Protein AF-A0A1H2YHZ6-F1 (afdb_monomer_lite)

Foldseek 3Di:
DDAAAQCRLLVQDPPLQLAPAEAEEEFADDALAQQQADDPQEWEWEFALPDPDTDTDTRHHDPDDDDFPRLLQLQSQQQAGCCVLPVSRRGHLRVRHYYYYYHLHDDPDPVSQLVSLCSSLVCCLPPCVVVNHQEYEYLDHAFLFQQLADLLLGVSLLSVLVCLVVQYAYEYEQAQAAQTAGGHNQSRPRHQYEFAWAQDRVSDPQPIAGGRGHWDAHLVRDTPHLAYGHFWQHKGFGSDPDPVLQVLFPFNVPDPDRHRIGIFGDSSSRRSSLSSLLSSLCVLVVPDTSQQLSQLQSVQFADYPNCVVRVGGYGRSVSSNPDDRDDDDPDRLSVLLVVLLVDDPVVLLVQCPDPDLVSVLSSLSSLRPHDDDPVLLVSLLVQCPPPDPSSVLSSLSSCLVVLVSDDLVSLLVQCVDPDPSSVSSSLSSVLSVLVCCVVCVVSLLVQCVDPRVSSVLSSLLSLLVNLDPVCLVSLLVCLQVCLVVVVPSNNVSSQSSNCSNPVDHDAFPVHDTHSDDCPDPSVSNRSNVRSVVSVVVVVVD

pLDDT: mean 93.51, std 6.67, range [53.44, 98.94]

Secondary structure (DSSP, 8-state):
--PPPHHHHHT--TT-S-TT-EEEEEES-----TTTS--SS--EEEEETTSSS---EE----S-PPPTT-HHHHHHHHHH---GGGTTTT--S-TTSEEEEEE-----SHHHHHHHHHHHHHHHHHHTTTTTEEEEEESS---SSSS-S-GGG-HHHHHHHHHHHHT-EEEEE--S-TTSS-SSGGGSSSSEEEEEEEPPTT--GGGPEEP----EE-TT--EE-SEEEEEEEEEEE---SSHHHHHHSTTTTTS-PPTTEEEEE-HHHHHHHHHHHHHHHHHH-TT--HHHHHHHHHHTPBP-GGGGGGT--B--HHHHHH--PPPPP---HHHHHHHHHHS-HHHHHHHTTSS-HHHHHHHHHTTTTS---HHHHHHHHHHTT-SSHHHHHHHHHHHHTSGGG--HHHHHHHTT-SSHHHHHHHHHHHHT-GGGTGGGHHHHHHHTT-SSHHHHHHHHHHHHHHT-GGGHHHHHHHHHHHHHTT-HHHHHHHHHHHHHHHS-----SSPP-TT--TTSHHHHHHHHHHHHHHHHHHHH-

Structure (mmCIF, N/CA/C/O backbone):
data_AF-A0A1H2YHZ6-F1
#
_entry.id   AF-A0A1H2YHZ6-F1
#
loop_
_atom_site.group_PDB
_atom_site.id
_atom_site.type_symbol
_atom_site.label_atom_id
_atom_site.label_alt_id
_atom_site.label_comp_id
_atom_site.label_asym_id
_atom_site.label_entity_id
_atom_site.label_seq_id
_atom_site.pdbx_PDB_ins_code
_atom_site.Cartn_x
_atom_site.Cartn_y
_atom_site.Cartn_z
_atom_site.occupancy
_atom_site.B_iso_or_equiv
_atom_site.auth_seq_id
_atom_site.auth_comp_id
_atom_site.auth_asym_id
_atom_site.auth_atom_id
_atom_site.pdbx_PDB_model_num
ATOM 1 N N . MET A 1 1 ? 28.865 -11.753 -10.849 1.00 53.44 1 MET A N 1
ATOM 2 C CA . MET A 1 1 ? 27.579 -12.461 -11.015 1.00 53.44 1 MET A CA 1
ATOM 3 C C . MET A 1 1 ? 26.645 -11.555 -11.796 1.00 53.44 1 MET A C 1
ATOM 5 O O . MET A 1 1 ? 26.762 -10.345 -11.634 1.00 53.44 1 MET A O 1
ATOM 9 N N . SER A 1 2 ? 25.793 -12.100 -12.664 1.00 74.81 2 SER A N 1
ATOM 10 C CA . SER A 1 2 ? 24.738 -11.325 -13.323 1.00 74.81 2 SER A CA 1
ATOM 11 C C . SER A 1 2 ? 23.407 -11.660 -12.668 1.00 74.81 2 SER A C 1
ATOM 13 O O . SER A 1 2 ? 22.942 -12.789 -12.798 1.00 74.81 2 SER A O 1
ATOM 15 N N . TRP A 1 3 ? 22.833 -10.702 -11.951 1.00 89.94 3 TRP A N 1
ATOM 16 C CA . TRP A 1 3 ? 21.490 -10.829 -11.396 1.00 89.94 3 TRP A CA 1
ATOM 17 C C . TRP A 1 3 ? 20.459 -10.957 -12.526 1.00 89.94 3 TRP A C 1
ATOM 19 O O . TRP A 1 3 ? 20.643 -10.373 -13.596 1.00 89.94 3 TRP A O 1
ATOM 29 N N . SER A 1 4 ? 19.405 -11.740 -12.296 1.00 92.75 4 SER A N 1
ATOM 30 C CA . SER A 1 4 ? 18.316 -11.928 -13.262 1.00 92.75 4 SER A CA 1
ATOM 31 C C . SER A 1 4 ? 17.530 -10.638 -13.472 1.00 92.75 4 SER A C 1
ATOM 33 O O . SER A 1 4 ? 17.340 -9.859 -12.535 1.00 92.75 4 SER A O 1
ATOM 35 N N . SER A 1 5 ? 17.017 -10.437 -14.686 1.00 95.12 5 SER A N 1
ATOM 36 C CA . SER A 1 5 ? 15.986 -9.424 -14.924 1.00 95.12 5 SER A CA 1
ATOM 37 C C . SER A 1 5 ? 14.637 -9.851 -14.326 1.00 95.12 5 SER A C 1
ATOM 39 O O . SER A 1 5 ? 14.435 -11.019 -13.975 1.00 95.12 5 SER A O 1
ATOM 41 N N . ILE A 1 6 ? 13.695 -8.904 -14.230 1.00 97.81 6 ILE A N 1
ATOM 42 C CA . ILE A 1 6 ? 12.313 -9.170 -13.791 1.00 97.81 6 ILE A CA 1
ATOM 43 C C . ILE A 1 6 ? 11.652 -10.201 -14.715 1.00 97.81 6 ILE A C 1
ATOM 45 O O . ILE A 1 6 ? 11.049 -11.163 -14.239 1.00 97.81 6 ILE A O 1
ATOM 49 N N . ARG A 1 7 ? 11.792 -10.012 -16.035 1.00 97.69 7 ARG A N 1
ATOM 50 C CA . ARG A 1 7 ? 11.174 -10.875 -17.051 1.00 97.69 7 ARG A CA 1
ATOM 51 C C . ARG A 1 7 ? 11.760 -12.285 -17.039 1.00 97.69 7 ARG A C 1
ATOM 53 O O . ARG A 1 7 ? 10.998 -13.242 -17.127 1.00 97.69 7 ARG A O 1
ATOM 60 N N . GLU A 1 8 ? 13.079 -12.409 -16.876 1.00 96.88 8 GLU A N 1
ATOM 61 C CA . GLU A 1 8 ? 13.772 -13.700 -16.766 1.00 96.88 8 GLU A CA 1
ATOM 62 C C . GLU A 1 8 ? 13.319 -14.478 -15.521 1.00 96.88 8 GLU A C 1
ATOM 64 O O . GLU A 1 8 ? 12.947 -15.647 -15.628 1.00 96.88 8 GLU A O 1
ATOM 69 N N . PHE A 1 9 ? 13.279 -13.825 -14.352 1.00 98.00 9 PHE A N 1
ATOM 70 C CA . PHE A 1 9 ? 12.901 -14.478 -13.095 1.00 98.00 9 PHE A CA 1
ATOM 71 C C . PHE A 1 9 ? 11.442 -14.947 -13.114 1.00 98.00 9 PHE A C 1
ATOM 73 O O . PHE A 1 9 ? 11.147 -16.070 -12.712 1.00 98.00 9 PHE A O 1
ATOM 80 N N . LEU A 1 10 ? 10.534 -14.102 -13.613 1.00 98.25 10 LEU A N 1
ATOM 81 C CA . LEU A 1 10 ? 9.106 -14.412 -13.723 1.00 98.25 10 LEU A CA 1
ATOM 82 C C . LEU A 1 10 ? 8.749 -15.255 -14.952 1.00 98.25 10 LEU A C 1
ATOM 84 O O . LEU A 1 10 ? 7.592 -15.642 -15.096 1.00 98.25 10 LEU A O 1
ATOM 88 N N . ARG A 1 11 ? 9.718 -15.540 -15.831 1.00 97.94 11 ARG A N 1
ATOM 89 C CA . ARG A 1 11 ? 9.518 -16.281 -17.087 1.00 97.94 11 ARG A CA 1
ATOM 90 C C . ARG A 1 11 ? 8.387 -15.691 -17.939 1.00 97.94 11 ARG A C 1
ATOM 92 O O . ARG A 1 11 ? 7.584 -16.427 -18.507 1.00 97.94 11 ARG A O 1
ATOM 99 N N . ILE A 1 12 ? 8.307 -14.359 -18.007 1.00 98.50 12 ILE A N 1
ATOM 100 C CA . ILE A 1 12 ? 7.287 -13.668 -18.809 1.00 98.50 12 ILE A CA 1
ATOM 101 C C . ILE A 1 12 ? 7.545 -13.986 -20.292 1.00 98.50 12 ILE A C 1
ATOM 103 O O . ILE A 1 12 ? 8.664 -13.733 -20.748 1.00 98.50 12 ILE A O 1
ATOM 107 N N . PRO A 1 13 ? 6.554 -14.500 -21.051 1.00 98.38 13 PRO A N 1
ATOM 108 C CA . PRO A 1 13 ? 6.729 -14.805 -22.472 1.00 98.38 13 PRO A CA 1
ATOM 109 C C . PRO A 1 13 ? 7.251 -13.599 -23.265 1.00 98.38 13 PRO A C 1
ATOM 111 O O . PRO A 1 13 ? 6.795 -12.470 -23.060 1.00 98.38 13 PRO A O 1
ATOM 114 N N . GLU A 1 14 ? 8.228 -13.821 -24.149 1.00 97.25 14 GLU A N 1
ATOM 115 C CA . GLU A 1 14 ? 8.958 -12.753 -24.851 1.00 97.25 14 GLU A CA 1
ATOM 116 C C . GLU A 1 14 ? 8.036 -11.853 -25.684 1.00 97.25 14 GLU A C 1
ATOM 118 O O . GLU A 1 14 ? 8.235 -10.642 -25.737 1.00 97.25 14 GLU A O 1
ATOM 123 N N . GLU A 1 15 ? 6.991 -12.426 -26.275 1.00 97.75 15 GLU A N 1
ATOM 124 C CA . GLU A 1 15 ? 5.997 -11.736 -27.092 1.00 97.75 15 GLU A CA 1
ATOM 125 C C . GLU A 1 15 ? 4.998 -10.889 -26.287 1.00 97.75 15 GLU A C 1
ATOM 127 O O . GLU A 1 15 ? 4.330 -10.019 -26.854 1.00 97.75 15 GLU A O 1
ATOM 132 N N . LEU A 1 16 ? 4.885 -11.123 -24.975 1.00 98.62 16 LEU A N 1
ATOM 133 C CA . LEU A 1 16 ? 4.015 -10.362 -24.083 1.00 98.62 16 LEU A CA 1
ATOM 134 C C . LEU A 1 16 ? 4.806 -9.211 -23.458 1.00 98.62 16 LEU A C 1
ATOM 136 O O . LEU A 1 16 ? 5.530 -9.376 -22.472 1.00 98.62 16 LEU A O 1
ATOM 140 N N . THR A 1 17 ? 4.674 -8.032 -24.059 1.00 98.69 17 THR A N 1
ATOM 141 C CA . THR A 1 17 ? 5.387 -6.804 -23.683 1.00 98.69 17 THR A CA 1
ATOM 142 C C . THR A 1 17 ? 4.464 -5.714 -23.135 1.00 98.69 17 THR A C 1
ATOM 144 O O . THR A 1 17 ? 4.938 -4.644 -22.763 1.00 98.69 17 THR A O 1
ATOM 147 N N . GLY A 1 18 ? 3.154 -5.974 -23.062 1.00 98.69 18 GLY A N 1
ATOM 148 C CA . GLY A 1 18 ? 2.115 -5.012 -22.684 1.00 98.69 18 GLY A CA 1
ATOM 149 C C . GLY A 1 18 ? 1.728 -4.046 -23.804 1.00 98.69 18 GLY A C 1
ATOM 150 O O . GLY A 1 18 ? 1.048 -3.054 -23.554 1.00 98.69 18 GLY A O 1
ATOM 151 N N . LYS A 1 19 ? 2.151 -4.325 -25.041 1.00 98.56 19 LYS A N 1
ATOM 152 C CA . LYS A 1 19 ? 1.950 -3.441 -26.189 1.00 98.56 19 LYS A CA 1
ATOM 153 C C . LYS A 1 19 ? 0.477 -3.070 -26.384 1.00 98.56 19 LYS A C 1
ATOM 155 O O . LYS A 1 19 ? -0.380 -3.942 -26.515 1.00 98.56 19 LYS A O 1
ATOM 160 N N . GLY A 1 20 ? 0.211 -1.766 -26.484 1.00 97.44 20 GLY A N 1
ATOM 161 C CA . GLY A 1 20 ? -1.131 -1.217 -26.708 1.00 97.44 20 GLY A CA 1
ATOM 162 C C . GLY A 1 20 ? -2.029 -1.197 -25.466 1.00 97.44 20 GLY A C 1
ATOM 163 O O . GLY A 1 20 ? -3.235 -0.982 -25.596 1.00 97.44 20 GLY A O 1
ATOM 164 N N . VAL A 1 21 ? -1.466 -1.427 -24.276 1.00 98.81 21 VAL A N 1
ATOM 165 C CA . VAL A 1 21 ? -2.179 -1.354 -22.998 1.00 98.81 21 VAL A CA 1
ATOM 166 C C . VAL A 1 21 ? -1.691 -0.147 -22.201 1.00 98.81 21 VAL A C 1
ATOM 168 O O . VAL A 1 21 ? -0.502 -0.040 -21.917 1.00 98.81 21 VAL A O 1
ATOM 171 N N . GLY A 1 22 ? -2.612 0.740 -21.814 1.00 98.75 22 GLY A N 1
ATOM 172 C CA . GLY A 1 22 ? -2.322 1.878 -20.941 1.00 98.75 22 GLY A CA 1
ATOM 173 C C . GLY A 1 22 ? -2.392 1.505 -19.462 1.00 98.75 22 GLY A C 1
ATOM 174 O O . GLY A 1 22 ? -3.386 0.928 -19.011 1.00 98.75 22 GLY A O 1
ATOM 175 N N . ILE A 1 23 ? -1.367 1.865 -18.690 1.00 98.88 23 ILE A N 1
ATOM 176 C CA . ILE A 1 23 ? -1.305 1.660 -17.236 1.00 98.88 23 ILE A CA 1
ATOM 177 C C . ILE A 1 23 ? -0.860 2.935 -16.514 1.00 98.88 23 ILE A C 1
ATOM 179 O O . ILE A 1 23 ? -0.050 3.704 -17.030 1.00 98.88 23 ILE A O 1
ATOM 183 N N . ALA A 1 24 ? -1.391 3.168 -15.312 1.00 98.69 24 ALA A N 1
ATOM 184 C CA . ALA A 1 24 ? -1.107 4.358 -14.516 1.00 98.69 24 ALA A CA 1
ATOM 185 C C . ALA A 1 24 ? -0.278 4.057 -13.263 1.00 98.69 24 ALA A C 1
ATOM 187 O O . ALA A 1 24 ? -0.476 3.049 -12.586 1.00 98.69 24 ALA A O 1
ATOM 188 N N . ILE A 1 25 ? 0.625 4.969 -12.919 1.00 98.25 25 ILE A N 1
ATOM 189 C CA . ILE A 1 25 ? 1.475 4.881 -11.729 1.00 98.25 25 ILE A CA 1
ATOM 190 C C . ILE A 1 25 ? 1.348 6.196 -10.977 1.00 98.25 25 ILE A C 1
ATOM 192 O O . ILE A 1 25 ? 1.637 7.248 -11.543 1.00 98.25 25 ILE A O 1
ATOM 196 N N . VAL A 1 26 ? 0.923 6.135 -9.715 1.00 96.00 26 VAL A N 1
ATOM 197 C CA . VAL A 1 26 ? 0.826 7.310 -8.841 1.00 96.00 26 VAL A CA 1
ATOM 198 C C . VAL A 1 26 ? 2.031 7.334 -7.909 1.00 96.00 26 VAL A C 1
ATOM 200 O O . VAL A 1 26 ? 2.170 6.443 -7.073 1.00 96.00 26 VAL A O 1
ATOM 203 N N . ASP A 1 27 ? 2.885 8.349 -8.043 1.00 93.88 27 ASP A N 1
ATOM 204 C CA . ASP A 1 27 ? 4.117 8.498 -7.256 1.00 93.88 27 ASP A CA 1
ATOM 205 C C . ASP A 1 27 ? 4.480 9.985 -7.061 1.00 93.88 27 ASP A C 1
ATOM 207 O O . ASP A 1 27 ? 3.872 10.884 -7.646 1.00 93.88 27 ASP A O 1
ATOM 211 N N . GLY A 1 28 ? 5.497 10.253 -6.240 1.00 90.50 28 GLY A N 1
ATOM 212 C CA . GLY A 1 28 ? 5.902 11.604 -5.855 1.00 90.50 28 GLY A CA 1
ATOM 213 C C . GLY A 1 28 ? 6.491 12.430 -6.998 1.00 90.50 28 GLY A C 1
ATOM 214 O O . GLY A 1 28 ? 6.165 13.606 -7.130 1.00 90.50 28 GLY A O 1
ATOM 215 N N . SER A 1 29 ? 7.375 11.847 -7.811 1.00 91.81 29 SER A N 1
ATOM 216 C CA . SER A 1 29 ? 7.961 12.540 -8.968 1.00 91.81 29 SER A CA 1
ATOM 217 C C . SER A 1 29 ? 8.591 11.596 -9.981 1.00 91.81 29 SER A C 1
ATOM 219 O O . SER A 1 29 ? 9.202 10.600 -9.579 1.00 91.81 29 SER A O 1
ATOM 221 N N . PHE A 1 30 ? 8.558 11.969 -11.261 1.00 94.12 30 PHE A N 1
ATOM 222 C CA . PHE A 1 30 ? 9.120 11.169 -12.352 1.00 94.12 30 PHE A CA 1
ATOM 223 C C . PHE A 1 30 ? 10.162 11.956 -13.164 1.00 94.12 30 PHE A C 1
ATOM 225 O O . PHE A 1 30 ? 9.829 12.964 -13.788 1.00 94.12 30 PHE A O 1
ATOM 232 N N . PRO A 1 31 ? 11.434 11.516 -13.214 1.00 94.38 31 PRO A N 1
ATOM 233 C CA . PRO A 1 31 ? 12.442 12.190 -14.026 1.00 94.38 31 PRO A CA 1
ATOM 234 C C . PRO A 1 31 ? 12.260 11.897 -15.520 1.00 94.38 31 PRO A C 1
ATOM 236 O O . PRO A 1 31 ? 11.753 10.844 -15.906 1.00 94.38 31 PRO A O 1
ATOM 239 N N . ASN A 1 32 ? 12.773 12.780 -16.379 1.00 94.81 32 ASN A N 1
ATOM 240 C CA . ASN A 1 32 ? 12.864 12.601 -17.837 1.00 94.81 32 ASN A CA 1
ATOM 241 C C . ASN A 1 32 ? 13.921 11.554 -18.256 1.00 94.81 32 ASN A C 1
ATOM 243 O O . ASN A 1 32 ? 14.776 11.828 -19.096 1.00 94.81 32 ASN A O 1
ATOM 247 N N . HIS A 1 33 ? 13.895 10.373 -17.639 1.00 96.00 33 HIS A N 1
ATOM 248 C CA . HIS A 1 33 ? 14.847 9.284 -17.853 1.00 96.00 33 HIS A CA 1
ATOM 249 C C . HIS A 1 33 ? 14.429 8.399 -19.045 1.00 96.00 33 HIS A C 1
ATOM 251 O O . HIS A 1 33 ? 13.241 8.074 -19.154 1.00 96.00 33 HIS A O 1
ATOM 257 N N . PRO A 1 34 ? 15.363 7.950 -19.910 1.00 95.50 34 PRO A N 1
ATOM 258 C CA . PRO A 1 34 ? 15.049 7.193 -21.127 1.00 95.50 34 PRO A CA 1
ATOM 259 C C . PRO A 1 34 ? 14.264 5.905 -20.863 1.00 95.50 34 PRO A C 1
ATOM 261 O O . PRO A 1 34 ? 13.342 5.602 -21.612 1.00 95.50 34 PRO A O 1
ATOM 264 N N . ASP A 1 35 ? 14.550 5.196 -19.765 1.00 95.94 35 ASP A N 1
ATOM 265 C CA . ASP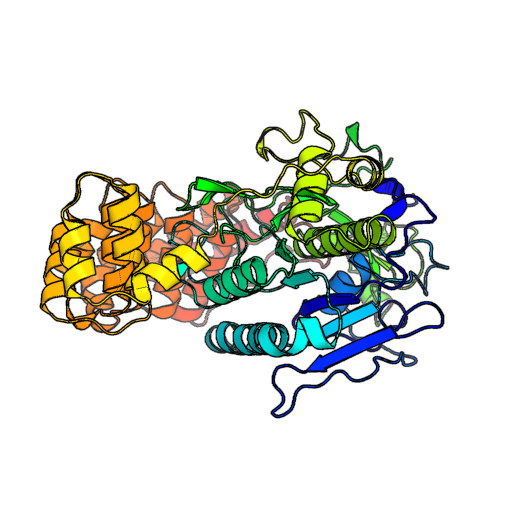 A 1 35 ? 13.814 3.976 -19.405 1.00 95.94 35 ASP A CA 1
ATOM 266 C C . ASP A 1 35 ? 12.307 4.166 -19.239 1.00 95.94 35 ASP A C 1
ATOM 268 O O . ASP A 1 35 ? 11.574 3.208 -19.468 1.00 95.94 35 ASP A O 1
ATOM 272 N N . ILE A 1 36 ? 11.837 5.357 -18.856 1.00 97.12 36 ILE A N 1
ATOM 273 C CA . ILE A 1 36 ? 10.415 5.621 -18.569 1.00 97.12 36 ILE A CA 1
ATOM 274 C C . ILE A 1 36 ? 9.801 6.669 -19.500 1.00 97.12 36 ILE A C 1
ATOM 276 O O . ILE A 1 36 ? 8.590 6.875 -19.477 1.00 97.12 36 ILE A O 1
ATOM 280 N N . ALA A 1 37 ? 10.606 7.305 -20.348 1.00 97.44 37 ALA A N 1
ATOM 281 C CA . ALA A 1 37 ? 10.147 8.240 -21.363 1.00 97.44 37 ALA A CA 1
ATOM 282 C C . ALA A 1 37 ? 9.488 7.532 -22.557 1.00 97.44 37 ALA A C 1
ATOM 284 O O . ALA A 1 37 ? 9.593 6.315 -22.736 1.00 97.44 37 ALA A O 1
ATOM 285 N N . THR A 1 38 ? 8.814 8.334 -23.376 1.00 98.38 38 THR A N 1
ATOM 286 C CA . THR A 1 38 ? 8.299 7.948 -24.689 1.00 98.38 38 THR A CA 1
ATOM 287 C C . THR A 1 38 ? 9.443 7.489 -25.579 1.00 98.38 38 THR A C 1
ATOM 289 O O . THR A 1 38 ? 10.513 8.101 -25.601 1.00 98.38 38 THR A O 1
ATOM 292 N N . ASN A 1 39 ? 9.201 6.433 -26.348 1.00 96.81 39 ASN A N 1
ATOM 293 C CA . ASN A 1 39 ? 10.152 5.903 -27.314 1.00 96.81 39 ASN A CA 1
ATOM 294 C C . ASN A 1 39 ? 9.407 5.345 -28.538 1.00 96.81 39 ASN A C 1
ATOM 296 O O . ASN A 1 39 ? 8.214 5.567 -28.719 1.00 96.81 39 ASN A O 1
ATOM 300 N N . VAL A 1 40 ? 10.114 4.631 -29.412 1.00 96.44 40 VAL A N 1
ATOM 301 C CA . VAL A 1 40 ? 9.533 4.094 -30.655 1.00 96.44 40 VAL A CA 1
ATOM 302 C C . VAL A 1 40 ? 8.516 2.963 -30.439 1.00 96.44 40 VAL A C 1
ATOM 304 O O . VAL A 1 40 ? 7.789 2.631 -31.373 1.00 96.44 40 VAL A O 1
ATOM 307 N N . ARG A 1 41 ? 8.471 2.347 -29.249 1.00 96.75 41 ARG A N 1
ATOM 308 C CA . ARG A 1 41 ? 7.611 1.193 -28.934 1.00 96.75 41 ARG A CA 1
ATOM 309 C C . ARG A 1 41 ? 6.359 1.553 -28.134 1.00 96.75 41 ARG A C 1
ATOM 311 O O . ARG A 1 41 ? 5.366 0.842 -28.266 1.00 96.75 41 ARG A O 1
ATOM 318 N N . ARG A 1 42 ? 6.395 2.636 -27.348 1.00 97.25 42 ARG A N 1
ATOM 319 C CA . ARG A 1 42 ? 5.295 3.089 -26.479 1.00 97.25 42 ARG A CA 1
ATOM 320 C C . ARG A 1 42 ? 5.280 4.605 -26.278 1.00 97.25 42 ARG A C 1
ATOM 322 O O . ARG A 1 42 ? 6.321 5.262 -26.385 1.00 97.25 42 ARG A O 1
ATOM 329 N N . ASN A 1 43 ? 4.130 5.135 -25.879 1.00 98.50 43 ASN A N 1
ATOM 330 C CA . ASN A 1 43 ? 4.004 6.487 -25.351 1.00 98.50 43 ASN A CA 1
ATOM 331 C C . ASN A 1 43 ? 4.062 6.481 -23.820 1.00 98.50 43 ASN A C 1
ATOM 333 O O . ASN A 1 43 ? 3.464 5.641 -23.154 1.00 98.50 43 ASN A O 1
ATOM 337 N N . SER A 1 44 ? 4.743 7.473 -23.258 1.00 98.62 44 SER A N 1
ATOM 338 C CA . SER A 1 44 ? 4.671 7.779 -21.832 1.00 98.62 44 SER A CA 1
ATOM 339 C C . SER A 1 44 ? 4.135 9.190 -21.661 1.00 98.62 44 SER A C 1
ATOM 341 O O . SER A 1 44 ? 4.588 10.113 -22.338 1.00 98.62 44 SER A O 1
ATOM 343 N N . TYR A 1 45 ? 3.220 9.378 -20.723 1.00 98.62 45 TYR A N 1
ATOM 344 C CA . TYR A 1 45 ? 2.612 10.659 -20.411 1.00 98.62 45 TYR A CA 1
ATOM 345 C C . TYR A 1 45 ? 2.849 11.026 -18.951 1.00 98.62 45 TYR A C 1
ATOM 347 O O . TYR A 1 45 ? 2.691 10.187 -18.070 1.00 98.62 45 TYR A O 1
ATOM 355 N N . LEU A 1 46 ? 3.183 12.286 -18.692 1.00 98.31 46 LEU A N 1
ATOM 356 C CA . LEU A 1 46 ? 3.230 12.869 -17.357 1.00 98.31 46 LEU A CA 1
ATOM 357 C C . LEU A 1 46 ? 1.934 13.643 -17.099 1.00 98.31 46 LEU A C 1
ATOM 359 O O . LEU A 1 46 ? 1.525 14.470 -17.919 1.00 98.31 46 LEU A O 1
ATOM 363 N N . VAL A 1 47 ? 1.314 13.388 -15.949 1.00 98.00 47 VAL A N 1
ATOM 364 C CA . VAL A 1 47 ? 0.133 14.093 -15.444 1.00 98.00 47 VAL A CA 1
ATOM 365 C C . VAL A 1 47 ? 0.486 14.665 -14.078 1.00 98.00 47 VAL A C 1
ATOM 367 O O . VAL A 1 47 ? 0.694 13.916 -13.129 1.00 98.00 47 VAL A O 1
ATOM 370 N N . LYS A 1 48 ? 0.538 15.988 -13.952 1.00 96.12 48 LYS A N 1
ATOM 371 C CA . LYS A 1 48 ? 0.800 16.648 -12.667 1.00 96.12 48 LYS A CA 1
ATOM 372 C C . LYS A 1 48 ? -0.509 16.901 -11.941 1.00 96.12 48 LYS A C 1
ATOM 374 O O . LYS A 1 48 ? -1.190 17.885 -12.205 1.00 96.12 48 LYS A O 1
ATOM 379 N N . THR A 1 49 ? -0.883 16.000 -11.041 1.00 93.88 49 THR A N 1
ATOM 380 C CA . THR A 1 49 ? -2.248 15.946 -10.492 1.00 93.88 49 THR A CA 1
ATOM 381 C C . THR A 1 49 ? -2.566 17.093 -9.536 1.00 93.88 49 THR A C 1
ATOM 383 O O . THR A 1 49 ? -3.733 17.360 -9.276 1.00 93.88 49 THR A O 1
ATOM 386 N N . SER A 1 50 ? -1.543 17.786 -9.030 1.00 87.69 50 SER A N 1
ATOM 387 C CA . SER A 1 50 ? -1.690 18.965 -8.173 1.00 87.69 50 SER A CA 1
ATOM 388 C C . SER A 1 50 ? -1.865 20.284 -8.938 1.00 87.69 50 SER A C 1
ATOM 390 O O . SER A 1 50 ? -2.041 21.324 -8.307 1.00 87.69 50 SER A O 1
ATOM 392 N N . GLU A 1 51 ? -1.743 20.289 -10.269 1.00 90.44 51 GLU A N 1
ATOM 393 C CA . GLU A 1 51 ? -1.961 21.498 -11.073 1.00 90.44 51 GLU A CA 1
ATOM 394 C C . GLU A 1 51 ? -3.468 21.772 -11.274 1.00 90.44 51 GLU A C 1
ATOM 396 O O . GLU A 1 51 ? -4.266 20.841 -11.194 1.00 90.44 51 GLU A O 1
ATOM 401 N N . PRO A 1 52 ? -3.896 23.029 -11.529 1.00 87.88 52 PRO A N 1
ATOM 402 C CA . PRO A 1 52 ? -5.320 23.372 -11.653 1.00 87.88 52 PRO A CA 1
ATOM 403 C C . PRO A 1 52 ? -6.061 22.708 -12.823 1.00 87.88 52 PRO A C 1
ATOM 405 O O . PRO A 1 52 ? -7.271 22.515 -12.735 1.00 87.88 52 PRO A O 1
ATOM 408 N N . ASP A 1 53 ? -5.355 22.391 -13.912 1.00 90.44 53 ASP A N 1
ATOM 409 C CA . ASP A 1 53 ? -5.906 21.739 -15.110 1.00 90.44 53 ASP A CA 1
ATOM 410 C C . ASP A 1 53 ? -5.010 20.560 -15.538 1.00 90.44 53 ASP A C 1
ATOM 412 O O . ASP A 1 53 ? -4.244 20.653 -16.506 1.00 90.44 53 ASP A O 1
ATOM 416 N N . PRO A 1 54 ? -5.015 19.466 -14.758 1.00 94.69 54 PRO A N 1
ATOM 417 C CA . PRO A 1 54 ? -4.111 18.346 -14.960 1.00 94.69 54 PRO A CA 1
ATOM 418 C C . PRO A 1 54 ? -4.497 17.558 -16.216 1.00 94.69 54 PRO A C 1
ATOM 420 O O . PRO A 1 54 ? -5.558 16.933 -16.289 1.00 94.69 54 PRO A O 1
ATOM 423 N N . HIS A 1 55 ? -3.595 17.521 -17.194 1.00 95.88 55 HIS A N 1
ATOM 424 C CA . HIS A 1 55 ? -3.769 16.767 -18.432 1.00 95.88 55 HIS A CA 1
ATOM 425 C C . HIS A 1 55 ? -2.488 16.010 -18.814 1.00 95.88 55 HIS A C 1
ATOM 427 O O . HIS A 1 55 ? -1.392 16.415 -18.420 1.00 95.88 55 HIS A O 1
ATOM 433 N N . PRO A 1 56 ? -2.595 14.902 -19.571 1.00 97.81 56 PRO A N 1
ATOM 434 C CA . PRO A 1 56 ? -1.428 14.150 -20.010 1.00 97.81 56 PRO A CA 1
ATOM 435 C C . PRO A 1 56 ? -0.572 14.965 -20.978 1.00 97.81 56 PRO A C 1
ATOM 437 O O . PRO A 1 56 ? -1.048 15.439 -22.009 1.00 97.81 56 PRO A O 1
ATOM 440 N N . THR A 1 57 ? 0.715 15.070 -20.669 1.00 97.94 57 THR A N 1
ATOM 441 C CA . THR A 1 57 ? 1.737 15.661 -21.540 1.00 97.94 57 THR A CA 1
ATOM 442 C C . THR A 1 57 ? 2.761 14.599 -21.904 1.00 97.94 57 THR A C 1
ATOM 444 O O . THR A 1 57 ? 3.067 13.738 -21.085 1.00 97.94 57 THR A O 1
ATOM 447 N N . LEU A 1 58 ? 3.273 14.606 -23.137 1.00 97.94 58 LEU A N 1
ATOM 448 C CA . LEU A 1 58 ? 4.228 13.584 -23.567 1.00 97.94 58 LEU A CA 1
ATOM 449 C C . LEU A 1 58 ? 5.509 13.667 -22.722 1.00 97.94 58 LEU A C 1
ATOM 451 O O . LEU A 1 58 ? 6.167 14.706 -22.676 1.00 97.94 58 LEU A O 1
ATOM 455 N N . HIS A 1 59 ? 5.871 12.564 -22.073 1.00 97.62 59 HIS A N 1
ATOM 456 C CA . HIS A 1 59 ? 7.078 12.459 -21.262 1.00 97.62 59 HIS A CA 1
ATOM 457 C C . HIS A 1 59 ? 8.258 12.110 -22.164 1.00 97.62 59 HIS A C 1
ATOM 459 O O . HIS A 1 59 ? 8.336 10.997 -22.685 1.00 97.62 59 HIS A O 1
ATOM 465 N N . VAL A 1 60 ? 9.157 13.066 -22.385 1.00 97.31 60 VAL A N 1
ATOM 466 C CA . VAL A 1 60 ? 10.303 12.934 -23.301 1.00 97.31 60 VAL A CA 1
ATOM 467 C C . VAL A 1 60 ? 11.598 12.866 -22.498 1.00 97.31 60 VAL A C 1
ATOM 469 O O . VAL A 1 60 ? 11.722 13.535 -21.473 1.00 97.31 60 VAL A O 1
ATOM 472 N N . ALA A 1 61 ? 12.553 12.048 -22.943 1.00 95.75 61 ALA A N 1
ATOM 473 C CA . ALA A 1 61 ? 13.857 11.937 -22.298 1.00 95.75 61 ALA A CA 1
ATOM 474 C C . ALA A 1 61 ? 14.692 13.217 -22.480 1.00 95.75 61 ALA A C 1
ATOM 476 O O . ALA A 1 61 ? 14.540 13.932 -23.470 1.00 95.75 61 ALA A O 1
ATOM 477 N N . ASN A 1 62 ? 15.600 13.484 -21.545 1.00 92.88 62 ASN A N 1
ATOM 478 C CA . ASN A 1 62 ? 16.674 14.468 -21.707 1.00 92.88 62 ASN A CA 1
ATOM 479 C C . ASN A 1 62 ? 18.043 13.790 -21.530 1.00 92.88 62 ASN A C 1
ATOM 481 O O . ASN A 1 62 ? 18.093 12.600 -21.252 1.00 92.88 62 ASN A O 1
ATOM 485 N N . ASP A 1 63 ? 19.146 14.524 -21.679 1.00 86.12 63 ASP A N 1
ATOM 486 C CA . ASP A 1 63 ? 20.504 13.952 -21.591 1.00 86.12 63 ASP A CA 1
ATOM 487 C C . ASP A 1 63 ? 21.015 13.772 -20.143 1.00 86.12 63 ASP A C 1
ATOM 489 O O . ASP A 1 63 ? 22.168 13.401 -19.921 1.00 86.12 63 ASP A O 1
ATOM 493 N N . GLY A 1 64 ? 20.173 14.043 -19.140 1.00 84.38 64 GLY A N 1
ATOM 494 C CA . GLY A 1 64 ? 20.558 14.047 -17.732 1.00 84.38 64 GLY A CA 1
ATOM 495 C C . GLY A 1 64 ? 21.407 15.267 -17.311 1.00 84.38 64 GLY A C 1
ATOM 496 O O . GLY A 1 64 ? 21.510 16.252 -18.046 1.00 84.38 64 GLY A O 1
ATOM 497 N N . PRO A 1 65 ? 21.993 15.236 -16.098 1.00 81.44 65 PRO A N 1
ATOM 498 C CA . PRO A 1 65 ? 21.875 14.159 -15.117 1.00 81.44 65 PRO A CA 1
ATOM 499 C C . PRO A 1 65 ? 20.467 14.082 -14.506 1.00 81.44 65 PRO A C 1
ATOM 501 O O . PRO A 1 65 ? 19.806 15.096 -14.284 1.00 81.44 65 PRO A O 1
ATOM 504 N N . TRP A 1 66 ? 20.002 12.868 -14.214 1.00 85.25 66 TRP A N 1
ATOM 505 C CA . TRP A 1 66 ? 18.754 12.641 -13.476 1.00 85.25 66 TRP A CA 1
ATOM 506 C C . TRP A 1 66 ? 19.050 12.458 -12.000 1.00 85.25 66 TRP A C 1
ATOM 508 O O . TRP A 1 66 ? 20.025 11.795 -11.665 1.00 85.25 66 TRP A O 1
ATOM 518 N N . ASN A 1 67 ? 18.198 12.972 -11.116 1.00 74.75 67 ASN A N 1
ATOM 519 C CA . ASN A 1 67 ? 18.381 12.772 -9.680 1.00 74.75 67 ASN A CA 1
ATOM 520 C C . ASN A 1 67 ? 18.369 11.275 -9.322 1.00 74.75 67 ASN A C 1
ATOM 522 O O . ASN A 1 67 ? 17.465 10.539 -9.730 1.00 74.75 67 ASN A O 1
ATOM 526 N N . ARG A 1 68 ? 19.345 10.845 -8.513 1.00 68.25 68 ARG A N 1
ATOM 527 C CA . ARG A 1 68 ? 19.343 9.519 -7.884 1.00 68.25 68 ARG A CA 1
ATOM 528 C C . ARG A 1 68 ? 18.180 9.414 -6.893 1.00 68.25 68 ARG A C 1
ATOM 530 O O . ARG A 1 68 ? 17.778 10.410 -6.294 1.00 68.25 68 ARG A O 1
ATOM 537 N N . GLY A 1 69 ? 17.665 8.203 -6.687 1.00 62.94 69 GLY A N 1
ATOM 538 C CA . GLY A 1 69 ? 16.758 7.927 -5.570 1.00 62.94 69 GLY A CA 1
ATOM 539 C C . GLY A 1 69 ? 15.316 8.379 -5.783 1.00 62.94 69 GLY A C 1
ATOM 540 O O . GLY A 1 69 ? 14.555 8.460 -4.822 1.00 62.94 69 GLY A O 1
ATOM 541 N N . LEU A 1 70 ? 14.921 8.695 -7.019 1.00 82.06 70 LEU A N 1
ATOM 542 C CA . LEU A 1 70 ? 13.526 9.003 -7.308 1.00 82.06 70 LEU A CA 1
ATOM 543 C C . LEU A 1 70 ? 12.721 7.707 -7.344 1.00 82.06 70 LEU A C 1
ATOM 545 O O . LEU A 1 70 ? 12.791 6.950 -8.307 1.00 82.06 70 LEU A O 1
ATOM 549 N N . HIS A 1 71 ? 11.937 7.485 -6.293 1.00 90.94 71 HIS A N 1
ATOM 550 C CA . HIS A 1 71 ? 11.050 6.334 -6.148 1.00 90.94 71 HIS A CA 1
ATOM 551 C C . HIS A 1 71 ? 10.176 6.111 -7.398 1.00 90.94 71 HIS A C 1
ATOM 553 O O . HIS A 1 71 ? 10.142 4.999 -7.921 1.00 90.94 71 HIS A O 1
ATOM 559 N N . GLY A 1 72 ? 9.614 7.186 -7.967 1.00 93.62 72 GLY A N 1
ATOM 560 C CA . GLY A 1 72 ? 8.851 7.158 -9.221 1.00 93.62 72 GLY A CA 1
ATOM 561 C C . GLY A 1 72 ? 9.606 6.606 -10.438 1.00 93.62 72 GLY A C 1
ATOM 562 O O . GLY A 1 72 ? 9.002 5.961 -11.293 1.00 93.62 72 GLY A O 1
ATOM 563 N N . LEU A 1 73 ? 10.931 6.797 -10.526 1.00 95.38 73 LEU A N 1
ATOM 564 C CA . LEU A 1 73 ? 11.736 6.194 -11.597 1.00 95.38 73 LEU A CA 1
ATOM 565 C C . LEU A 1 73 ? 11.752 4.672 -11.471 1.00 95.38 73 LEU A C 1
ATOM 567 O O . LEU A 1 73 ? 11.523 3.972 -12.453 1.00 95.38 73 LEU A O 1
ATOM 571 N N . TRP A 1 74 ? 12.018 4.163 -10.271 1.00 94.88 74 TRP A N 1
ATOM 572 C CA . TRP A 1 74 ? 12.096 2.727 -10.021 1.00 94.88 74 TRP A CA 1
ATOM 573 C C . TRP A 1 74 ? 10.746 2.047 -10.181 1.00 94.88 74 TRP A C 1
ATOM 575 O O . TRP A 1 74 ? 10.681 0.974 -10.772 1.00 94.88 74 TRP A O 1
ATOM 585 N N . THR A 1 75 ? 9.666 2.674 -9.718 1.00 96.25 75 THR A N 1
ATOM 586 C CA . THR A 1 75 ? 8.319 2.113 -9.847 1.00 96.25 75 THR A CA 1
ATOM 587 C C . THR A 1 75 ? 7.875 2.048 -11.307 1.00 96.25 75 THR A C 1
ATOM 589 O O . THR A 1 75 ? 7.443 0.989 -11.766 1.00 96.25 75 THR A O 1
ATOM 592 N N . ALA A 1 76 ? 8.079 3.119 -12.081 1.00 97.81 76 ALA A N 1
ATOM 593 C CA . ALA A 1 76 ? 7.814 3.115 -13.520 1.00 97.81 76 ALA A CA 1
ATOM 594 C C . ALA A 1 76 ? 8.718 2.157 -14.300 1.00 97.81 76 ALA A C 1
ATOM 596 O O . ALA A 1 76 ? 8.233 1.445 -15.183 1.00 97.81 76 ALA A O 1
ATOM 597 N N . ALA A 1 77 ? 10.000 2.066 -13.942 1.00 97.81 77 ALA A N 1
ATOM 598 C CA . ALA A 1 77 ? 10.916 1.119 -14.562 1.00 97.81 77 ALA A CA 1
ATOM 599 C C . ALA A 1 77 ? 10.546 -0.342 -14.252 1.00 97.81 77 ALA A C 1
ATOM 601 O O . ALA A 1 77 ? 10.597 -1.180 -15.147 1.00 97.81 77 ALA A O 1
ATOM 602 N N . ALA A 1 78 ? 10.116 -0.652 -13.028 1.00 98.31 78 ALA A N 1
ATOM 603 C CA . ALA A 1 78 ? 9.710 -2.002 -12.645 1.00 98.31 78 ALA A CA 1
ATOM 604 C C . ALA A 1 78 ? 8.453 -2.466 -13.408 1.00 98.31 78 ALA A C 1
ATOM 606 O O . ALA A 1 78 ? 8.389 -3.614 -13.855 1.00 98.31 78 ALA A O 1
ATOM 607 N N . ALA A 1 79 ? 7.484 -1.565 -13.620 1.00 98.62 79 ALA A N 1
ATOM 608 C CA . ALA A 1 79 ? 6.297 -1.850 -14.426 1.00 98.62 79 ALA A CA 1
ATOM 609 C C . ALA A 1 79 ? 6.611 -1.981 -15.923 1.00 98.62 79 ALA A C 1
ATOM 611 O O . ALA A 1 79 ? 6.282 -3.003 -16.522 1.00 98.62 79 ALA A O 1
ATOM 612 N N . ALA A 1 80 ? 7.230 -0.960 -16.528 1.00 98.44 80 ALA A N 1
ATOM 613 C CA . ALA A 1 80 ? 7.346 -0.831 -17.986 1.00 98.44 80 ALA A CA 1
ATOM 614 C C . ALA A 1 80 ? 8.643 -0.143 -18.454 1.00 98.44 80 ALA A C 1
ATOM 616 O O . ALA A 1 80 ? 8.693 0.478 -19.517 1.00 98.44 80 ALA A O 1
ATOM 617 N N . GLY A 1 81 ? 9.719 -0.238 -17.670 1.00 97.88 81 GLY A N 1
ATOM 618 C CA . GLY A 1 81 ? 11.031 0.272 -18.060 1.00 97.88 81 GLY A CA 1
ATOM 619 C C . GLY A 1 81 ? 11.507 -0.355 -19.367 1.00 97.88 81 GLY A C 1
ATOM 620 O O . GLY A 1 81 ? 11.414 -1.569 -19.531 1.00 97.88 81 GLY A O 1
ATOM 621 N N . SER A 1 82 ? 12.033 0.440 -20.303 1.00 97.44 82 SER A N 1
ATOM 622 C CA . SER A 1 82 ? 12.584 -0.111 -21.552 1.00 97.44 82 SER A CA 1
ATOM 623 C C . SER A 1 82 ? 13.929 -0.816 -21.365 1.00 97.44 82 SER A C 1
ATOM 625 O O . SER A 1 82 ? 14.355 -1.517 -22.277 1.00 97.44 82 SER A O 1
ATOM 627 N N . GLY A 1 83 ? 14.616 -0.608 -20.235 1.00 95.69 83 GLY A N 1
ATOM 628 C CA . GLY A 1 83 ? 15.969 -1.117 -20.015 1.00 95.69 83 GLY A CA 1
ATOM 629 C C . GLY A 1 83 ? 17.024 -0.422 -20.885 1.00 95.69 83 GLY A C 1
ATOM 630 O O . GLY A 1 83 ? 18.034 -1.044 -21.210 1.00 95.69 83 GLY A O 1
ATOM 631 N N . TYR A 1 84 ? 16.787 0.826 -21.313 1.00 93.94 84 TYR A N 1
ATOM 632 C CA . TYR A 1 84 ? 17.538 1.501 -22.383 1.00 93.94 84 TYR A CA 1
ATOM 633 C C . TYR A 1 84 ? 19.046 1.544 -22.116 1.00 93.94 84 TYR A C 1
ATOM 635 O O . TYR A 1 84 ? 19.838 1.236 -22.999 1.00 93.94 84 TYR A O 1
ATOM 643 N N . LEU A 1 85 ? 19.449 1.860 -20.882 1.00 90.44 85 LEU A N 1
ATOM 644 C CA . LEU A 1 85 ? 20.865 1.945 -20.500 1.00 90.44 85 LEU A CA 1
ATOM 645 C C . LEU A 1 85 ? 21.549 0.568 -20.350 1.00 90.44 85 LEU A C 1
ATOM 647 O O . LEU A 1 85 ? 22.738 0.495 -20.051 1.00 90.44 85 LEU A O 1
ATOM 651 N N . SER A 1 86 ? 20.805 -0.527 -20.528 1.00 92.81 86 SER A N 1
ATOM 652 C CA . SER A 1 86 ? 21.282 -1.910 -20.399 1.00 92.81 86 SER A CA 1
ATOM 653 C C . SER A 1 86 ? 21.085 -2.749 -21.663 1.00 92.81 86 SER A C 1
ATOM 655 O O . SER A 1 86 ? 21.059 -3.975 -21.565 1.00 92.81 86 SER A O 1
ATOM 657 N N . ASP A 1 87 ? 20.900 -2.107 -22.821 1.00 92.69 87 ASP A N 1
ATOM 658 C CA . ASP A 1 87 ? 20.527 -2.773 -24.077 1.00 92.69 87 ASP A CA 1
ATOM 659 C C . ASP A 1 87 ? 19.298 -3.685 -23.889 1.00 92.69 87 ASP A C 1
ATOM 661 O O . ASP A 1 87 ? 19.277 -4.843 -24.297 1.00 92.69 87 ASP A O 1
ATOM 665 N N . GLU A 1 88 ? 18.282 -3.157 -23.196 1.00 94.00 88 GLU A N 1
ATOM 666 C CA . GLU A 1 88 ? 16.996 -3.806 -22.887 1.00 94.00 88 GLU A CA 1
ATOM 667 C C . GLU A 1 88 ? 17.058 -4.976 -21.892 1.00 94.00 88 GLU A C 1
ATOM 669 O O . GLU A 1 88 ? 16.019 -5.503 -21.492 1.00 94.00 88 GLU A O 1
ATOM 674 N N . ARG A 1 89 ? 18.252 -5.348 -21.411 1.00 93.69 89 ARG A N 1
ATOM 675 C CA . ARG A 1 89 ? 18.438 -6.480 -20.491 1.00 93.69 89 ARG A CA 1
ATOM 676 C C . ARG A 1 89 ? 17.620 -6.358 -19.206 1.00 93.69 89 ARG A C 1
ATOM 678 O O . ARG A 1 89 ? 17.022 -7.337 -18.766 1.00 93.69 89 ARG A O 1
ATOM 685 N N . TYR A 1 90 ? 17.612 -5.180 -18.586 1.00 96.06 90 TYR A N 1
ATOM 686 C CA . TYR A 1 90 ? 16.879 -4.912 -17.343 1.00 96.06 90 TYR A CA 1
ATOM 687 C C . TYR A 1 90 ? 15.594 -4.122 -17.609 1.00 96.06 90 TYR A C 1
ATOM 689 O O . TYR A 1 90 ? 15.304 -3.125 -16.949 1.00 96.06 90 TYR A O 1
ATOM 697 N N . ALA A 1 91 ? 14.828 -4.572 -18.605 1.00 97.50 91 ALA A N 1
ATOM 698 C CA . ALA A 1 91 ? 13.474 -4.101 -18.850 1.00 97.50 91 ALA A CA 1
ATOM 699 C C . ALA A 1 91 ? 12.514 -4.458 -17.697 1.00 97.50 91 ALA A C 1
ATOM 701 O O . ALA A 1 91 ? 12.687 -5.458 -16.990 1.00 97.50 91 ALA A O 1
ATOM 702 N N . GLY A 1 92 ? 11.471 -3.641 -17.545 1.00 98.25 92 GLY A N 1
ATOM 703 C CA . GLY A 1 92 ? 10.355 -3.898 -16.637 1.00 98.25 92 GLY A CA 1
ATOM 704 C C . GLY A 1 92 ? 9.488 -5.073 -17.085 1.00 98.25 92 GLY A C 1
ATOM 705 O O . GLY A 1 92 ? 9.730 -5.699 -18.119 1.00 98.25 92 GLY A O 1
ATOM 706 N N . ALA A 1 93 ? 8.436 -5.362 -16.320 1.00 98.75 93 ALA A N 1
ATOM 707 C CA . ALA A 1 93 ? 7.529 -6.465 -16.631 1.00 98.75 93 ALA A CA 1
ATOM 708 C C . ALA A 1 93 ? 6.850 -6.316 -18.011 1.00 98.75 93 ALA A C 1
ATOM 710 O O . ALA A 1 93 ? 6.754 -7.304 -18.732 1.00 98.75 93 ALA A O 1
ATOM 711 N N . ALA A 1 94 ? 6.458 -5.102 -18.410 1.00 98.81 94 ALA A N 1
ATOM 712 C CA . ALA A 1 94 ? 5.785 -4.792 -19.675 1.00 98.81 94 ALA A CA 1
ATOM 713 C C . ALA A 1 94 ? 6.437 -3.601 -20.413 1.00 98.81 94 ALA A C 1
ATOM 715 O O . ALA A 1 94 ? 5.912 -2.489 -20.368 1.00 98.81 94 ALA A O 1
ATOM 716 N N . PRO A 1 95 ? 7.581 -3.793 -21.093 1.00 98.69 95 PRO A N 1
ATOM 717 C CA . PRO A 1 95 ? 8.378 -2.693 -21.649 1.00 98.69 95 PRO A CA 1
ATOM 718 C C . PRO A 1 95 ? 7.691 -1.853 -22.740 1.00 98.69 95 PRO A C 1
ATOM 720 O O . PRO A 1 95 ? 8.163 -0.749 -23.022 1.00 98.69 95 PRO A O 1
ATOM 723 N N . ASP A 1 96 ? 6.596 -2.330 -23.335 1.00 98.75 96 ASP A N 1
ATOM 724 C CA . ASP A 1 96 ? 5.868 -1.645 -24.413 1.00 98.75 96 ASP A CA 1
ATOM 725 C C . ASP A 1 96 ? 4.461 -1.175 -23.992 1.00 98.75 96 ASP A C 1
ATOM 727 O O . ASP A 1 96 ? 3.684 -0.736 -24.840 1.00 98.75 96 ASP A O 1
ATOM 731 N N . ALA A 1 97 ? 4.113 -1.265 -22.703 1.00 98.88 97 ALA A N 1
ATOM 732 C CA . ALA A 1 97 ? 2.872 -0.692 -22.180 1.00 98.88 97 ALA A CA 1
ATOM 733 C C . ALA A 1 97 ? 2.934 0.839 -22.165 1.00 98.88 97 ALA A C 1
ATOM 735 O O . ALA A 1 97 ? 3.941 1.406 -21.744 1.00 98.88 97 ALA A O 1
ATOM 736 N N . ASP A 1 98 ? 1.854 1.509 -22.566 1.00 98.81 98 ASP A N 1
ATOM 737 C CA . ASP A 1 98 ? 1.772 2.966 -22.478 1.00 98.81 98 ASP A CA 1
ATOM 738 C C . ASP A 1 98 ? 1.699 3.391 -21.002 1.00 98.81 98 ASP A C 1
ATOM 740 O O . ASP A 1 98 ? 0.905 2.860 -20.219 1.00 98.81 98 ASP A O 1
ATOM 744 N N . LEU A 1 99 ? 2.531 4.357 -20.609 1.00 98.81 99 LEU A N 1
ATOM 745 C CA . LEU A 1 99 ? 2.650 4.802 -19.219 1.00 98.81 99 LEU A CA 1
ATOM 746 C C . LEU A 1 99 ? 1.890 6.107 -18.979 1.00 98.81 99 LEU A C 1
ATOM 748 O O . LEU A 1 99 ? 2.109 7.091 -19.678 1.00 98.81 99 LEU A O 1
ATOM 752 N N . TYR A 1 100 ? 1.082 6.150 -17.923 1.00 98.75 100 TYR A N 1
ATOM 753 C CA . TYR A 1 100 ? 0.516 7.373 -17.354 1.00 98.75 100 TYR A CA 1
ATOM 754 C C . TYR A 1 100 ? 1.138 7.616 -15.976 1.00 98.75 100 TYR A C 1
ATOM 756 O O . TYR A 1 100 ? 0.794 6.966 -14.990 1.00 98.75 100 TYR A O 1
ATOM 764 N N . LEU A 1 101 ? 2.092 8.538 -15.917 1.00 98.25 101 LEU A N 1
ATOM 765 C CA . LEU A 1 101 ? 2.860 8.891 -14.729 1.00 98.25 101 LEU A CA 1
ATOM 766 C C . LEU A 1 101 ? 2.137 10.024 -13.992 1.00 98.25 101 LEU A C 1
ATOM 768 O O . LEU A 1 101 ? 2.204 11.183 -14.403 1.00 98.25 101 LEU A O 1
ATOM 772 N N . LEU A 1 102 ? 1.392 9.686 -12.943 1.00 97.62 102 LEU A N 1
ATOM 773 C CA . LEU A 1 102 ? 0.599 10.626 -12.152 1.00 97.62 102 LEU A CA 1
ATOM 774 C C . LEU A 1 102 ? 1.455 11.154 -11.001 1.00 97.62 102 LEU A C 1
ATOM 776 O O . LEU A 1 102 ? 1.641 10.488 -9.984 1.00 97.62 102 LEU A O 1
ATOM 780 N N . GLU A 1 103 ? 2.001 12.348 -11.196 1.00 95.06 103 GLU A N 1
ATOM 781 C CA . GLU A 1 103 ? 2.909 13.014 -10.271 1.00 95.06 103 GLU A CA 1
ATOM 782 C C . GLU A 1 103 ? 2.136 13.798 -9.208 1.00 95.06 103 GLU A C 1
ATOM 784 O O . GLU A 1 103 ? 1.437 14.766 -9.518 1.00 95.06 103 GLU A O 1
ATOM 789 N N . THR A 1 104 ? 2.312 13.406 -7.944 1.00 91.25 104 THR A N 1
ATOM 790 C CA . THR A 1 104 ? 1.706 14.078 -6.784 1.00 91.25 104 THR A CA 1
ATOM 791 C C . THR A 1 104 ? 2.574 15.202 -6.210 1.00 91.25 104 THR A C 1
ATOM 793 O O . THR A 1 104 ? 2.115 15.986 -5.377 1.00 91.25 104 THR A O 1
ATOM 796 N N . GLY A 1 105 ? 3.845 15.272 -6.610 1.00 86.38 105 GLY A N 1
ATOM 797 C CA . GLY A 1 105 ? 4.850 16.159 -6.031 1.00 86.38 105 GLY A CA 1
ATOM 798 C C . GLY A 1 105 ? 5.417 15.645 -4.701 1.00 86.38 105 GLY A C 1
ATOM 799 O O . GLY A 1 105 ? 5.061 14.577 -4.198 1.00 86.38 105 GLY A O 1
ATOM 800 N N . ARG A 1 106 ? 6.320 16.435 -4.104 1.00 81.00 106 ARG A N 1
ATOM 801 C CA . ARG A 1 106 ? 6.917 16.144 -2.787 1.00 81.00 106 ARG A CA 1
ATOM 802 C C . ARG A 1 106 ? 5.885 16.285 -1.673 1.00 81.00 106 ARG A C 1
ATOM 804 O O . ARG A 1 106 ? 5.091 17.220 -1.704 1.00 81.00 106 ARG A O 1
ATOM 811 N N . PHE A 1 107 ? 5.946 15.419 -0.669 1.00 75.06 107 PHE A N 1
ATOM 812 C CA . PHE A 1 107 ? 5.129 15.514 0.541 1.00 75.06 107 PHE A CA 1
ATOM 813 C C . PHE A 1 107 ? 5.922 16.229 1.633 1.00 75.06 107 PHE A C 1
ATOM 815 O O . PHE A 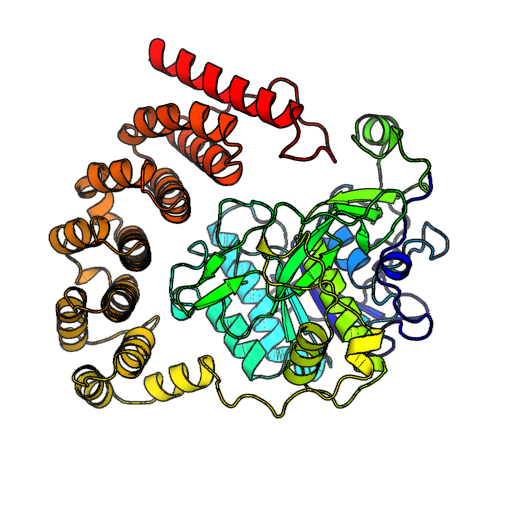1 107 ? 6.913 15.685 2.116 1.00 75.06 107 PHE A O 1
ATOM 822 N N . ASN A 1 108 ? 5.522 17.451 1.990 1.00 68.31 108 ASN A N 1
ATOM 823 C CA . ASN A 1 108 ? 6.214 18.211 3.036 1.00 68.31 108 ASN A CA 1
ATOM 824 C C . ASN A 1 108 ? 5.577 18.002 4.416 1.00 68.31 108 ASN A C 1
ATOM 826 O O . ASN A 1 108 ? 6.264 18.116 5.427 1.00 68.31 108 ASN A O 1
ATOM 830 N N . THR A 1 109 ? 4.280 17.685 4.458 1.00 68.12 109 THR A N 1
ATOM 831 C CA . THR A 1 109 ? 3.540 17.373 5.689 1.00 68.12 109 THR A CA 1
ATOM 832 C C . THR A 1 109 ? 2.646 16.150 5.488 1.00 68.12 109 THR A C 1
ATOM 834 O O . THR A 1 109 ? 2.409 15.726 4.356 1.00 68.12 109 THR A O 1
ATOM 837 N N . ILE A 1 110 ? 2.146 15.570 6.584 1.00 66.25 110 ILE A N 1
ATOM 838 C CA . ILE A 1 110 ? 1.245 14.408 6.540 1.00 66.25 110 ILE A CA 1
ATOM 839 C C . ILE A 1 110 ? -0.113 14.797 5.936 1.00 66.25 110 ILE A C 1
ATOM 841 O O . ILE A 1 110 ? -0.694 14.018 5.180 1.00 66.25 110 ILE A O 1
ATOM 845 N N . GLU A 1 111 ? -0.594 16.009 6.219 1.00 68.25 111 GLU A N 1
ATOM 846 C CA . GLU A 1 111 ? -1.878 16.533 5.738 1.00 68.25 111 GLU A CA 1
ATOM 847 C C . GLU A 1 111 ? -1.886 16.705 4.213 1.00 68.25 111 GLU A C 1
ATOM 849 O O . GLU A 1 111 ? -2.898 16.446 3.561 1.00 68.25 111 GLU A O 1
ATOM 854 N N . GLU A 1 112 ? -0.746 17.075 3.618 1.00 79.38 112 GLU A N 1
ATOM 855 C CA . GLU A 1 112 ? -0.616 17.170 2.161 1.00 79.38 112 GLU A CA 1
ATOM 856 C C . GLU A 1 112 ? -0.753 15.811 1.463 1.00 79.38 112 GLU A C 1
ATOM 858 O O . GLU A 1 112 ? -1.143 15.774 0.294 1.00 79.38 112 GLU A O 1
ATOM 863 N N . ILE A 1 113 ? -0.425 14.704 2.143 1.00 77.81 113 ILE A N 1
ATOM 864 C CA . ILE A 1 113 ? -0.439 13.372 1.530 1.00 77.81 113 ILE A CA 1
ATOM 865 C C . ILE A 1 113 ? -1.866 13.006 1.123 1.00 77.81 113 ILE A C 1
ATOM 867 O O . ILE A 1 113 ? -2.097 12.705 -0.046 1.00 77.81 113 ILE A O 1
ATOM 871 N N . GLU A 1 114 ? -2.832 13.085 2.045 1.00 83.12 114 GLU A N 1
ATOM 872 C CA . GLU A 1 114 ? -4.234 12.734 1.755 1.00 83.12 114 GLU A CA 1
ATOM 873 C C . GLU A 1 114 ? -4.775 13.574 0.585 1.00 83.12 114 GLU A C 1
ATOM 875 O O . GLU A 1 114 ? -5.297 13.021 -0.382 1.00 83.12 114 GLU A O 1
ATOM 880 N N . HIS A 1 115 ? -4.552 14.894 0.600 1.00 86.56 115 HIS A N 1
ATOM 881 C CA . HIS A 1 115 ? -5.043 15.793 -0.448 1.00 86.56 115 HIS A CA 1
ATOM 882 C C . HIS A 1 115 ? -4.442 15.505 -1.834 1.00 86.56 115 HIS A C 1
ATOM 884 O O . HIS A 1 115 ? -5.157 15.477 -2.837 1.00 86.56 115 HIS A O 1
ATOM 890 N N . LYS A 1 116 ? -3.129 15.272 -1.912 1.00 89.12 116 LYS A N 1
ATOM 891 C CA . LYS A 1 116 ? -2.438 15.010 -3.184 1.00 89.12 116 LYS A CA 1
ATOM 892 C C . LYS A 1 116 ? -2.827 13.659 -3.792 1.00 89.12 116 LYS A C 1
ATOM 894 O O . LYS A 1 116 ? -2.977 13.561 -5.011 1.00 89.12 116 LYS A O 1
ATOM 899 N N . PHE A 1 117 ? -3.038 12.637 -2.960 1.00 88.00 117 PHE A N 1
ATOM 900 C CA . PHE A 1 117 ? -3.561 11.349 -3.424 1.00 88.00 117 PHE A CA 1
ATOM 901 C C . PHE A 1 117 ? -5.012 11.448 -3.873 1.00 88.00 117 PHE A C 1
ATOM 903 O O . PHE A 1 117 ? -5.358 10.916 -4.927 1.00 88.00 117 PHE A O 1
ATOM 910 N N . GLU A 1 118 ? -5.841 12.179 -3.132 1.00 89.94 118 GLU A N 1
ATOM 911 C CA . GLU A 1 118 ? -7.223 12.441 -3.523 1.00 89.94 118 GLU A CA 1
ATOM 912 C C . GLU A 1 118 ? -7.295 13.130 -4.894 1.00 89.94 118 GLU A C 1
ATOM 914 O O . GLU A 1 118 ? -8.120 12.750 -5.727 1.00 89.94 118 GLU A O 1
ATOM 919 N N . ALA A 1 119 ? -6.395 14.076 -5.182 1.00 92.56 119 ALA A N 1
ATOM 920 C CA . ALA A 1 119 ? -6.306 14.720 -6.492 1.00 92.56 119 ALA A CA 1
ATOM 921 C C . ALA A 1 119 ? -5.964 13.722 -7.617 1.00 92.56 119 ALA A C 1
ATOM 923 O O . ALA A 1 119 ? -6.610 13.724 -8.667 1.00 92.56 119 ALA A O 1
ATOM 924 N N . ALA A 1 120 ? -5.000 12.821 -7.392 1.00 95.06 120 ALA A N 1
ATOM 925 C CA . ALA A 1 120 ? -4.626 11.797 -8.371 1.00 95.06 120 ALA A CA 1
ATOM 926 C C . ALA A 1 120 ? -5.755 10.787 -8.638 1.00 95.06 120 ALA A C 1
ATOM 928 O O . ALA A 1 120 ? -6.061 10.479 -9.792 1.00 95.06 120 ALA A O 1
ATOM 929 N N . LEU A 1 121 ? -6.416 10.301 -7.584 1.00 95.38 121 LEU A N 1
ATOM 930 C CA . LEU A 1 121 ? -7.532 9.362 -7.711 1.00 95.38 121 LEU A CA 1
ATOM 931 C C . LEU A 1 121 ? -8.764 10.023 -8.340 1.00 95.38 121 LEU A C 1
ATOM 933 O O . LEU A 1 121 ? -9.426 9.412 -9.177 1.00 95.38 121 LEU A O 1
ATOM 937 N N . SER A 1 122 ? -9.036 11.288 -8.011 1.00 95.31 122 SER A N 1
ATOM 938 C CA . SER A 1 122 ? -10.108 12.070 -8.639 1.00 95.31 122 SER A CA 1
ATOM 939 C C . SER A 1 122 ? -9.862 12.269 -10.132 1.00 95.31 122 SER A C 1
ATOM 941 O O . SER A 1 122 ? -10.784 12.113 -10.934 1.00 95.31 122 SER A O 1
ATOM 943 N N . TRP A 1 123 ? -8.616 12.545 -10.528 1.00 97.56 123 TRP A N 1
ATOM 944 C CA . TRP A 1 123 ? -8.255 12.613 -11.940 1.00 97.56 123 TRP A CA 1
ATOM 945 C C . TRP A 1 123 ? -8.536 11.288 -12.652 1.00 97.56 123 TRP A C 1
ATOM 947 O O . TRP A 1 123 ? -9.153 11.291 -13.717 1.00 97.56 123 TRP A O 1
ATOM 957 N N . LEU A 1 124 ? -8.157 10.154 -12.050 1.00 98.06 124 LEU A N 1
ATOM 958 C CA . LEU A 1 124 ? -8.433 8.832 -12.616 1.00 98.06 124 LEU A CA 1
ATOM 959 C C . LEU A 1 124 ? -9.930 8.585 -12.772 1.00 98.06 124 LEU A C 1
ATOM 961 O O . LEU A 1 124 ? -10.342 8.202 -13.862 1.00 98.06 124 LEU A O 1
ATOM 965 N N . ILE A 1 125 ? -10.742 8.858 -11.745 1.00 97.62 125 ILE A N 1
ATOM 966 C CA . ILE A 1 125 ? -12.207 8.684 -11.784 1.00 97.62 125 ILE A CA 1
ATOM 967 C C . ILE A 1 125 ? -12.816 9.368 -13.015 1.00 97.62 125 ILE A C 1
ATOM 969 O O . ILE A 1 125 ? -13.685 8.798 -13.674 1.00 97.62 125 ILE A O 1
ATOM 973 N N . LEU A 1 126 ? -12.334 10.565 -13.348 1.00 97.25 126 LEU A N 1
ATOM 974 C CA . LEU A 1 126 ? -12.841 11.346 -14.473 1.00 97.25 126 LEU A CA 1
ATOM 975 C C . LEU A 1 126 ? -12.274 10.906 -15.831 1.00 97.25 126 LEU A C 1
ATOM 977 O O . LEU A 1 126 ? -12.964 11.025 -16.840 1.00 97.25 126 LEU A O 1
ATOM 981 N N . ASN A 1 127 ? -11.039 10.400 -15.875 1.00 97.94 127 ASN A N 1
ATOM 982 C CA . ASN A 1 127 ? -10.270 10.331 -17.120 1.00 97.94 127 ASN A CA 1
ATOM 983 C C . ASN A 1 127 ? -9.836 8.922 -17.552 1.00 97.94 127 ASN A C 1
ATOM 985 O O . ASN A 1 127 ? -9.458 8.741 -18.711 1.00 97.94 127 ASN A O 1
ATOM 989 N N . TRP A 1 128 ? -9.882 7.910 -16.679 1.00 98.00 128 TRP A N 1
ATOM 990 C CA . TRP A 1 128 ? -9.271 6.606 -16.978 1.00 98.00 128 TRP A CA 1
ATOM 991 C C . TRP A 1 128 ? -9.865 5.945 -18.229 1.00 98.00 128 TRP A C 1
ATOM 993 O O . TRP A 1 128 ? -9.131 5.372 -19.032 1.00 98.00 128 TRP A O 1
ATOM 1003 N N . ARG A 1 129 ? -11.180 6.093 -18.448 1.00 97.75 129 ARG A N 1
ATOM 1004 C CA . ARG A 1 129 ? -11.874 5.573 -19.639 1.00 97.75 129 ARG A CA 1
ATOM 1005 C C . ARG A 1 129 ? -11.510 6.348 -20.903 1.00 97.75 129 ARG A C 1
ATOM 1007 O O . ARG A 1 129 ? -11.296 5.735 -21.942 1.00 97.75 129 ARG A O 1
ATOM 1014 N N . GLN A 1 130 ? -11.410 7.677 -20.810 1.00 97.44 130 GLN A N 1
ATOM 1015 C CA . GLN A 1 130 ? -11.026 8.540 -21.933 1.00 97.44 130 GLN A CA 1
ATOM 1016 C C . GLN A 1 130 ? -9.629 8.190 -22.455 1.00 97.44 130 GLN A C 1
ATOM 1018 O O . GLN A 1 130 ? -9.411 8.181 -23.664 1.00 97.44 130 GLN A O 1
ATOM 1023 N N . TYR A 1 131 ? -8.701 7.882 -21.549 1.00 97.81 131 TYR A N 1
ATOM 1024 C CA . TYR A 1 131 ? -7.318 7.544 -21.882 1.00 97.81 131 TYR A CA 1
ATOM 1025 C C . TYR A 1 131 ? -7.048 6.033 -21.957 1.00 97.81 131 TYR A C 1
ATOM 1027 O O . TYR A 1 131 ? -5.896 5.629 -22.065 1.00 97.81 131 TYR A O 1
ATOM 1035 N N . ASN A 1 132 ? -8.091 5.193 -21.919 1.00 97.19 132 ASN A N 1
ATOM 1036 C CA . ASN A 1 132 ? -7.983 3.730 -22.001 1.00 97.19 132 ASN A CA 1
ATOM 1037 C C . ASN A 1 132 ? -6.969 3.118 -21.002 1.00 97.19 132 ASN A C 1
ATOM 1039 O O . ASN A 1 132 ? -6.243 2.174 -21.320 1.00 97.19 132 ASN A O 1
ATOM 1043 N N . ILE A 1 133 ? -6.915 3.661 -19.783 1.00 98.75 133 ILE A N 1
ATOM 1044 C CA . ILE A 1 133 ? -6.068 3.157 -18.697 1.00 98.75 133 ILE A CA 1
ATOM 1045 C C . ILE A 1 133 ? -6.738 1.912 -18.109 1.00 98.75 133 ILE A C 1
ATOM 1047 O O . ILE A 1 133 ? -7.876 1.974 -17.658 1.00 98.75 133 ILE A O 1
ATOM 1051 N N . ARG A 1 134 ? -6.055 0.767 -18.100 1.00 98.62 134 ARG A N 1
ATOM 1052 C CA . ARG A 1 134 ? -6.630 -0.520 -17.661 1.00 98.62 134 ARG A CA 1
ATOM 1053 C C . ARG A 1 134 ? -6.391 -0.825 -16.185 1.00 98.62 134 ARG A C 1
ATOM 1055 O O . ARG A 1 134 ? -7.174 -1.545 -15.566 1.00 98.62 134 ARG A O 1
ATOM 1062 N N . GLY A 1 135 ? -5.345 -0.247 -15.605 1.00 98.75 135 GLY A N 1
ATOM 1063 C CA . GLY A 1 135 ? -5.037 -0.390 -14.190 1.00 98.75 135 GLY A CA 1
ATOM 1064 C C . GLY A 1 135 ? -4.154 0.730 -13.664 1.00 98.75 135 GLY A C 1
ATOM 1065 O O . GLY A 1 135 ? -3.501 1.437 -14.432 1.00 98.75 135 GLY A O 1
ATOM 1066 N N . VAL A 1 136 ? -4.142 0.870 -12.344 1.00 98.69 136 VAL A N 1
ATOM 1067 C CA . VAL A 1 136 ? -3.327 1.821 -11.597 1.00 98.69 136 VAL A CA 1
ATOM 1068 C C . VAL A 1 136 ? -2.615 1.122 -10.445 1.00 98.69 136 VAL A C 1
ATOM 1070 O O . VAL A 1 136 ? -3.188 0.249 -9.792 1.00 98.69 136 VAL A O 1
ATOM 1073 N N . VAL A 1 137 ? -1.382 1.539 -10.162 1.00 97.94 137 VAL A N 1
ATOM 1074 C CA . VAL A 1 137 ? -0.676 1.196 -8.925 1.00 97.94 137 VAL A CA 1
ATOM 1075 C C . VAL A 1 137 ? -0.433 2.438 -8.070 1.00 97.94 137 VAL A C 1
ATOM 1077 O O . VAL A 1 137 ? 0.010 3.472 -8.575 1.00 97.94 137 VAL A O 1
ATOM 1080 N N . LEU A 1 138 ? -0.717 2.322 -6.771 1.00 94.06 138 LEU A N 1
ATOM 1081 C CA . LEU A 1 138 ? -0.370 3.321 -5.759 1.00 94.06 138 LEU A CA 1
ATOM 1082 C C . LEU A 1 138 ? 0.881 2.840 -5.020 1.00 94.06 138 LEU A C 1
ATOM 1084 O O . LEU A 1 138 ? 0.843 1.831 -4.313 1.00 94.06 138 LEU A O 1
ATOM 1088 N N . THR A 1 139 ? 2.003 3.523 -5.228 1.00 83.44 139 THR A N 1
ATOM 1089 C CA . THR A 1 139 ? 3.330 3.089 -4.745 1.00 83.44 139 THR A CA 1
ATOM 1090 C C . THR A 1 139 ? 3.788 3.857 -3.511 1.00 83.44 139 THR A C 1
ATOM 1092 O O . THR A 1 139 ? 4.651 3.401 -2.764 1.00 83.44 139 THR A O 1
ATOM 1095 N N . ILE A 1 140 ? 3.173 5.008 -3.279 1.00 73.88 140 ILE A N 1
ATOM 1096 C CA . ILE A 1 140 ? 3.187 5.746 -2.027 1.00 73.88 140 ILE A CA 1
ATOM 1097 C C . ILE A 1 140 ? 1.715 5.877 -1.633 1.00 73.88 140 ILE A C 1
ATOM 1099 O O . ILE A 1 140 ? 0.856 5.992 -2.501 1.00 73.88 140 ILE A O 1
ATOM 1103 N N . ALA A 1 141 ? 1.398 5.819 -0.347 1.00 67.12 141 ALA A N 1
ATOM 1104 C CA . ALA A 1 141 ? 0.088 6.218 0.146 1.00 67.12 141 ALA A CA 1
ATOM 1105 C C . ALA A 1 141 ? 0.168 6.498 1.646 1.00 67.12 141 ALA A C 1
ATOM 1107 O O . ALA A 1 141 ? 0.930 5.857 2.370 1.00 67.12 141 ALA A O 1
ATOM 1108 N N . SER A 1 142 ? -0.647 7.437 2.116 1.00 68.38 142 SER A N 1
ATOM 1109 C CA . SER A 1 142 ? -0.985 7.526 3.535 1.00 68.38 142 SER A CA 1
ATOM 1110 C C . SER A 1 142 ? -2.215 6.671 3.804 1.00 68.38 142 SER A C 1
ATOM 1112 O O . SER A 1 142 ? -3.021 6.408 2.913 1.00 68.38 142 SER A O 1
ATOM 1114 N N . THR A 1 143 ? -2.360 6.242 5.046 1.00 73.19 143 THR A N 1
ATOM 1115 C CA . THR A 1 143 ? -3.595 5.648 5.531 1.00 73.19 143 THR A CA 1
ATOM 1116 C C . THR A 1 143 ? -3.778 5.993 7.001 1.00 73.19 143 THR A C 1
ATOM 1118 O O . THR A 1 143 ? -2.810 6.280 7.719 1.00 73.19 143 THR A O 1
ATOM 1121 N N . ARG A 1 144 ? -5.035 6.003 7.440 1.00 83.69 144 ARG A N 1
ATOM 1122 C CA . ARG A 1 144 ? -5.411 6.389 8.805 1.00 83.69 144 ARG A CA 1
ATOM 1123 C C . ARG A 1 144 ? -5.091 5.311 9.843 1.00 83.69 144 ARG A C 1
ATOM 1125 O O . ARG A 1 144 ? -4.974 5.625 11.024 1.00 83.69 144 ARG A O 1
ATOM 1132 N N . ASP A 1 145 ? -4.897 4.069 9.410 1.00 89.88 145 ASP A N 1
ATOM 1133 C CA . ASP A 1 145 ? -4.582 2.925 10.265 1.00 89.88 145 ASP A CA 1
ATOM 1134 C C . ASP A 1 145 ? -3.834 1.826 9.489 1.00 89.88 145 ASP A C 1
ATOM 1136 O O . ASP A 1 145 ? -3.450 2.015 8.344 1.00 89.88 145 ASP A O 1
ATOM 1140 N N . THR A 1 146 ? -3.635 0.656 10.086 1.00 92.44 146 THR A N 1
ATOM 1141 C CA . THR A 1 146 ? -2.885 -0.452 9.475 1.00 92.44 146 THR A CA 1
ATOM 1142 C C . THR A 1 146 ? -3.772 -1.588 8.948 1.00 92.44 146 THR A C 1
ATOM 1144 O O . THR A 1 146 ? -3.290 -2.701 8.771 1.00 92.44 146 THR A O 1
ATOM 1147 N N . GLY A 1 147 ? -5.059 -1.331 8.687 1.00 94.00 147 GLY A N 1
ATOM 1148 C CA . GLY A 1 147 ? -6.022 -2.287 8.117 1.00 94.00 147 GLY A CA 1
ATOM 1149 C C . GLY A 1 147 ? -7.033 -2.865 9.115 1.00 94.00 147 GLY A C 1
ATOM 1150 O O . GLY A 1 147 ? -7.824 -3.731 8.751 1.00 94.00 147 GLY A O 1
ATOM 1151 N N . LEU A 1 148 ? -7.025 -2.396 10.362 1.00 96.38 148 LEU A N 1
ATOM 1152 C CA . LEU A 1 148 ? -7.962 -2.764 11.427 1.00 96.38 148 LEU A CA 1
ATOM 1153 C C . LEU A 1 148 ? -9.227 -1.883 11.439 1.00 96.38 148 LEU A C 1
ATOM 1155 O O . LEU A 1 148 ? -10.199 -2.212 12.114 1.00 96.38 148 LEU A O 1
ATOM 1159 N N . LEU A 1 149 ? -9.246 -0.764 10.721 1.00 96.50 149 LEU A N 1
ATOM 1160 C CA . LEU A 1 149 ? -10.456 0.017 10.498 1.00 96.50 149 LEU A CA 1
ATOM 1161 C C . LEU A 1 149 ? -11.202 -0.468 9.251 1.00 96.50 149 LEU A C 1
ATOM 1163 O O . LEU A 1 149 ? -10.557 -0.840 8.267 1.00 96.50 149 LEU A O 1
ATOM 1167 N N . PRO A 1 150 ? -12.543 -0.364 9.255 1.00 96.88 150 PRO A N 1
ATOM 1168 C CA . PRO A 1 150 ? -13.345 -0.514 8.051 1.00 96.88 150 PRO A CA 1
ATOM 1169 C C . PRO A 1 150 ? -12.866 0.418 6.932 1.00 96.88 150 PRO A C 1
ATOM 1171 O O . PRO A 1 150 ? -12.479 1.561 7.199 1.00 96.88 150 PRO A O 1
ATOM 1174 N N . TRP A 1 151 ? -12.926 -0.022 5.675 1.00 95.44 151 TRP A N 1
ATOM 1175 C CA . TRP A 1 151 ? -12.459 0.778 4.533 1.00 95.44 151 TRP A CA 1
ATOM 1176 C C . TRP A 1 151 ? -13.157 2.144 4.406 1.00 95.44 151 TRP A C 1
ATOM 1178 O O . TRP A 1 151 ? -12.547 3.098 3.932 1.00 95.44 151 TRP A O 1
ATOM 1188 N N . GLN A 1 152 ? -14.391 2.278 4.900 1.00 95.56 152 GLN A N 1
ATOM 1189 C CA . GLN A 1 152 ? -15.153 3.532 4.919 1.00 95.56 152 GLN A CA 1
ATOM 1190 C C . GLN A 1 152 ? -14.556 4.601 5.853 1.00 95.56 152 GLN A C 1
ATOM 1192 O O . GLN A 1 152 ? -14.948 5.765 5.788 1.00 95.56 152 GLN A O 1
ATOM 1197 N N . ALA A 1 153 ? -13.619 4.237 6.734 1.00 93.75 153 ALA A N 1
ATOM 1198 C CA . ALA A 1 153 ? -12.946 5.185 7.620 1.00 93.75 153 ALA A CA 1
ATOM 1199 C C . ALA A 1 153 ? -11.913 6.069 6.892 1.00 93.75 153 ALA A C 1
ATOM 1201 O O . ALA A 1 153 ? -11.515 7.112 7.423 1.00 93.75 153 ALA A O 1
ATOM 1202 N N . ASP A 1 154 ? -11.468 5.660 5.700 1.00 91.81 154 ASP A N 1
ATOM 1203 C CA . ASP A 1 154 ? -10.363 6.272 4.961 1.00 91.81 154 ASP A CA 1
ATOM 1204 C C . ASP A 1 154 ? -10.831 6.741 3.563 1.00 91.81 154 ASP A C 1
ATOM 1206 O O . ASP A 1 154 ? -11.228 5.912 2.736 1.00 91.81 154 ASP A O 1
ATOM 1210 N N . PRO A 1 155 ? -10.788 8.054 3.258 1.00 90.69 155 PRO A N 1
ATOM 1211 C CA . PRO A 1 155 ? -11.250 8.588 1.976 1.00 90.69 155 PRO A CA 1
ATOM 1212 C C . PRO A 1 155 ? -10.474 8.028 0.780 1.00 90.69 155 PRO A C 1
ATOM 1214 O O . PRO A 1 155 ? -11.066 7.800 -0.276 1.00 90.69 155 PRO A O 1
ATOM 1217 N N . ILE A 1 156 ? -9.187 7.713 0.945 1.00 92.31 156 ILE A N 1
ATOM 1218 C CA . ILE A 1 156 ? -8.373 7.126 -0.124 1.00 92.31 156 ILE A CA 1
ATOM 1219 C C . ILE A 1 156 ? -8.867 5.715 -0.452 1.00 92.31 156 ILE A C 1
ATOM 1221 O O . ILE A 1 156 ? -8.992 5.357 -1.626 1.00 92.31 156 ILE A O 1
ATOM 1225 N N . ARG A 1 157 ? -9.224 4.920 0.567 1.00 94.25 157 ARG A N 1
ATOM 1226 C CA . ARG A 1 157 ? -9.820 3.586 0.372 1.00 94.25 157 ARG A CA 1
ATOM 1227 C C . ARG A 1 157 ? -11.184 3.680 -0.308 1.00 94.25 157 ARG A C 1
ATOM 1229 O O . ARG A 1 157 ? -11.450 2.910 -1.226 1.00 94.25 157 ARG A O 1
ATOM 1236 N N . ILE A 1 158 ? -12.006 4.672 0.052 1.00 94.81 158 ILE A N 1
ATOM 1237 C CA . ILE A 1 158 ? -13.292 4.931 -0.618 1.00 94.81 158 ILE A CA 1
ATOM 1238 C C . ILE A 1 158 ? -13.096 5.169 -2.122 1.00 94.81 158 ILE A C 1
ATOM 1240 O O . ILE A 1 158 ? -13.823 4.591 -2.933 1.00 94.81 158 ILE A O 1
ATOM 1244 N N . ARG A 1 159 ? -12.102 5.976 -2.519 1.00 95.31 159 ARG A N 1
ATOM 1245 C CA . ARG A 1 159 ? -11.781 6.192 -3.940 1.00 95.31 159 ARG A CA 1
ATOM 1246 C C . ARG A 1 159 ? -11.257 4.939 -4.630 1.00 95.31 159 ARG A C 1
ATOM 1248 O O . ARG A 1 159 ? -11.617 4.692 -5.780 1.00 95.31 159 ARG A O 1
ATOM 1255 N N . CYS A 1 160 ? -10.450 4.133 -3.943 1.00 95.94 160 CYS A N 1
ATOM 1256 C CA . CYS A 1 160 ? -9.967 2.862 -4.480 1.00 95.94 160 CYS A CA 1
ATOM 1257 C C . CYS A 1 160 ? -11.119 1.881 -4.755 1.00 95.94 160 CYS A C 1
ATOM 1259 O O . CYS A 1 160 ? -11.161 1.264 -5.820 1.00 95.94 160 CYS A O 1
ATOM 1261 N N . GLU A 1 161 ? -12.078 1.769 -3.834 1.00 96.75 161 GLU A N 1
ATOM 1262 C CA . GLU A 1 161 ? -13.273 0.937 -4.004 1.00 96.75 161 GLU A CA 1
ATOM 1263 C C . GLU A 1 161 ? -14.183 1.463 -5.127 1.00 96.75 161 GLU A C 1
ATOM 1265 O O . GLU A 1 161 ? -14.691 0.674 -5.926 1.00 96.75 161 GLU A O 1
ATOM 1270 N N . GLN A 1 162 ? -14.321 2.790 -5.258 1.00 97.31 162 GLN A N 1
ATOM 1271 C CA . GLN A 1 162 ? -15.037 3.419 -6.373 1.00 97.31 162 GLN A CA 1
ATOM 1272 C C . GLN A 1 162 ? -14.400 3.068 -7.729 1.00 97.31 162 GLN A C 1
ATOM 1274 O O . GLN A 1 162 ? -15.083 2.587 -8.630 1.00 97.31 162 GLN A O 1
ATOM 1279 N N . LEU A 1 163 ? -13.085 3.261 -7.870 1.00 97.56 163 LEU A N 1
ATOM 1280 C CA . LEU A 1 163 ? -12.351 2.936 -9.098 1.00 97.56 163 LEU A CA 1
ATOM 1281 C C . LEU A 1 163 ? -12.431 1.442 -9.442 1.00 97.56 163 LEU A C 1
ATOM 1283 O O . LEU A 1 163 ? -12.600 1.083 -10.609 1.00 97.56 163 LEU A O 1
ATOM 1287 N N . SER A 1 164 ? -12.358 0.581 -8.424 1.00 96.56 164 SER A N 1
ATOM 1288 C CA . SER A 1 164 ? -12.459 -0.870 -8.597 1.00 96.56 164 SER A CA 1
ATOM 1289 C C . SER A 1 164 ? -13.826 -1.271 -9.148 1.00 96.56 164 SER A C 1
ATOM 1291 O O . SER A 1 164 ? -13.904 -2.030 -10.114 1.00 96.56 164 SER A O 1
ATOM 1293 N N . VAL A 1 165 ? -14.917 -0.728 -8.592 1.00 95.62 165 VAL A N 1
ATOM 1294 C CA . VAL A 1 165 ? -16.268 -1.043 -9.079 1.00 95.62 165 VAL A CA 1
ATOM 1295 C C . VAL A 1 165 ? -16.574 -0.414 -10.439 1.00 95.62 165 VAL A C 1
ATOM 1297 O O . VAL A 1 165 ? -17.355 -0.971 -11.210 1.00 95.62 165 VAL A O 1
ATOM 1300 N N . ASP A 1 166 ? -15.919 0.703 -10.761 1.00 95.69 166 ASP A N 1
ATOM 1301 C CA . ASP A 1 166 ? -15.949 1.319 -12.086 1.00 95.69 166 ASP A CA 1
ATOM 1302 C C . ASP A 1 166 ? -15.294 0.439 -13.167 1.00 95.69 166 ASP A C 1
ATOM 1304 O O . ASP A 1 166 ? -15.618 0.577 -14.353 1.00 95.69 166 ASP A O 1
ATOM 1308 N N . GLY A 1 167 ? -14.418 -0.487 -12.768 1.00 95.88 167 GLY A N 1
ATOM 1309 C CA . GLY A 1 167 ? -13.762 -1.457 -13.643 1.00 95.88 167 GLY A CA 1
ATOM 1310 C C . GLY A 1 167 ? -12.265 -1.223 -13.854 1.00 95.88 167 GLY A C 1
ATOM 1311 O O . GLY A 1 167 ? -11.679 -1.900 -14.700 1.00 95.88 167 GLY A O 1
ATOM 1312 N N . LEU A 1 168 ? -11.644 -0.300 -13.110 1.00 98.25 168 LEU A N 1
ATOM 1313 C CA . LEU A 1 168 ? -10.196 -0.088 -13.125 1.00 98.25 168 LEU A CA 1
ATOM 1314 C C . LEU A 1 168 ? -9.511 -1.064 -12.156 1.00 98.25 168 LEU A C 1
ATOM 1316 O O . LEU A 1 168 ? -9.918 -1.181 -11.001 1.00 98.25 168 LEU A O 1
ATOM 1320 N N . LEU A 1 169 ? -8.442 -1.743 -12.585 1.00 98.56 169 LEU A N 1
ATOM 1321 C CA . LEU A 1 169 ? -7.638 -2.555 -11.665 1.00 98.56 169 LEU A CA 1
ATOM 1322 C C . LEU A 1 169 ? -6.837 -1.637 -10.736 1.00 98.56 169 LEU A C 1
ATOM 1324 O O . LEU A 1 169 ? -5.968 -0.910 -11.209 1.00 98.56 169 LEU A O 1
ATOM 1328 N N . VAL A 1 170 ? -7.086 -1.690 -9.429 1.00 98.19 170 VAL A N 1
ATOM 1329 C CA . VAL A 1 170 ? -6.325 -0.920 -8.433 1.00 98.19 170 VAL A CA 1
ATOM 1330 C C . VAL A 1 170 ? -5.370 -1.851 -7.690 1.00 98.19 170 VAL A C 1
ATOM 1332 O O . VAL A 1 170 ? -5.804 -2.820 -7.065 1.00 98.19 170 VAL A O 1
ATOM 1335 N N . ILE A 1 171 ? -4.071 -1.558 -7.758 1.00 98.19 171 ILE A N 1
ATOM 1336 C CA . ILE A 1 171 ? -2.994 -2.338 -7.136 1.00 98.19 171 ILE A CA 1
ATOM 1337 C C . ILE A 1 171 ? -2.302 -1.498 -6.067 1.00 98.19 171 ILE A C 1
ATOM 1339 O O . ILE A 1 171 ? -1.997 -0.325 -6.283 1.00 98.19 171 ILE A O 1
ATOM 1343 N N . VAL A 1 172 ? -2.019 -2.106 -4.916 1.00 96.12 172 VAL A N 1
ATOM 1344 C CA . VAL A 1 172 ? -1.311 -1.444 -3.815 1.00 96.12 172 VAL A CA 1
ATOM 1345 C C . VAL A 1 172 ? -0.317 -2.420 -3.185 1.00 96.12 172 VAL A C 1
ATOM 1347 O O . VAL A 1 172 ? -0.631 -3.588 -2.949 1.00 96.12 172 VAL A O 1
ATOM 1350 N N . ALA A 1 173 ? 0.897 -1.945 -2.917 1.00 94.31 173 ALA A N 1
ATOM 1351 C CA . ALA A 1 173 ? 1.906 -2.706 -2.185 1.00 94.31 173 ALA A CA 1
ATOM 1352 C C . ALA A 1 173 ? 1.455 -2.976 -0.738 1.00 94.31 173 ALA A C 1
ATOM 1354 O O . ALA A 1 173 ? 0.803 -2.131 -0.129 1.00 94.31 173 ALA A O 1
ATOM 1355 N N . SER A 1 174 ? 1.801 -4.131 -0.162 1.00 93.38 174 SER A N 1
ATOM 1356 C CA . SER A 1 174 ? 1.411 -4.441 1.220 1.00 93.38 174 SER A CA 1
ATOM 1357 C C . SER A 1 174 ? 2.150 -3.582 2.249 1.00 93.38 174 SER A C 1
ATOM 1359 O O . SER A 1 174 ? 1.573 -3.263 3.288 1.00 93.38 174 SER A O 1
ATOM 1361 N N . GLY A 1 175 ? 3.392 -3.181 1.955 1.00 92.06 175 GLY A N 1
ATOM 1362 C CA . GLY A 1 175 ? 4.295 -2.458 2.851 1.00 92.06 175 GLY A CA 1
ATOM 1363 C C . GLY A 1 175 ? 5.541 -3.279 3.196 1.00 92.06 175 GLY A C 1
ATOM 1364 O O . GLY A 1 175 ? 5.588 -4.487 2.973 1.00 92.06 175 GLY A O 1
ATOM 1365 N N . ASN A 1 176 ? 6.575 -2.622 3.730 1.00 91.31 176 ASN A N 1
ATOM 1366 C CA . ASN A 1 176 ? 7.928 -3.191 3.864 1.00 91.31 176 ASN A CA 1
ATOM 1367 C C . ASN A 1 176 ? 8.297 -3.604 5.297 1.00 91.31 176 ASN A C 1
ATOM 1369 O O . ASN A 1 176 ? 9.480 -3.653 5.629 1.00 91.31 176 ASN A O 1
ATOM 1373 N N . THR A 1 177 ? 7.313 -3.837 6.168 1.00 89.75 177 THR A N 1
ATOM 1374 C CA . THR A 1 177 ? 7.575 -4.247 7.552 1.00 89.75 177 THR A CA 1
ATOM 1375 C C . THR A 1 177 ? 6.681 -5.393 7.981 1.00 89.75 177 THR A C 1
ATOM 1377 O O . THR A 1 177 ? 5.470 -5.363 7.790 1.00 89.75 177 THR A O 1
ATOM 1380 N N . MET A 1 178 ? 7.281 -6.423 8.568 1.00 87.06 178 MET A N 1
ATOM 1381 C CA . MET A 1 178 ? 6.587 -7.677 8.865 1.00 87.06 178 MET A CA 1
ATOM 1382 C C . MET A 1 178 ? 5.614 -7.599 10.046 1.00 87.06 178 MET A C 1
ATOM 1384 O O . MET A 1 178 ? 4.778 -8.484 10.198 1.00 87.06 178 MET A O 1
ATOM 1388 N N . GLU A 1 179 ? 5.741 -6.584 10.903 1.00 89.81 179 GLU A N 1
ATOM 1389 C CA . GLU A 1 179 ? 4.974 -6.477 12.145 1.00 89.81 179 GLU A CA 1
ATOM 1390 C C . GLU A 1 179 ? 3.589 -5.830 11.997 1.00 89.81 179 GLU A C 1
ATOM 1392 O O . GLU A 1 179 ? 2.801 -5.875 12.942 1.00 89.81 179 GLU A O 1
ATOM 1397 N N . LEU A 1 180 ? 3.299 -5.210 10.849 1.00 94.00 180 LEU A N 1
ATOM 1398 C CA . LEU A 1 180 ? 2.027 -4.538 10.583 1.00 94.00 180 LEU A CA 1
ATOM 1399 C C . LEU A 1 180 ? 1.183 -5.335 9.589 1.00 94.00 180 LEU A C 1
ATOM 1401 O O . LEU A 1 180 ? 1.712 -6.013 8.707 1.00 94.00 180 LEU A O 1
ATOM 1405 N N . THR A 1 181 ? -0.138 -5.188 9.695 1.00 94.44 181 THR A N 1
ATOM 1406 C CA . THR A 1 181 ? -1.086 -5.839 8.782 1.00 94.44 181 THR A CA 1
ATOM 1407 C C . THR A 1 181 ? -0.970 -5.288 7.358 1.00 94.44 181 THR A C 1
ATOM 1409 O O . THR A 1 181 ? -0.806 -6.053 6.409 1.00 94.44 181 THR A O 1
ATOM 1412 N N . CYS A 1 182 ? -1.002 -3.965 7.189 1.00 91.44 182 CYS A N 1
ATOM 1413 C CA . CYS A 1 182 ? -0.716 -3.309 5.916 1.00 91.44 182 CYS A CA 1
ATOM 1414 C C . CYS A 1 182 ? -0.190 -1.881 6.102 1.00 91.44 182 CYS A C 1
ATOM 1416 O O . CYS A 1 182 ? -0.385 -1.249 7.143 1.00 91.44 182 CYS A O 1
ATOM 1418 N N . SER A 1 183 ? 0.409 -1.347 5.041 1.00 82.00 183 SER A N 1
ATOM 1419 C CA . SER A 1 183 ? 0.722 0.068 4.874 1.00 82.00 183 SER A CA 1
ATOM 1420 C C . SER A 1 183 ? -0.060 0.614 3.678 1.00 82.00 183 SER A C 1
ATOM 1422 O O . SER A 1 183 ? 0.043 0.094 2.571 1.00 82.00 183 SER A O 1
ATOM 1424 N N . GLY A 1 184 ? -0.879 1.643 3.890 1.00 84.56 184 GLY A N 1
ATOM 1425 C CA . GLY A 1 184 ? -1.673 2.262 2.825 1.00 84.56 184 GLY A CA 1
ATOM 1426 C C . GLY A 1 184 ? -3.041 1.599 2.569 1.00 84.56 184 GLY A C 1
ATOM 1427 O O . GLY A 1 184 ? -3.556 0.860 3.411 1.00 84.56 184 GLY A O 1
ATOM 1428 N N . PRO A 1 185 ? -3.660 1.862 1.402 1.00 90.88 185 PRO A N 1
ATOM 1429 C CA . PRO A 1 185 ? -5.012 1.414 1.061 1.00 90.88 185 PRO A CA 1
ATOM 1430 C C . PRO A 1 185 ? -5.102 -0.058 0.617 1.00 90.88 185 PRO A C 1
ATOM 1432 O O . PRO A 1 185 ? -6.150 -0.481 0.128 1.00 90.88 185 PRO A O 1
ATOM 1435 N N . ALA A 1 186 ? -4.044 -0.858 0.800 1.00 92.94 186 ALA A N 1
ATOM 1436 C CA . ALA A 1 186 ? -4.020 -2.282 0.444 1.00 92.94 186 ALA A CA 1
ATOM 1437 C C . ALA A 1 186 ? -5.103 -3.108 1.165 1.00 92.94 186 ALA A C 1
ATOM 1439 O O . ALA A 1 186 ? -5.557 -4.125 0.636 1.00 92.94 186 ALA A O 1
ATOM 1440 N N . SER A 1 187 ? -5.547 -2.648 2.337 1.00 93.38 187 SER A N 1
ATOM 1441 C CA . SER A 1 187 ? -6.629 -3.251 3.120 1.00 93.38 187 SER A CA 1
ATOM 1442 C C . SER A 1 187 ? -8.025 -3.090 2.515 1.00 93.38 187 SER A C 1
ATOM 1444 O O . SER A 1 187 ? -8.946 -3.763 2.969 1.00 93.38 187 SER A O 1
ATOM 1446 N N . SER A 1 188 ? -8.201 -2.254 1.485 1.00 95.06 188 SER A N 1
ATOM 1447 C CA . SER A 1 188 ? -9.502 -2.111 0.818 1.00 95.06 188 SER A CA 1
ATOM 1448 C C . SER A 1 188 ? -9.938 -3.455 0.195 1.00 95.06 188 SER A C 1
ATOM 1450 O O . SER A 1 188 ? -9.102 -4.122 -0.431 1.00 95.06 188 SER A O 1
ATOM 1452 N N . PRO A 1 189 ? -11.206 -3.886 0.346 1.00 94.81 189 PRO A N 1
ATOM 1453 C CA . PRO A 1 189 ? -11.658 -5.216 -0.075 1.00 94.81 189 PRO A CA 1
ATOM 1454 C C . PRO A 1 189 ? -11.407 -5.564 -1.549 1.00 94.81 189 PRO A C 1
ATOM 1456 O O . PRO A 1 189 ? -11.001 -6.685 -1.856 1.00 94.81 189 PRO A O 1
ATOM 1459 N N . SER A 1 190 ? -11.624 -4.616 -2.461 1.00 95.62 190 SER A N 1
ATOM 1460 C CA . SER A 1 190 ? -11.585 -4.846 -3.910 1.00 95.62 190 SER A CA 1
ATOM 1461 C C . SER A 1 190 ? -10.186 -4.660 -4.508 1.00 95.62 190 SER A C 1
ATOM 1463 O O . SER A 1 190 ? -9.847 -5.302 -5.507 1.00 95.62 190 SER A O 1
ATOM 1465 N N . VAL A 1 191 ? -9.337 -3.852 -3.869 1.00 95.56 191 VAL A N 1
ATOM 1466 C CA . VAL A 1 191 ? -7.943 -3.596 -4.278 1.00 95.56 191 VAL A CA 1
ATOM 1467 C C . VAL A 1 191 ? -7.126 -4.891 -4.319 1.00 95.56 191 VAL A C 1
ATOM 1469 O O . VAL A 1 191 ? -7.330 -5.775 -3.492 1.00 95.56 191 VAL A O 1
ATOM 1472 N N . LEU A 1 192 ? -6.189 -5.027 -5.261 1.00 97.75 192 LEU A N 1
ATOM 1473 C CA . LEU A 1 192 ? -5.216 -6.123 -5.280 1.00 97.75 192 LEU A CA 1
ATOM 1474 C C . LEU A 1 192 ? -3.974 -5.746 -4.459 1.00 97.75 192 LEU A C 1
ATOM 1476 O O . LEU A 1 192 ? -3.211 -4.857 -4.836 1.00 97.75 192 LEU A O 1
ATOM 1480 N N . SER A 1 193 ? -3.780 -6.434 -3.338 1.00 97.19 193 SER A N 1
ATOM 1481 C CA . SER A 1 193 ? -2.648 -6.243 -2.429 1.00 97.19 193 SER A CA 1
ATOM 1482 C C . SER A 1 193 ? -1.453 -7.125 -2.796 1.00 97.19 193 SER A C 1
ATOM 1484 O O . SER A 1 193 ? -1.600 -8.330 -3.018 1.00 97.19 193 SER A O 1
ATOM 1486 N N . VAL A 1 194 ? -0.258 -6.528 -2.846 1.00 97.88 194 VAL A N 1
ATOM 1487 C CA . VAL A 1 194 ? 0.942 -7.184 -3.390 1.00 97.88 194 VAL A CA 1
ATOM 1488 C C . VAL A 1 194 ? 2.053 -7.296 -2.355 1.00 97.88 194 VAL A C 1
ATOM 1490 O O . VAL A 1 194 ? 2.537 -6.292 -1.835 1.00 97.88 194 VAL A O 1
ATOM 1493 N N . GLY A 1 195 ? 2.475 -8.531 -2.096 1.00 97.19 195 GLY A N 1
ATOM 1494 C CA . GLY A 1 195 ? 3.636 -8.871 -1.284 1.00 97.19 195 GLY A CA 1
ATOM 1495 C C . GLY A 1 195 ? 4.865 -9.195 -2.127 1.00 97.19 195 GLY A C 1
ATOM 1496 O O . GLY A 1 195 ? 4.881 -9.013 -3.345 1.00 97.19 195 GLY A O 1
ATOM 1497 N N . GLY A 1 196 ? 5.908 -9.689 -1.463 1.00 96.81 196 GLY A N 1
ATOM 1498 C CA . GLY A 1 196 ? 7.234 -9.809 -2.053 1.00 96.81 196 GLY A CA 1
ATOM 1499 C C . GLY A 1 196 ? 7.891 -11.179 -1.907 1.00 96.81 196 GLY A C 1
ATOM 1500 O O . GLY A 1 196 ? 7.712 -11.852 -0.892 1.00 96.81 196 GLY A O 1
ATOM 1501 N N . VAL A 1 197 ? 8.743 -11.527 -2.870 1.00 97.75 197 VAL A N 1
ATOM 1502 C CA . VAL A 1 197 ? 9.786 -12.556 -2.726 1.00 97.75 197 VAL A CA 1
ATOM 1503 C C . VAL A 1 197 ? 11.173 -11.965 -2.977 1.00 97.75 197 VAL A C 1
ATOM 1505 O O . VAL A 1 197 ? 11.326 -10.972 -3.689 1.00 97.75 197 VAL A O 1
ATOM 1508 N N . ILE A 1 198 ? 12.192 -12.595 -2.406 1.00 96.31 198 ILE A N 1
ATOM 1509 C CA . ILE A 1 198 ? 13.602 -12.245 -2.578 1.00 96.31 198 ILE A CA 1
ATOM 1510 C C . ILE A 1 198 ? 14.172 -13.108 -3.706 1.00 96.31 198 ILE A C 1
ATOM 1512 O O . ILE A 1 198 ? 14.194 -14.335 -3.577 1.00 96.31 198 ILE A O 1
ATOM 1516 N N . ILE A 1 199 ? 14.645 -12.487 -4.793 1.00 95.56 199 ILE A N 1
ATOM 1517 C CA . ILE A 1 199 ? 15.284 -13.212 -5.905 1.00 95.56 199 ILE A CA 1
ATOM 1518 C C . ILE A 1 199 ? 16.593 -13.836 -5.395 1.00 95.56 199 ILE A C 1
ATOM 1520 O O . ILE A 1 199 ? 17.440 -13.131 -4.841 1.00 95.56 199 ILE A O 1
ATOM 1524 N N . SER A 1 200 ? 16.764 -15.150 -5.563 1.00 93.56 200 SER A N 1
ATOM 1525 C CA . SER A 1 200 ? 18.013 -15.848 -5.234 1.00 93.56 200 SER A CA 1
ATOM 1526 C C . SER A 1 200 ? 19.123 -15.513 -6.239 1.00 93.56 200 SER A C 1
ATOM 1528 O O . SER A 1 200 ? 18.854 -15.098 -7.364 1.00 93.56 200 SER A O 1
ATOM 1530 N N . GLU A 1 201 ? 20.388 -15.710 -5.862 1.00 89.69 201 GLU A N 1
ATOM 1531 C CA . GLU A 1 201 ? 21.535 -15.422 -6.746 1.00 89.69 201 GLU A CA 1
ATOM 1532 C C . GLU A 1 201 ? 21.509 -16.226 -8.058 1.00 89.69 201 GLU A C 1
ATOM 1534 O O . GLU A 1 201 ? 21.951 -15.734 -9.094 1.00 89.69 201 GLU A O 1
ATOM 1539 N N . ASP A 1 202 ? 20.974 -17.448 -8.023 1.00 90.69 202 ASP A N 1
ATOM 1540 C CA . ASP A 1 202 ? 20.794 -18.323 -9.187 1.00 90.69 202 ASP A CA 1
ATOM 1541 C C . ASP A 1 202 ? 19.454 -18.112 -9.915 1.00 90.69 202 ASP A C 1
ATOM 1543 O O . ASP A 1 202 ? 19.160 -18.820 -10.878 1.00 90.69 202 ASP A O 1
ATOM 1547 N N . ALA A 1 203 ? 18.643 -17.153 -9.451 1.00 92.62 203 ALA A N 1
ATOM 1548 C CA . ALA A 1 203 ? 17.311 -16.824 -9.954 1.00 92.62 203 ALA A CA 1
ATOM 1549 C C . ALA A 1 203 ? 16.316 -18.000 -9.974 1.00 92.62 203 ALA A C 1
ATOM 1551 O O . ALA A 1 203 ? 15.301 -17.966 -10.676 1.00 92.62 203 ALA A O 1
ATOM 1552 N N . ALA A 1 204 ? 16.574 -19.048 -9.194 1.00 94.31 204 ALA A N 1
ATOM 1553 C CA . ALA A 1 204 ? 15.696 -20.196 -9.106 1.00 94.31 204 ALA A CA 1
ATOM 1554 C C . ALA A 1 204 ? 14.460 -19.867 -8.249 1.00 94.31 204 ALA A C 1
ATOM 1556 O O . ALA A 1 204 ? 14.550 -19.692 -7.035 1.00 94.31 204 ALA A O 1
ATOM 1557 N N . ILE A 1 205 ? 13.273 -19.833 -8.872 1.00 95.12 205 ILE A N 1
ATOM 1558 C CA . ILE A 1 205 ? 11.988 -19.550 -8.196 1.00 95.12 205 ILE A CA 1
ATOM 1559 C C . ILE A 1 205 ? 11.785 -20.433 -6.954 1.00 95.12 205 ILE A C 1
ATOM 1561 O O . ILE A 1 205 ? 11.291 -19.966 -5.931 1.00 95.12 205 ILE A O 1
ATOM 1565 N N . ASN A 1 206 ? 12.192 -21.705 -7.010 1.00 94.31 206 ASN A N 1
ATOM 1566 C CA . ASN A 1 206 ? 12.043 -22.635 -5.889 1.00 94.31 206 ASN A CA 1
ATOM 1567 C C . ASN A 1 206 ? 12.935 -22.303 -4.677 1.00 94.31 206 ASN A C 1
ATOM 1569 O O . ASN A 1 206 ? 12.670 -22.813 -3.593 1.00 94.31 206 ASN A O 1
ATOM 1573 N N . GLN A 1 207 ? 13.954 -21.457 -4.848 1.00 95.31 207 GLN A N 1
ATOM 1574 C CA . GLN A 1 207 ? 14.849 -20.975 -3.790 1.00 95.31 207 GLN A CA 1
ATOM 1575 C C . GLN A 1 207 ? 14.554 -19.530 -3.355 1.00 95.31 207 GLN A C 1
ATOM 1577 O O . GLN A 1 207 ? 15.187 -19.033 -2.419 1.00 95.31 207 GLN A O 1
ATOM 1582 N N . ALA A 1 208 ? 13.610 -18.842 -4.002 1.00 96.69 208 ALA A N 1
ATOM 1583 C CA . ALA A 1 208 ? 13.265 -17.468 -3.657 1.00 96.69 208 ALA A CA 1
ATOM 1584 C C . ALA A 1 208 ? 12.571 -17.413 -2.290 1.00 96.69 208 ALA A C 1
ATOM 1586 O O . ALA A 1 208 ? 11.578 -18.097 -2.064 1.00 96.69 208 ALA A O 1
ATOM 1587 N N . ARG A 1 209 ? 13.091 -16.611 -1.358 1.00 96.62 209 ARG A N 1
ATOM 1588 C CA . ARG A 1 209 ? 12.596 -16.519 0.032 1.00 96.62 209 ARG A CA 1
ATOM 1589 C C . ARG A 1 209 ? 11.434 -15.526 0.155 1.00 96.62 209 ARG A C 1
ATOM 1591 O O . ARG A 1 209 ? 11.330 -14.642 -0.695 1.00 96.62 209 ARG A O 1
ATOM 1598 N N . PRO A 1 210 ? 10.580 -15.616 1.190 1.00 95.94 210 PRO A N 1
ATOM 1599 C CA . PRO A 1 210 ? 9.573 -14.587 1.433 1.00 95.94 210 PRO A CA 1
ATOM 1600 C C . PRO A 1 210 ? 10.248 -13.253 1.781 1.00 95.94 210 PRO A C 1
ATOM 1602 O O . PRO A 1 210 ? 11.215 -13.215 2.544 1.00 95.94 210 PRO A O 1
ATOM 1605 N N . TYR A 1 211 ? 9.741 -12.152 1.227 1.00 95.44 211 TYR A N 1
ATOM 1606 C CA . TYR A 1 211 ? 10.166 -10.807 1.616 1.00 95.44 211 TYR A CA 1
ATOM 1607 C C . TYR A 1 211 ? 9.509 -10.398 2.943 1.00 95.44 211 TYR A C 1
ATOM 1609 O O . TYR A 1 211 ? 8.404 -10.829 3.278 1.00 95.44 211 TYR A O 1
ATOM 1617 N N . HIS A 1 212 ? 10.163 -9.517 3.695 1.00 92.31 212 HIS A N 1
ATOM 1618 C CA . HIS A 1 212 ? 9.735 -9.049 5.017 1.00 92.31 212 HIS A CA 1
ATOM 1619 C C . HIS A 1 212 ? 8.617 -7.984 4.959 1.00 92.31 212 HIS A C 1
ATOM 1621 O O . HIS A 1 212 ? 8.651 -6.985 5.672 1.00 92.31 212 HIS A O 1
ATOM 1627 N N . GLY A 1 213 ? 7.613 -8.188 4.104 1.00 92.81 213 GLY A N 1
ATOM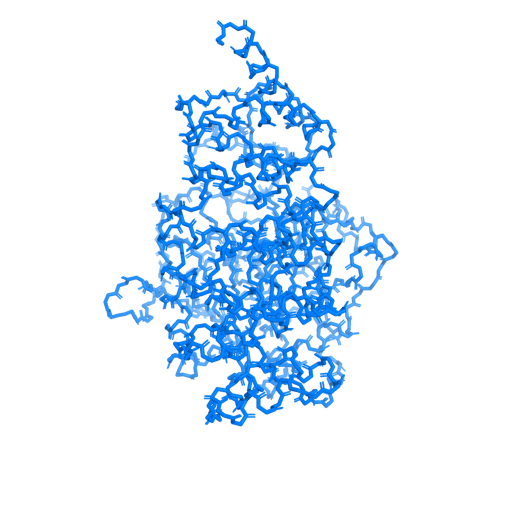 1628 C CA . GLY A 1 213 ? 6.498 -7.257 3.933 1.00 92.81 213 GLY A CA 1
ATOM 1629 C C . GLY A 1 213 ? 5.392 -7.394 4.982 1.00 92.81 213 GLY A C 1
ATOM 1630 O O . GLY A 1 213 ? 5.328 -8.392 5.712 1.00 92.81 213 GLY A O 1
ATOM 1631 N N . CYS A 1 214 ? 4.507 -6.394 5.008 1.00 94.56 214 CYS A N 1
ATOM 1632 C CA . CYS A 1 214 ? 3.316 -6.390 5.858 1.00 94.56 214 CYS A CA 1
ATOM 1633 C C . CYS A 1 214 ? 2.404 -7.567 5.531 1.00 94.56 214 CYS A C 1
ATOM 1635 O O . CYS A 1 214 ? 2.287 -7.965 4.363 1.00 94.56 214 CYS A O 1
ATOM 1637 N N . ARG A 1 215 ? 1.766 -8.104 6.572 1.00 95.00 215 ARG A N 1
ATOM 1638 C CA . ARG A 1 215 ? 0.898 -9.274 6.471 1.00 95.00 215 ARG A CA 1
ATOM 1639 C C . ARG A 1 215 ? -0.115 -9.336 7.609 1.00 95.00 215 ARG A C 1
ATOM 1641 O O . ARG A 1 215 ? 0.222 -9.052 8.757 1.00 95.00 215 ARG A O 1
ATOM 1648 N N . GLY A 1 216 ? -1.337 -9.761 7.312 1.00 95.50 216 GLY A N 1
ATOM 1649 C CA . GLY A 1 216 ? -2.376 -9.945 8.325 1.00 95.50 216 GLY A CA 1
ATOM 1650 C C . GLY A 1 216 ? -3.796 -9.857 7.776 1.00 95.50 216 GLY A C 1
ATOM 1651 O O . GLY A 1 216 ? -4.006 -9.621 6.587 1.00 95.50 216 GLY A O 1
ATOM 1652 N N . ASN A 1 217 ? -4.775 -10.032 8.667 1.00 95.81 217 ASN A N 1
ATOM 1653 C CA . ASN A 1 217 ? -6.194 -9.904 8.338 1.00 95.81 217 ASN A CA 1
ATOM 1654 C C . ASN A 1 217 ? -6.693 -8.474 8.546 1.00 95.81 217 ASN A C 1
ATOM 1656 O O . ASN A 1 217 ? -6.494 -7.890 9.616 1.00 95.81 217 ASN A O 1
ATOM 1660 N N . THR A 1 218 ? -7.411 -7.947 7.557 1.00 96.38 218 THR A N 1
ATOM 1661 C CA . THR A 1 218 ? -8.116 -6.667 7.675 1.00 96.38 218 THR A CA 1
ATOM 1662 C C . THR A 1 218 ? -9.398 -6.800 8.499 1.00 96.38 218 THR A C 1
ATOM 1664 O O . THR A 1 218 ? -9.819 -7.906 8.853 1.00 96.38 218 THR A O 1
ATOM 1667 N N . PHE A 1 219 ? -10.057 -5.674 8.782 1.00 96.25 219 PHE A N 1
ATOM 1668 C CA . PHE A 1 219 ? -11.387 -5.648 9.398 1.00 96.25 219 PHE A CA 1
ATOM 1669 C C . PHE A 1 219 ? -12.425 -6.493 8.634 1.00 96.25 219 PHE A C 1
ATOM 1671 O O . PHE A 1 219 ? -13.202 -7.239 9.236 1.00 96.25 219 PHE A O 1
ATOM 1678 N N . GLU A 1 220 ? -12.414 -6.425 7.303 1.00 94.69 220 GLU A N 1
ATOM 1679 C CA . GLU A 1 220 ? -13.326 -7.163 6.423 1.00 94.69 220 GLU A CA 1
ATOM 1680 C C . GLU A 1 220 ? -12.969 -8.652 6.299 1.00 94.69 220 GLU A C 1
ATOM 1682 O O . GLU A 1 220 ? -13.719 -9.416 5.694 1.00 94.69 220 GLU A O 1
ATOM 1687 N N . GLY A 1 221 ? -11.857 -9.090 6.901 1.00 94.69 221 GLY A N 1
ATOM 1688 C CA . GLY A 1 221 ? -11.379 -10.472 6.835 1.00 94.69 221 GLY A CA 1
ATOM 1689 C C . GLY A 1 221 ? -10.585 -10.790 5.568 1.00 94.69 221 GLY A C 1
ATOM 1690 O O . GLY A 1 221 ? -10.370 -11.961 5.260 1.00 94.69 221 GLY A O 1
ATOM 1691 N N . LYS A 1 222 ? -10.146 -9.765 4.831 1.00 94.81 222 LYS A N 1
ATOM 1692 C CA . LYS A 1 222 ? -9.220 -9.922 3.711 1.00 94.81 222 LYS A CA 1
ATOM 1693 C C . LYS A 1 222 ? -7.824 -10.216 4.256 1.00 94.81 222 LYS A C 1
ATOM 1695 O O . LYS A 1 222 ? -7.350 -9.506 5.141 1.00 94.81 222 LYS A O 1
ATOM 1700 N N . TRP A 1 223 ? -7.153 -11.221 3.703 1.00 96.50 223 TRP A N 1
ATOM 1701 C CA . TRP A 1 223 ? -5.738 -11.448 3.978 1.00 96.50 223 TRP A CA 1
ATOM 1702 C C . TRP A 1 223 ? -4.865 -10.552 3.095 1.00 96.50 223 TRP A C 1
ATOM 1704 O O . TRP A 1 223 ? -5.118 -10.417 1.897 1.00 96.50 223 TRP A O 1
ATOM 1714 N N . ILE A 1 224 ? -3.831 -9.963 3.689 1.00 96.12 224 ILE A N 1
ATOM 1715 C CA . ILE A 1 224 ? -2.780 -9.217 2.998 1.00 96.12 224 ILE A CA 1
ATOM 1716 C C . ILE A 1 224 ? -1.466 -9.995 3.146 1.00 96.12 224 ILE A C 1
ATOM 1718 O O . ILE A 1 224 ? -1.137 -10.369 4.275 1.00 96.12 224 ILE A O 1
ATOM 1722 N N . PRO A 1 225 ? -0.676 -10.191 2.072 1.00 96.69 225 PRO A N 1
ATOM 1723 C CA . PRO A 1 225 ? -0.959 -9.878 0.661 1.00 96.69 225 PRO A CA 1
ATOM 1724 C C . PRO A 1 225 ? -1.815 -10.951 -0.046 1.00 96.69 225 PRO A C 1
ATOM 1726 O O . PRO A 1 225 ? -1.873 -12.092 0.395 1.00 96.69 225 PRO A O 1
ATOM 1729 N N . GLU A 1 226 ? -2.421 -10.622 -1.193 1.00 97.81 226 GLU A N 1
ATOM 1730 C CA . GLU A 1 226 ? -3.178 -11.581 -2.028 1.00 97.81 226 GLU A CA 1
ATOM 1731 C C . GLU A 1 226 ? -2.314 -12.265 -3.103 1.00 97.81 226 GLU A C 1
ATOM 1733 O O . GLU A 1 226 ? -2.607 -13.386 -3.523 1.00 97.81 226 GLU A O 1
ATOM 1738 N N . ILE A 1 227 ? -1.257 -11.593 -3.568 1.00 98.56 227 ILE A N 1
ATOM 1739 C CA . ILE A 1 227 ? -0.334 -12.089 -4.598 1.00 98.56 227 ILE A CA 1
ATOM 1740 C C . ILE A 1 227 ? 1.094 -11.624 -4.309 1.00 98.56 227 ILE A C 1
ATOM 1742 O O . ILE A 1 227 ? 1.303 -10.603 -3.651 1.00 98.56 227 ILE A O 1
ATOM 1746 N N . LEU A 1 228 ? 2.085 -12.363 -4.801 1.00 98.75 228 LEU A N 1
ATOM 1747 C CA . LEU A 1 228 ? 3.502 -12.056 -4.642 1.00 98.75 228 LEU A CA 1
ATOM 1748 C C . LEU A 1 228 ? 4.140 -11.692 -5.986 1.00 98.75 228 LEU A C 1
ATOM 1750 O O . LEU A 1 228 ? 3.825 -12.267 -7.029 1.00 98.75 228 LEU A O 1
ATOM 1754 N N . ALA A 1 229 ? 5.091 -10.766 -5.932 1.00 98.62 229 ALA A N 1
ATOM 1755 C CA . ALA A 1 229 ? 6.020 -10.447 -7.011 1.00 98.62 229 ALA A CA 1
ATOM 1756 C C . ALA A 1 229 ? 7.435 -10.260 -6.433 1.00 98.62 229 ALA A C 1
ATOM 1758 O O . ALA A 1 229 ? 7.605 -10.229 -5.213 1.00 98.62 229 ALA A O 1
ATOM 1759 N N . PRO A 1 230 ? 8.484 -10.168 -7.260 1.00 98.00 230 PRO A N 1
ATOM 1760 C CA . PRO A 1 230 ? 9.829 -9.926 -6.761 1.00 98.00 230 PRO A CA 1
ATOM 1761 C C . PRO A 1 230 ? 9.908 -8.563 -6.062 1.00 98.00 230 PRO A C 1
ATOM 1763 O O . PRO A 1 230 ? 9.412 -7.566 -6.584 1.00 98.00 230 PRO A O 1
ATOM 1766 N N . ALA A 1 231 ? 10.512 -8.529 -4.875 1.00 96.12 231 ALA A N 1
ATOM 1767 C CA . ALA A 1 231 ? 10.593 -7.342 -4.023 1.00 96.12 231 ALA A CA 1
ATOM 1768 C C . ALA A 1 231 ? 12.004 -7.060 -3.501 1.00 96.12 231 ALA A C 1
ATOM 1770 O O . ALA A 1 231 ? 12.223 -6.003 -2.935 1.00 96.12 231 ALA A O 1
ATOM 1771 N N . GLU A 1 232 ? 12.973 -7.950 -3.681 1.00 94.94 232 GLU A N 1
ATOM 1772 C CA . GLU A 1 232 ? 14.364 -7.711 -3.286 1.00 94.94 232 GLU A CA 1
ATOM 1773 C C . GLU A 1 232 ? 15.301 -8.327 -4.320 1.00 94.94 232 GLU A C 1
ATOM 1775 O O . GLU A 1 232 ? 14.949 -9.291 -5.007 1.00 94.94 232 GLU A O 1
ATOM 1780 N N . ASN A 1 233 ? 16.492 -7.738 -4.428 1.00 93.31 233 ASN A N 1
ATOM 1781 C CA . ASN A 1 233 ? 17.477 -8.001 -5.474 1.00 93.31 233 ASN A CA 1
ATOM 1782 C C . ASN A 1 233 ? 17.008 -7.598 -6.880 1.00 93.31 233 ASN A C 1
ATOM 1784 O O . ASN A 1 233 ? 17.473 -8.140 -7.881 1.00 93.31 233 ASN A O 1
ATOM 1788 N N . LEU A 1 234 ? 16.126 -6.600 -6.953 1.00 94.12 234 LEU A N 1
ATOM 1789 C CA . LEU A 1 234 ? 15.630 -6.026 -8.199 1.00 94.12 234 LEU A CA 1
ATOM 1790 C C . LEU A 1 234 ? 16.675 -5.107 -8.818 1.00 94.12 234 LEU A C 1
ATOM 1792 O O . LEU A 1 234 ? 17.069 -4.127 -8.191 1.00 94.12 234 LEU A O 1
ATOM 1796 N N . VAL A 1 235 ? 17.088 -5.381 -10.052 1.00 94.44 235 VAL A N 1
ATOM 1797 C CA . VAL A 1 235 ? 17.985 -4.497 -10.803 1.00 94.44 235 VAL A CA 1
ATOM 1798 C C . VAL A 1 235 ? 17.160 -3.424 -11.513 1.00 94.44 235 VAL A C 1
ATOM 1800 O O . VAL A 1 235 ? 16.405 -3.738 -12.429 1.00 94.44 235 VAL A O 1
ATOM 1803 N N . LEU A 1 236 ? 17.303 -2.165 -11.093 1.00 94.31 236 LEU A N 1
ATOM 1804 C CA . LEU A 1 236 ? 16.556 -1.016 -11.625 1.00 94.31 236 LEU A CA 1
ATOM 1805 C C . LEU A 1 236 ? 17.487 0.176 -11.928 1.00 94.31 236 LEU A C 1
ATOM 1807 O O . LEU A 1 236 ? 18.614 0.210 -11.414 1.00 94.31 236 LEU A O 1
ATOM 1811 N N . PRO A 1 237 ? 17.046 1.154 -12.750 1.00 93.31 237 PRO A N 1
ATOM 1812 C CA . PRO A 1 237 ? 17.851 2.322 -13.098 1.00 93.31 237 PRO A CA 1
ATOM 1813 C C . PRO A 1 237 ? 18.252 3.142 -11.868 1.00 93.31 237 PRO A C 1
ATOM 1815 O O . PRO A 1 237 ? 17.414 3.597 -11.097 1.00 93.31 237 PRO A O 1
ATOM 1818 N N . MET A 1 238 ? 19.546 3.366 -11.692 1.00 90.50 238 MET A N 1
ATOM 1819 C CA . MET A 1 238 ? 20.171 4.044 -10.564 1.00 90.50 238 MET A CA 1
ATOM 1820 C C . MET A 1 238 ? 21.210 5.052 -11.086 1.00 90.50 238 MET A C 1
ATOM 1822 O O . MET A 1 238 ? 22.401 4.729 -11.167 1.00 90.50 238 MET A O 1
ATOM 1826 N N . PRO A 1 239 ? 20.788 6.272 -11.472 1.00 87.56 239 PRO A N 1
ATOM 1827 C CA . PRO A 1 239 ? 21.690 7.284 -12.014 1.00 87.56 239 PRO A CA 1
ATOM 1828 C C . PRO A 1 239 ? 22.548 7.901 -10.896 1.00 87.56 239 PRO A C 1
ATOM 1830 O O . PRO A 1 239 ? 22.195 8.919 -10.297 1.00 87.56 239 PRO A O 1
ATOM 1833 N N . PHE A 1 240 ? 23.679 7.262 -10.587 1.00 85.56 240 PHE A N 1
ATOM 1834 C CA . PHE A 1 240 ? 24.691 7.812 -9.683 1.00 85.56 240 PHE A CA 1
ATOM 1835 C C . PHE A 1 240 ? 25.302 9.085 -10.283 1.00 85.56 240 PHE A C 1
ATOM 1837 O O . PHE A 1 240 ? 25.751 9.088 -11.425 1.00 85.56 240 PHE A O 1
ATOM 1844 N N . GLN A 1 241 ? 25.351 10.156 -9.496 1.00 84.44 241 GLN A N 1
ATOM 1845 C CA . GLN A 1 241 ? 25.928 11.448 -9.868 1.00 84.44 241 GLN A CA 1
ATOM 1846 C C . GLN A 1 241 ? 27.453 11.441 -9.785 1.00 84.44 241 GLN A C 1
ATOM 1848 O O . GLN A 1 241 ? 28.127 12.187 -10.492 1.00 84.44 241 GLN A O 1
ATOM 1853 N N . THR A 1 242 ? 28.012 10.622 -8.890 1.00 86.25 242 THR A N 1
ATOM 1854 C CA . THR A 1 242 ? 29.459 10.533 -8.675 1.00 86.25 242 THR A CA 1
ATOM 1855 C C . THR A 1 242 ? 29.912 9.092 -8.455 1.00 86.25 242 THR A C 1
ATOM 1857 O O . THR A 1 242 ? 29.160 8.228 -7.997 1.00 86.25 242 THR A O 1
ATOM 1860 N N . LEU A 1 243 ? 31.192 8.826 -8.726 1.00 84.56 243 LEU A N 1
ATOM 1861 C CA . LEU A 1 243 ? 31.803 7.530 -8.421 1.00 84.56 243 LEU A CA 1
ATOM 1862 C C . LEU A 1 243 ? 31.815 7.239 -6.912 1.00 84.56 243 LEU A C 1
ATOM 1864 O O . LEU A 1 243 ? 31.735 6.081 -6.509 1.00 84.56 243 LEU A O 1
ATOM 1868 N N . GLU A 1 244 ? 31.924 8.274 -6.080 1.00 87.00 244 GLU A N 1
ATOM 1869 C CA . GLU A 1 244 ? 31.867 8.147 -4.623 1.00 87.00 244 GLU A CA 1
ATOM 1870 C C . GLU A 1 244 ? 30.489 7.673 -4.158 1.00 87.00 244 GLU A C 1
ATOM 1872 O O . GLU A 1 244 ? 30.403 6.711 -3.399 1.00 87.00 244 GLU A O 1
ATOM 1877 N N . GLU A 1 245 ? 29.421 8.264 -4.694 1.00 85.94 245 GLU A N 1
ATOM 1878 C CA . GLU A 1 245 ? 28.039 7.852 -4.432 1.00 85.94 245 GLU A CA 1
ATOM 1879 C C . GLU A 1 245 ? 27.778 6.400 -4.863 1.00 85.94 245 GLU A C 1
ATOM 1881 O O . GLU A 1 245 ? 27.118 5.637 -4.158 1.00 85.94 245 GLU A O 1
ATOM 1886 N N . ARG A 1 246 ? 28.355 5.971 -5.994 1.00 85.38 246 ARG A N 1
ATOM 1887 C CA . ARG A 1 246 ? 28.301 4.564 -6.421 1.00 85.38 246 ARG A CA 1
ATOM 1888 C C . ARG A 1 246 ? 29.071 3.642 -5.474 1.00 85.38 246 ARG A C 1
ATOM 1890 O O . ARG A 1 246 ? 28.614 2.540 -5.183 1.00 85.38 246 ARG A O 1
ATOM 1897 N N . ARG A 1 247 ? 30.244 4.068 -4.996 1.00 85.38 247 ARG A N 1
ATOM 1898 C CA . ARG A 1 247 ? 31.091 3.287 -4.077 1.00 85.38 247 ARG A CA 1
ATOM 1899 C C . ARG A 1 247 ? 30.490 3.164 -2.678 1.00 85.38 247 ARG A C 1
ATOM 1901 O O . ARG A 1 247 ? 30.725 2.152 -2.024 1.00 85.38 247 ARG A O 1
ATOM 1908 N N . SER A 1 248 ? 29.746 4.169 -2.219 1.00 84.75 248 SER A N 1
ATOM 1909 C CA . SER A 1 248 ? 29.100 4.169 -0.901 1.00 84.75 248 SER A CA 1
ATOM 1910 C C . SER A 1 248 ? 27.796 3.364 -0.863 1.00 84.75 248 SER A C 1
ATOM 1912 O O . SER A 1 248 ? 27.384 2.937 0.219 1.00 84.75 248 SER A O 1
ATOM 1914 N N . HIS A 1 249 ? 27.183 3.098 -2.022 1.00 86.25 249 HIS A N 1
ATOM 1915 C CA . HIS A 1 249 ? 26.012 2.230 -2.144 1.00 86.25 249 HIS A CA 1
ATOM 1916 C C . HIS A 1 249 ? 26.351 0.769 -1.810 1.00 86.25 249 HIS A C 1
ATOM 1918 O O . HIS A 1 249 ? 27.341 0.211 -2.294 1.00 86.25 249 HIS A O 1
ATOM 1924 N N . TYR A 1 250 ? 25.497 0.128 -1.010 1.00 82.19 250 TYR A N 1
ATOM 1925 C CA . TYR A 1 250 ? 25.757 -1.185 -0.413 1.00 82.19 250 TYR A CA 1
ATOM 1926 C C . TYR A 1 250 ? 25.932 -2.308 -1.450 1.00 82.19 250 TYR A C 1
ATOM 1928 O O . TYR A 1 250 ? 26.776 -3.189 -1.284 1.00 82.19 250 TYR A O 1
ATOM 1936 N N . THR A 1 251 ? 25.165 -2.266 -2.542 1.00 81.94 251 THR A N 1
ATOM 1937 C CA . THR A 1 251 ? 25.167 -3.313 -3.581 1.00 81.94 251 THR A CA 1
ATOM 1938 C C . THR A 1 251 ? 25.992 -2.947 -4.821 1.00 81.94 251 THR A C 1
ATOM 1940 O O . THR A 1 251 ? 26.632 -3.810 -5.420 1.00 81.94 251 THR A O 1
ATOM 1943 N N . ALA A 1 252 ? 26.067 -1.663 -5.189 1.00 83.31 252 ALA A N 1
ATOM 1944 C CA . ALA A 1 252 ? 26.513 -1.243 -6.523 1.00 83.31 252 ALA A CA 1
ATOM 1945 C C . ALA A 1 252 ? 28.025 -1.381 -6.751 1.00 83.31 252 ALA A C 1
ATOM 1947 O O . ALA A 1 252 ? 28.477 -1.412 -7.894 1.00 83.31 252 ALA A O 1
ATOM 1948 N N . SER A 1 253 ? 28.807 -1.442 -5.671 1.00 76.00 253 SER A N 1
ATOM 1949 C CA . SER A 1 253 ? 30.252 -1.685 -5.713 1.00 76.00 253 SER A CA 1
ATOM 1950 C C . SER A 1 253 ? 30.610 -3.173 -5.797 1.00 76.00 253 SER A C 1
ATOM 1952 O O . SER A 1 253 ? 31.716 -3.504 -6.218 1.00 76.00 253 SER A O 1
ATOM 1954 N N . ASN A 1 254 ? 29.683 -4.055 -5.417 1.00 77.75 254 ASN A N 1
ATOM 1955 C CA . ASN A 1 254 ? 29.898 -5.501 -5.347 1.00 77.75 254 ASN A CA 1
ATOM 1956 C C . ASN A 1 254 ? 29.357 -6.233 -6.581 1.00 77.75 254 ASN A C 1
ATOM 1958 O O . ASN A 1 254 ? 29.858 -7.297 -6.947 1.00 77.75 254 ASN A O 1
ATOM 1962 N N . ASP A 1 255 ? 28.350 -5.657 -7.235 1.00 79.75 255 ASP A N 1
ATOM 1963 C CA . ASP A 1 255 ? 27.711 -6.251 -8.399 1.00 79.75 255 ASP A CA 1
ATOM 1964 C C . ASP A 1 255 ? 28.328 -5.711 -9.702 1.00 79.75 255 ASP A C 1
ATOM 1966 O O . ASP A 1 255 ? 28.462 -4.504 -9.898 1.00 79.75 255 ASP A O 1
ATOM 1970 N N . ASN A 1 256 ? 28.672 -6.602 -10.638 1.00 82.12 256 ASN A N 1
ATOM 1971 C CA . ASN A 1 256 ? 29.183 -6.231 -11.966 1.00 82.12 256 ASN A CA 1
ATOM 1972 C C . ASN A 1 256 ? 28.029 -5.865 -12.921 1.00 82.12 256 ASN A C 1
ATOM 1974 O O . ASN A 1 256 ? 27.881 -6.466 -13.987 1.00 82.12 256 ASN A O 1
ATOM 1978 N N . LEU A 1 257 ? 27.156 -4.954 -12.482 1.00 86.94 257 LEU A N 1
ATOM 1979 C CA . LEU A 1 257 ? 25.990 -4.483 -13.232 1.00 86.94 257 LEU A CA 1
ATOM 1980 C C . LEU A 1 257 ? 26.377 -3.378 -14.232 1.00 86.94 257 LEU A C 1
ATOM 1982 O O . LEU A 1 257 ? 27.366 -2.669 -13.996 1.00 86.94 257 LEU A O 1
ATOM 1986 N N . PRO A 1 258 ? 25.599 -3.203 -15.323 1.00 86.50 258 PRO A N 1
ATOM 1987 C CA . PRO A 1 258 ? 25.762 -2.079 -16.237 1.00 86.50 258 PRO A CA 1
ATOM 1988 C C . PRO A 1 258 ? 25.773 -0.739 -15.503 1.00 86.50 258 PRO A C 1
ATOM 1990 O O . PRO A 1 258 ? 25.200 -0.583 -14.421 1.00 86.50 258 PRO A O 1
ATOM 1993 N N . GLU A 1 259 ? 26.443 0.243 -16.097 1.00 84.12 259 GLU A N 1
ATOM 1994 C CA . GLU A 1 259 ? 26.408 1.604 -15.579 1.00 84.12 259 GLU A CA 1
ATOM 1995 C C . GLU A 1 259 ? 24.969 2.135 -15.557 1.00 84.12 259 GLU A C 1
ATOM 1997 O O . GLU A 1 259 ? 24.172 1.849 -16.445 1.00 84.12 259 GLU A O 1
ATOM 2002 N N . GLY A 1 260 ? 24.622 2.868 -14.499 1.00 86.94 260 GLY A N 1
ATOM 2003 C CA . GLY A 1 260 ? 23.265 3.372 -14.320 1.00 86.94 260 GLY A CA 1
ATOM 2004 C C . GLY A 1 260 ? 22.256 2.342 -13.810 1.00 86.94 260 GLY A C 1
ATOM 2005 O O . GLY A 1 260 ? 21.078 2.665 -13.808 1.00 86.94 260 GLY A O 1
ATOM 2006 N N . TYR A 1 261 ? 22.670 1.155 -13.345 1.00 90.19 261 TYR A N 1
ATOM 2007 C CA . TYR A 1 261 ? 21.796 0.202 -12.642 1.00 90.19 261 TYR A CA 1
ATOM 2008 C C . TYR A 1 261 ? 22.385 -0.248 -11.304 1.00 90.19 261 TYR A C 1
ATOM 2010 O O . TYR A 1 261 ? 23.601 -0.347 -11.127 1.00 90.19 261 TYR A O 1
ATOM 2018 N N . ALA A 1 262 ? 21.502 -0.560 -10.359 1.00 91.62 262 ALA A N 1
ATOM 2019 C CA . ALA A 1 262 ? 21.852 -1.176 -9.084 1.00 91.62 262 ALA A CA 1
ATOM 2020 C C . ALA A 1 262 ? 20.698 -2.042 -8.570 1.00 91.62 262 ALA A C 1
ATOM 2022 O O . ALA A 1 262 ? 19.563 -1.920 -9.034 1.00 91.62 262 ALA A O 1
ATOM 2023 N N . ARG A 1 263 ? 20.991 -2.904 -7.589 1.00 91.75 263 ARG A N 1
ATOM 2024 C CA . ARG A 1 263 ? 19.945 -3.624 -6.860 1.00 91.75 263 ARG A CA 1
ATOM 2025 C C . ARG A 1 263 ? 19.252 -2.738 -5.837 1.00 91.75 263 ARG A C 1
ATOM 2027 O O . ARG A 1 263 ? 19.932 -2.008 -5.116 1.00 91.75 263 ARG A O 1
ATOM 2034 N N . THR A 1 264 ? 17.939 -2.898 -5.730 1.00 90.94 264 THR A N 1
ATOM 2035 C CA . THR A 1 264 ? 17.080 -2.280 -4.715 1.00 90.94 264 THR A CA 1
ATOM 2036 C C . THR A 1 264 ? 16.060 -3.283 -4.151 1.00 90.94 264 THR A C 1
ATOM 2038 O O . THR A 1 264 ? 15.975 -4.428 -4.615 1.00 90.94 264 THR A O 1
ATOM 2041 N N . GLU A 1 265 ? 15.311 -2.862 -3.131 1.00 91.88 265 GLU A N 1
ATOM 2042 C CA . GLU A 1 265 ? 14.288 -3.650 -2.439 1.00 91.88 265 GLU A CA 1
ATOM 2043 C C . GLU A 1 265 ? 13.043 -2.825 -2.067 1.00 91.88 265 GLU A C 1
ATOM 2045 O O . GLU A 1 265 ? 13.122 -1.617 -1.847 1.00 91.88 265 GLU A O 1
ATOM 2050 N N . GLY A 1 266 ? 11.891 -3.487 -1.974 1.00 91.75 266 GLY A N 1
ATOM 2051 C CA . GLY A 1 266 ? 10.613 -2.927 -1.555 1.00 91.75 266 GLY A CA 1
ATOM 2052 C C . GLY A 1 266 ? 9.418 -3.540 -2.290 1.00 91.75 266 GLY A C 1
ATOM 2053 O O . GLY A 1 266 ? 9.408 -3.693 -3.513 1.00 91.75 266 GLY A O 1
ATOM 2054 N N . THR A 1 267 ? 8.334 -3.793 -1.553 1.00 90.94 267 THR A N 1
ATOM 2055 C CA . THR A 1 267 ? 7.014 -4.111 -2.135 1.00 90.94 267 THR A CA 1
ATOM 2056 C C . THR A 1 267 ? 6.474 -2.977 -3.012 1.00 90.94 267 THR A C 1
ATOM 2058 O O . THR A 1 267 ? 5.681 -3.233 -3.920 1.00 90.94 267 THR A O 1
ATOM 2061 N N . SER A 1 268 ? 6.977 -1.749 -2.828 1.00 90.88 268 SER A N 1
ATOM 2062 C CA . SER A 1 268 ? 6.742 -0.606 -3.716 1.00 90.88 268 SER A CA 1
ATOM 2063 C C . SER A 1 268 ? 7.087 -0.882 -5.181 1.00 90.88 268 SER A C 1
ATOM 2065 O O . SER A 1 268 ? 6.554 -0.204 -6.051 1.00 90.88 268 SER A O 1
ATOM 2067 N N . PHE A 1 269 ? 7.942 -1.872 -5.467 1.00 95.00 269 PHE A N 1
ATOM 2068 C CA . PHE A 1 269 ? 8.289 -2.306 -6.825 1.00 95.00 269 PHE A CA 1
ATOM 2069 C C . PHE A 1 269 ? 7.557 -3.587 -7.240 1.00 95.00 269 PHE A C 1
ATOM 2071 O O . PHE A 1 269 ? 7.224 -3.747 -8.413 1.00 95.00 269 PHE A O 1
ATOM 2078 N N . ALA A 1 270 ? 7.218 -4.452 -6.280 1.00 97.50 270 ALA A N 1
ATOM 2079 C CA . ALA A 1 270 ? 6.389 -5.631 -6.514 1.00 97.50 270 ALA A CA 1
ATOM 2080 C C . ALA A 1 270 ? 5.003 -5.248 -7.076 1.00 97.50 270 ALA A C 1
ATOM 2082 O O . ALA A 1 270 ? 4.546 -5.847 -8.047 1.00 97.50 270 ALA A O 1
ATOM 2083 N N . GLY A 1 271 ? 4.362 -4.205 -6.530 1.00 97.19 271 GLY A N 1
ATOM 2084 C CA . GLY A 1 271 ? 3.089 -3.676 -7.043 1.00 97.19 271 GLY A CA 1
ATOM 2085 C C . GLY A 1 271 ? 3.141 -3.278 -8.531 1.00 97.19 271 GLY A C 1
ATOM 2086 O O . GLY A 1 271 ? 2.357 -3.799 -9.326 1.00 97.19 271 GLY A O 1
ATOM 2087 N N . PRO A 1 272 ? 4.075 -2.401 -8.943 1.00 98.44 272 PRO A N 1
ATOM 2088 C CA . PRO A 1 272 ? 4.297 -2.062 -10.348 1.00 98.44 272 PRO A CA 1
ATOM 2089 C C . PRO A 1 272 ? 4.613 -3.264 -11.246 1.00 98.44 272 PRO A C 1
ATOM 2091 O O . PRO A 1 272 ? 4.114 -3.320 -12.368 1.00 98.44 272 PRO A O 1
ATOM 2094 N N . ILE A 1 273 ? 5.373 -4.254 -10.761 1.00 98.88 273 ILE A N 1
ATOM 2095 C CA . ILE A 1 273 ? 5.618 -5.500 -11.508 1.00 98.88 273 ILE A CA 1
ATOM 2096 C C . ILE A 1 273 ? 4.303 -6.236 -11.782 1.00 98.88 273 ILE A C 1
ATOM 2098 O O . ILE A 1 273 ? 4.076 -6.653 -12.917 1.00 98.88 273 ILE A O 1
ATOM 2102 N N . ILE A 1 274 ? 3.409 -6.353 -10.791 1.00 98.88 274 ILE A N 1
ATOM 2103 C CA . ILE A 1 274 ? 2.073 -6.940 -10.989 1.00 98.88 274 ILE A CA 1
ATOM 2104 C C . ILE A 1 274 ? 1.261 -6.136 -12.010 1.00 98.88 274 ILE A C 1
ATOM 2106 O O . ILE A 1 274 ? 0.606 -6.734 -12.862 1.00 98.88 274 ILE A O 1
ATOM 2110 N N . LEU A 1 275 ? 1.328 -4.801 -11.986 1.00 98.88 275 LEU A N 1
ATOM 2111 C CA . LEU A 1 275 ? 0.637 -3.967 -12.976 1.00 98.88 275 LEU A CA 1
ATOM 2112 C C . LEU A 1 275 ? 1.172 -4.199 -14.401 1.00 98.88 275 LEU A C 1
ATOM 2114 O O . LEU A 1 275 ? 0.384 -4.300 -15.341 1.00 98.88 275 LEU A O 1
ATOM 2118 N N . GLY A 1 276 ? 2.489 -4.345 -14.568 1.00 98.88 276 GLY A N 1
ATOM 2119 C CA . GLY A 1 276 ? 3.083 -4.721 -15.853 1.00 98.88 276 GLY A CA 1
ATOM 2120 C C . GLY A 1 276 ? 2.708 -6.146 -16.284 1.00 98.88 276 GLY A C 1
ATOM 2121 O O . GLY A 1 276 ? 2.364 -6.375 -17.442 1.00 98.88 276 GLY A O 1
ATOM 2122 N N . CYS A 1 277 ? 2.659 -7.105 -15.355 1.00 98.94 277 CYS A N 1
ATOM 2123 C CA . CYS A 1 277 ? 2.152 -8.453 -15.637 1.00 98.94 277 CYS A CA 1
ATOM 2124 C C . CYS A 1 277 ? 0.687 -8.413 -16.108 1.00 98.94 277 CYS A C 1
ATOM 2126 O O . CYS A 1 277 ? 0.338 -9.071 -17.085 1.00 98.94 277 CYS A O 1
ATOM 2128 N N . ALA A 1 278 ? -0.155 -7.584 -15.484 1.00 98.88 278 ALA A N 1
ATOM 2129 C CA . ALA A 1 278 ? -1.533 -7.368 -15.920 1.00 98.88 278 ALA A CA 1
ATOM 2130 C C . ALA A 1 278 ? -1.603 -6.775 -17.340 1.00 98.88 278 ALA A C 1
ATOM 2132 O O . ALA A 1 278 ? -2.416 -7.227 -18.144 1.00 98.88 278 ALA A O 1
ATOM 2133 N N . ALA A 1 279 ? -0.716 -5.834 -17.693 1.00 98.94 279 ALA A N 1
ATOM 2134 C CA . ALA A 1 279 ? -0.601 -5.315 -19.060 1.00 98.94 279 ALA A CA 1
ATOM 2135 C C . ALA A 1 279 ? -0.252 -6.410 -20.081 1.00 98.94 279 ALA A C 1
ATOM 2137 O O . ALA A 1 279 ? -0.869 -6.481 -21.143 1.00 98.94 279 ALA A O 1
ATOM 2138 N N . CYS A 1 280 ? 0.671 -7.310 -19.737 1.00 98.88 280 CYS A N 1
ATOM 2139 C CA . CYS A 1 280 ? 1.004 -8.478 -20.558 1.00 98.88 280 CYS A CA 1
ATOM 2140 C C . CYS A 1 280 ? -0.207 -9.405 -20.755 1.00 98.88 280 CYS A C 1
ATOM 2142 O O . CYS A 1 280 ? -0.465 -9.865 -21.865 1.00 98.88 280 CYS A O 1
ATOM 2144 N N . ILE A 1 281 ? -0.992 -9.635 -19.699 1.00 98.81 281 ILE A N 1
ATOM 2145 C CA . ILE A 1 281 ? -2.203 -10.463 -19.771 1.00 98.81 281 ILE A CA 1
ATOM 2146 C C . ILE A 1 281 ? -3.274 -9.787 -20.633 1.00 98.81 281 ILE A C 1
ATOM 2148 O O . ILE A 1 281 ? -3.862 -10.447 -21.482 1.00 98.81 281 ILE A O 1
ATOM 2152 N N . TRP A 1 282 ? -3.508 -8.477 -20.493 1.00 98.75 282 TRP A N 1
ATOM 2153 C CA . TRP A 1 282 ? -4.457 -7.750 -21.347 1.00 98.75 282 TRP A CA 1
ATOM 2154 C C . TRP A 1 282 ? -4.031 -7.693 -22.814 1.00 98.75 282 TRP A C 1
ATOM 2156 O O . TRP A 1 282 ? -4.901 -7.667 -23.680 1.00 98.75 282 TRP A O 1
ATOM 2166 N N . GLN A 1 283 ? -2.731 -7.716 -23.118 1.00 98.69 283 GLN A N 1
ATOM 2167 C CA . GLN A 1 283 ? -2.267 -7.855 -24.499 1.00 98.69 283 GLN A CA 1
ATOM 2168 C C . GLN A 1 283 ? -2.760 -9.178 -25.115 1.00 98.69 283 GLN A C 1
ATOM 2170 O O . GLN A 1 283 ? -3.208 -9.188 -26.261 1.00 98.69 283 GLN A O 1
ATOM 2175 N N . ALA A 1 284 ? -2.711 -10.281 -24.361 1.00 98.44 284 ALA A N 1
ATOM 2176 C CA . ALA A 1 284 ? -3.200 -11.586 -24.810 1.00 98.44 284 ALA A CA 1
ATOM 2177 C C . ALA A 1 284 ? -4.735 -11.713 -24.741 1.00 98.44 284 ALA A C 1
ATOM 2179 O O . ALA A 1 284 ? -5.352 -12.341 -25.600 1.00 98.44 284 ALA A O 1
ATOM 2180 N N . GLN A 1 285 ? -5.352 -11.103 -23.728 1.00 97.75 285 GLN A N 1
ATOM 2181 C CA . GLN A 1 285 ? -6.774 -11.196 -23.397 1.00 97.75 285 GLN A CA 1
ATOM 2182 C C . GLN A 1 285 ? -7.424 -9.794 -23.353 1.00 97.75 285 GLN A C 1
ATOM 2184 O O . GLN A 1 285 ? -7.844 -9.318 -22.291 1.00 97.75 285 GLN A O 1
ATOM 2189 N N . PRO A 1 286 ? -7.550 -9.097 -24.500 1.00 97.38 286 PRO A N 1
ATOM 2190 C CA . PRO A 1 286 ? -7.919 -7.674 -24.540 1.00 97.38 286 PRO A CA 1
ATOM 2191 C C . PRO A 1 286 ? -9.322 -7.367 -24.002 1.00 97.38 286 PRO A C 1
ATOM 2193 O O . PRO A 1 286 ? -9.578 -6.257 -23.522 1.00 97.38 286 PRO A O 1
ATOM 2196 N N . ASN A 1 287 ? -10.220 -8.354 -24.031 1.00 95.81 287 ASN A N 1
ATOM 2197 C CA . ASN A 1 287 ? -11.607 -8.217 -23.587 1.00 95.81 287 ASN A CA 1
ATOM 2198 C C . ASN A 1 287 ? -11.815 -8.543 -22.100 1.00 95.81 287 ASN A C 1
ATOM 2200 O O . ASN A 1 287 ? -12.936 -8.408 -21.614 1.00 95.81 287 ASN A O 1
ATOM 2204 N N . TRP A 1 288 ? -10.780 -8.983 -21.375 1.00 96.69 288 TRP A N 1
ATOM 2205 C CA . TRP A 1 288 ? -10.927 -9.312 -19.959 1.00 96.69 288 TRP A CA 1
ATOM 2206 C C . TRP A 1 288 ? -11.071 -8.063 -19.091 1.00 96.69 288 TRP A C 1
ATOM 2208 O O . TRP A 1 288 ? -10.308 -7.097 -19.216 1.00 96.69 288 TRP A O 1
ATOM 2218 N N . THR A 1 289 ? -12.026 -8.105 -18.164 1.00 96.00 289 THR A N 1
ATOM 2219 C CA . THR A 1 289 ? -12.197 -7.071 -17.139 1.00 96.00 289 THR A CA 1
ATOM 2220 C C . THR A 1 289 ? -11.024 -7.071 -16.155 1.00 96.00 289 THR A C 1
ATOM 2222 O O . THR A 1 289 ? -10.258 -8.035 -16.064 1.00 96.00 289 THR A O 1
ATOM 2225 N N . ALA A 1 290 ? -10.889 -5.997 -15.374 1.00 96.38 290 ALA A N 1
ATOM 2226 C CA . ALA A 1 290 ? -9.922 -5.935 -14.279 1.00 96.38 290 ALA A CA 1
ATOM 2227 C C . ALA A 1 290 ? -10.075 -7.099 -13.289 1.00 96.38 290 ALA A C 1
ATOM 2229 O O . ALA A 1 290 ? -9.081 -7.708 -12.898 1.00 96.38 290 ALA A O 1
ATOM 2230 N N . ASN A 1 291 ? -11.314 -7.463 -12.948 1.00 94.25 291 ASN A N 1
ATOM 2231 C CA . ASN A 1 291 ? -11.598 -8.576 -12.044 1.00 94.25 291 ASN A CA 1
ATOM 2232 C C . ASN A 1 291 ? -11.199 -9.928 -12.638 1.00 94.25 291 ASN A C 1
ATOM 2234 O O . ASN A 1 291 ? -10.671 -10.770 -11.917 1.00 94.25 291 ASN A O 1
ATOM 2238 N N . GLN A 1 292 ? -11.399 -10.132 -13.944 1.00 96.19 292 GLN A N 1
ATOM 2239 C CA . GLN A 1 292 ? -10.966 -11.355 -14.621 1.00 96.19 292 GLN A CA 1
ATOM 2240 C C . GLN A 1 292 ? -9.439 -11.488 -14.613 1.00 96.19 292 GLN A C 1
ATOM 2242 O O . GLN A 1 292 ? -8.935 -12.551 -14.263 1.00 96.19 292 GLN A O 1
ATOM 2247 N N . VAL A 1 293 ? -8.701 -10.409 -14.900 1.00 97.69 293 VAL A N 1
ATOM 2248 C CA . VAL A 1 293 ? -7.229 -10.413 -14.811 1.00 97.69 293 VAL A CA 1
ATOM 2249 C C . VAL A 1 293 ? -6.750 -10.618 -13.371 1.00 97.69 293 VAL A C 1
ATOM 2251 O O . VAL A 1 293 ? -5.886 -11.463 -13.140 1.00 97.69 293 VAL A O 1
ATOM 2254 N N . LYS A 1 294 ? -7.341 -9.920 -12.387 1.00 97.12 294 LYS A N 1
ATOM 2255 C CA . LYS A 1 294 ? -7.048 -10.117 -10.953 1.00 97.12 294 LYS A CA 1
ATOM 2256 C C . LYS A 1 294 ? -7.236 -11.583 -10.552 1.00 97.12 294 LYS A C 1
ATOM 2258 O O . LYS A 1 294 ? -6.338 -12.178 -9.961 1.00 97.12 294 LYS A O 1
ATOM 2263 N N . ALA A 1 295 ? -8.386 -12.167 -10.884 1.00 95.62 295 ALA A N 1
ATOM 2264 C CA . ALA A 1 295 ? -8.716 -13.539 -10.522 1.00 95.62 295 ALA A CA 1
ATOM 2265 C C . ALA A 1 295 ? -7.804 -14.558 -11.219 1.00 95.62 295 ALA A C 1
ATOM 2267 O O . ALA A 1 295 ? -7.331 -15.482 -10.559 1.00 95.62 295 ALA A O 1
ATOM 2268 N N . ALA A 1 296 ? -7.508 -14.362 -12.508 1.00 97.12 296 ALA A N 1
ATOM 2269 C CA . ALA A 1 296 ? -6.576 -15.201 -13.254 1.00 97.12 296 ALA A CA 1
ATOM 2270 C C . ALA A 1 296 ? -5.203 -15.235 -12.570 1.00 97.12 296 ALA A C 1
ATOM 2272 O O . ALA A 1 296 ? -4.770 -16.313 -12.176 1.00 97.12 296 ALA A O 1
ATOM 2273 N N . MET A 1 297 ? -4.599 -14.067 -12.306 1.00 98.06 297 MET A N 1
ATOM 2274 C CA . MET A 1 297 ? -3.289 -13.966 -11.646 1.00 98.06 297 MET A CA 1
ATOM 2275 C C . MET A 1 297 ? -3.250 -14.640 -10.268 1.00 98.06 297 MET A C 1
ATOM 2277 O O . MET A 1 297 ? -2.280 -15.320 -9.946 1.00 98.06 297 MET A O 1
ATOM 2281 N N . ILE A 1 298 ? -4.289 -14.463 -9.443 1.00 96.94 298 ILE A N 1
ATOM 2282 C CA . ILE A 1 298 ? -4.349 -15.094 -8.114 1.00 96.94 298 ILE A CA 1
ATOM 2283 C C . ILE A 1 298 ? -4.475 -16.618 -8.253 1.00 96.94 298 ILE A C 1
ATOM 2285 O O . ILE A 1 298 ? -3.755 -17.362 -7.583 1.00 96.94 298 ILE A O 1
ATOM 2289 N N . SER A 1 299 ? -5.375 -17.087 -9.122 1.00 96.06 299 SER A N 1
ATOM 2290 C CA . SER A 1 299 ? -5.692 -18.513 -9.271 1.00 96.06 299 SER A CA 1
ATOM 2291 C C . SER A 1 299 ? -4.577 -19.337 -9.921 1.00 96.06 299 SER A C 1
ATOM 2293 O O . SER A 1 299 ? -4.433 -20.509 -9.585 1.00 96.06 299 SER A O 1
ATOM 2295 N N . SER A 1 300 ? -3.778 -18.732 -10.805 1.00 97.00 300 SER A N 1
ATOM 2296 C CA . SER A 1 300 ? -2.652 -19.383 -11.485 1.00 97.00 300 SER A CA 1
ATOM 2297 C C . SER A 1 300 ? -1.312 -19.189 -10.773 1.00 97.00 300 SER A C 1
ATOM 2299 O O . SER A 1 300 ? -0.297 -19.692 -11.248 1.00 97.00 300 SER A O 1
ATOM 2301 N N . SER A 1 301 ? -1.282 -18.443 -9.663 1.00 97.75 301 SER A N 1
ATOM 2302 C CA . SER A 1 301 ? -0.038 -18.110 -8.965 1.00 97.75 301 SER A CA 1
ATOM 2303 C C . SER A 1 301 ? 0.745 -19.352 -8.520 1.00 97.75 301 SER A C 1
ATOM 2305 O O . SER A 1 301 ? 0.192 -20.324 -7.999 1.00 97.75 301 SER A O 1
ATOM 2307 N N . ILE A 1 302 ? 2.067 -19.302 -8.682 1.00 98.19 302 ILE A N 1
ATOM 2308 C CA . ILE A 1 302 ? 2.985 -20.360 -8.259 1.00 98.19 302 ILE A CA 1
ATOM 2309 C C . ILE A 1 302 ? 3.036 -20.379 -6.732 1.00 98.19 302 ILE A C 1
ATOM 2311 O O . ILE A 1 302 ? 3.280 -19.357 -6.090 1.00 98.19 302 ILE A O 1
ATOM 2315 N N . ARG A 1 303 ? 2.843 -21.556 -6.139 1.00 97.19 303 ARG A N 1
ATOM 2316 C CA . ARG A 1 303 ? 2.942 -21.776 -4.691 1.00 97.19 303 ARG A CA 1
ATOM 2317 C C . ARG A 1 303 ? 4.251 -22.470 -4.339 1.00 97.19 303 ARG A C 1
ATOM 2319 O O . ARG A 1 303 ? 4.763 -23.279 -5.111 1.00 97.19 303 ARG A O 1
ATOM 2326 N N . ASN A 1 304 ? 4.777 -22.149 -3.166 1.00 96.38 304 ASN A N 1
ATOM 2327 C CA . ASN A 1 304 ? 5.983 -22.746 -2.610 1.00 96.38 304 ASN A CA 1
ATOM 2328 C C . ASN A 1 304 ? 5.851 -22.762 -1.082 1.00 96.38 304 ASN A C 1
ATOM 2330 O O . ASN A 1 304 ? 5.454 -21.749 -0.509 1.00 96.38 304 ASN A O 1
ATOM 2334 N N . GLU A 1 305 ? 6.222 -23.876 -0.447 1.00 96.44 305 GLU A N 1
ATOM 2335 C CA . GLU A 1 305 ? 6.163 -24.073 1.012 1.00 96.44 305 GLU A CA 1
ATOM 2336 C C . GLU A 1 305 ? 6.916 -22.978 1.788 1.00 96.44 305 GLU A C 1
ATOM 2338 O O . GLU A 1 305 ? 6.531 -22.597 2.891 1.00 96.44 305 GLU A O 1
ATOM 2343 N N . MET A 1 306 ? 7.968 -22.394 1.199 1.00 96.00 306 MET A N 1
ATOM 2344 C CA . MET A 1 306 ? 8.706 -21.293 1.828 1.00 96.00 306 MET A CA 1
ATOM 2345 C C . MET A 1 306 ? 7.883 -20.003 1.986 1.00 96.00 306 MET A C 1
ATOM 2347 O O . MET A 1 306 ? 8.320 -19.096 2.693 1.00 96.00 306 MET A O 1
ATOM 2351 N N . TRP A 1 307 ? 6.732 -19.886 1.318 1.00 96.25 307 TRP A N 1
ATOM 2352 C CA . TRP A 1 307 ? 5.849 -18.716 1.366 1.00 96.25 307 TRP A CA 1
ATOM 2353 C C . TRP A 1 307 ? 4.519 -19.007 2.064 1.00 96.25 307 TRP A C 1
ATOM 2355 O O . TRP A 1 307 ? 3.629 -18.158 2.026 1.00 96.25 307 TRP A O 1
ATOM 2365 N N . ASP A 1 308 ? 4.366 -20.170 2.706 1.00 94.62 308 ASP A N 1
ATOM 2366 C CA . ASP A 1 308 ? 3.102 -20.577 3.334 1.00 94.62 308 ASP A CA 1
ATOM 2367 C C . ASP A 1 308 ? 2.603 -19.544 4.352 1.00 94.62 308 ASP A C 1
ATOM 2369 O O . ASP A 1 308 ? 1.411 -19.259 4.409 1.00 94.62 308 ASP A O 1
ATOM 2373 N N . GLU A 1 309 ? 3.513 -18.893 5.082 1.00 92.81 309 GLU A N 1
ATOM 2374 C CA . GLU A 1 309 ? 3.185 -17.821 6.032 1.00 92.81 309 GLU A CA 1
ATOM 2375 C C . GLU A 1 309 ? 2.574 -16.560 5.394 1.00 92.81 309 GLU A C 1
ATOM 2377 O O . GLU A 1 309 ? 2.000 -15.730 6.099 1.00 92.81 309 GLU A O 1
ATOM 2382 N N . LEU A 1 310 ? 2.714 -16.387 4.076 1.00 95.06 310 LEU A N 1
ATOM 2383 C CA . LEU A 1 310 ? 2.143 -15.268 3.328 1.00 95.06 310 LEU A CA 1
ATOM 2384 C C . LEU A 1 310 ? 0.773 -15.603 2.733 1.00 95.06 310 LEU A C 1
ATOM 2386 O O . LEU A 1 310 ? 0.132 -14.695 2.218 1.00 95.06 310 LEU A O 1
ATOM 2390 N N . TYR A 1 311 ? 0.344 -16.873 2.740 1.00 96.31 311 TYR A N 1
ATOM 2391 C CA . TYR A 1 311 ? -0.883 -17.376 2.099 1.00 96.31 311 TYR A CA 1
ATOM 2392 C C . TYR A 1 311 ? -1.117 -16.902 0.649 1.00 96.31 311 TYR A C 1
ATOM 2394 O O . TYR A 1 311 ? -2.219 -17.032 0.107 1.00 96.31 311 TYR A O 1
ATOM 2402 N N . ALA A 1 312 ? -0.066 -16.467 -0.047 1.00 97.19 312 ALA A N 1
ATOM 2403 C CA . ALA A 1 312 ? -0.089 -15.964 -1.420 1.00 97.19 312 ALA A CA 1
ATOM 2404 C C . ALA A 1 312 ? 0.920 -16.718 -2.305 1.00 97.19 312 ALA A C 1
ATOM 2406 O O . ALA A 1 312 ? 1.786 -17.437 -1.807 1.00 97.19 312 ALA A O 1
ATOM 2407 N N . GLY A 1 313 ? 0.766 -16.609 -3.625 1.00 98.25 313 GLY A N 1
ATOM 2408 C CA . GLY A 1 313 ? 1.667 -17.214 -4.608 1.00 98.25 313 GLY A CA 1
ATOM 2409 C C . GLY A 1 313 ? 2.350 -16.165 -5.480 1.00 98.25 313 GLY A C 1
ATOM 2410 O O . GLY A 1 313 ? 1.862 -15.040 -5.597 1.00 98.25 313 GLY A O 1
ATOM 2411 N N . LEU A 1 314 ? 3.468 -16.536 -6.100 1.00 98.75 314 LEU A N 1
ATOM 2412 C CA . LEU A 1 314 ? 4.186 -15.709 -7.069 1.00 98.75 314 LEU A CA 1
ATOM 2413 C C . LEU A 1 314 ? 3.410 -15.637 -8.388 1.00 98.75 314 LEU A C 1
ATOM 2415 O O . LEU A 1 314 ? 2.932 -16.659 -8.876 1.00 98.75 314 LEU A O 1
ATOM 2419 N N . VAL A 1 315 ? 3.282 -14.442 -8.967 1.00 98.75 315 VAL A N 1
ATOM 2420 C CA . VAL A 1 315 ? 2.606 -14.247 -10.259 1.00 98.75 315 VAL A CA 1
ATOM 2421 C C . VAL A 1 315 ? 3.208 -15.125 -11.366 1.00 98.75 315 VAL A C 1
ATOM 2423 O O . VAL A 1 315 ? 4.426 -15.226 -11.496 1.00 98.75 315 VAL A O 1
ATOM 2426 N N . ASP A 1 316 ? 2.339 -15.726 -12.179 1.00 98.56 316 ASP A N 1
ATOM 2427 C CA . ASP A 1 316 ? 2.691 -16.493 -13.378 1.00 98.56 316 ASP A CA 1
ATOM 2428 C C . ASP A 1 316 ? 1.869 -15.977 -14.562 1.00 98.56 316 ASP A C 1
ATOM 2430 O O . ASP A 1 316 ? 0.663 -16.222 -14.653 1.00 98.56 316 ASP A O 1
ATOM 2434 N N . VAL A 1 317 ? 2.521 -15.221 -15.452 1.00 98.69 317 VAL A N 1
ATOM 2435 C CA . VAL A 1 317 ? 1.869 -14.601 -16.616 1.00 98.69 317 VAL A CA 1
ATOM 2436 C C . VAL A 1 317 ? 1.386 -15.659 -17.605 1.00 98.69 317 VAL A C 1
ATOM 2438 O O . VAL A 1 317 ? 0.272 -15.537 -18.110 1.00 98.69 317 VAL A O 1
ATOM 2441 N N . ALA A 1 318 ? 2.183 -16.698 -17.865 1.00 98.06 318 ALA A N 1
ATOM 2442 C CA . ALA A 1 318 ? 1.814 -17.747 -18.811 1.00 98.06 318 ALA A CA 1
ATOM 2443 C C . ALA A 1 318 ? 0.598 -18.527 -18.294 1.00 98.06 318 ALA A C 1
ATOM 2445 O O . ALA A 1 318 ? -0.404 -18.652 -18.998 1.00 98.06 318 ALA A O 1
ATOM 2446 N N . GLY A 1 319 ? 0.639 -18.939 -17.022 1.00 97.81 319 GLY A N 1
ATOM 2447 C CA . GLY A 1 319 ? -0.495 -19.591 -16.371 1.00 97.81 319 GLY A CA 1
ATOM 2448 C C . GLY A 1 319 ? -1.749 -18.710 -16.323 1.00 97.81 319 GLY A C 1
ATOM 2449 O O . GLY A 1 319 ? -2.858 -19.206 -16.516 1.00 97.81 319 GLY A O 1
ATOM 2450 N N . ALA A 1 320 ? -1.601 -17.398 -16.112 1.00 97.88 320 ALA A N 1
ATOM 2451 C CA . ALA A 1 320 ? -2.737 -16.476 -16.046 1.00 97.88 320 ALA A CA 1
ATOM 2452 C C . ALA A 1 320 ? -3.422 -16.266 -17.406 1.00 97.88 320 ALA A C 1
ATOM 2454 O O . ALA A 1 320 ? -4.641 -16.122 -17.453 1.00 97.88 320 ALA A O 1
ATOM 2455 N N . VAL A 1 321 ? -2.668 -16.258 -18.511 1.00 97.62 321 VAL A N 1
ATOM 2456 C CA . VAL A 1 321 ? -3.224 -16.107 -19.870 1.00 97.62 321 VAL A CA 1
ATOM 2457 C C . VAL A 1 321 ? -4.079 -17.311 -20.276 1.00 97.62 321 VAL A C 1
ATOM 2459 O O . VAL A 1 321 ? -5.070 -17.139 -20.990 1.00 97.62 321 VAL A O 1
ATOM 2462 N N . GLU A 1 322 ? -3.713 -18.507 -19.812 1.00 95.50 322 GLU A N 1
ATOM 2463 C CA . GLU A 1 322 ? -4.440 -19.758 -20.070 1.00 95.50 322 GLU A CA 1
ATOM 2464 C C . GLU A 1 322 ? -5.552 -20.041 -19.047 1.00 95.50 322 GLU A C 1
ATOM 2466 O O . GLU A 1 322 ? -6.359 -20.956 -19.237 1.00 95.50 322 GLU A O 1
ATOM 2471 N N . ALA A 1 323 ? -5.619 -19.265 -17.963 1.00 92.31 323 ALA A N 1
ATOM 2472 C CA . ALA A 1 323 ? -6.621 -19.448 -16.929 1.00 92.31 323 ALA A CA 1
ATOM 2473 C C . ALA A 1 323 ? -8.039 -19.200 -17.466 1.00 92.31 323 ALA A C 1
ATOM 2475 O O . ALA A 1 323 ? -8.283 -18.346 -18.319 1.00 92.31 323 ALA A O 1
ATOM 2476 N N . VAL A 1 324 ? -9.010 -19.916 -16.900 1.00 87.38 324 VAL A N 1
ATOM 2477 C CA . VAL A 1 324 ? -10.431 -19.604 -17.072 1.00 87.38 324 VAL A CA 1
ATOM 2478 C C . VAL A 1 324 ? -10.850 -18.793 -15.851 1.00 87.38 324 VAL A C 1
ATOM 2480 O O . VAL A 1 324 ? -11.080 -19.388 -14.793 1.00 87.38 324 VAL A O 1
ATOM 2483 N N . PRO A 1 325 ? -10.908 -17.450 -15.937 1.00 77.56 325 PRO A N 1
ATOM 2484 C CA . PRO A 1 325 ? -11.260 -16.647 -14.782 1.00 77.56 325 PRO A CA 1
ATOM 2485 C C . PRO A 1 325 ? -12.682 -17.011 -14.334 1.00 77.56 325 PRO A C 1
ATOM 2487 O O . PRO A 1 325 ? -13.566 -17.196 -15.180 1.00 77.56 325 PRO A O 1
ATOM 2490 N N . PRO A 1 326 ? -12.921 -17.140 -13.019 1.00 75.44 326 PRO A N 1
ATOM 2491 C CA . PRO A 1 326 ? -14.242 -17.458 -12.505 1.00 75.44 326 PRO A CA 1
ATOM 2492 C C . PRO A 1 326 ? -15.263 -16.412 -12.966 1.00 75.44 326 PRO A C 1
ATOM 2494 O O . PRO A 1 326 ? -14.930 -15.242 -13.181 1.00 75.44 326 PRO A O 1
ATOM 2497 N N . ILE A 1 327 ? -16.522 -16.839 -13.101 1.00 68.38 327 ILE A N 1
ATOM 2498 C CA . ILE A 1 327 ? -17.638 -15.912 -13.313 1.00 68.38 327 ILE A CA 1
ATOM 2499 C C . ILE A 1 327 ? -17.640 -14.923 -12.143 1.00 68.38 327 ILE A C 1
ATOM 2501 O O . ILE A 1 327 ? -17.496 -15.324 -10.989 1.00 68.38 327 ILE A O 1
ATOM 2505 N N . GLU A 1 328 ? -17.738 -13.637 -12.478 1.00 66.50 328 GLU A N 1
ATOM 2506 C CA . GLU A 1 328 ? -17.537 -12.515 -11.564 1.00 66.50 328 GLU A CA 1
ATOM 2507 C C . GLU A 1 328 ? -18.323 -12.689 -10.255 1.00 66.50 328 GLU A C 1
ATOM 2509 O O . GLU A 1 328 ? -19.519 -12.988 -10.263 1.00 66.50 328 GLU A O 1
ATOM 2514 N N . ASN A 1 329 ? -17.640 -12.512 -9.120 1.00 60.69 329 ASN A N 1
ATOM 2515 C CA . ASN A 1 329 ? -18.286 -12.558 -7.815 1.00 60.69 329 ASN A CA 1
ATOM 2516 C C . ASN A 1 329 ? -19.225 -11.347 -7.679 1.00 60.69 329 ASN A C 1
ATOM 2518 O O . ASN A 1 329 ? -18.846 -10.222 -8.002 1.00 60.69 329 ASN A O 1
ATOM 2522 N N . SER A 1 330 ? -20.451 -11.559 -7.200 1.00 61.88 330 SER A N 1
ATOM 2523 C CA . SER A 1 330 ? -21.473 -10.505 -7.120 1.00 61.88 330 SER A CA 1
ATOM 2524 C C . SER A 1 330 ? -21.215 -9.479 -6.012 1.00 61.88 330 SER A C 1
ATOM 2526 O O . SER A 1 330 ? -21.929 -8.480 -5.930 1.00 61.88 330 SER A O 1
ATOM 2528 N N . TYR A 1 331 ? -20.236 -9.725 -5.137 1.00 77.50 331 TYR A N 1
ATOM 2529 C CA . TYR A 1 331 ? -19.954 -8.861 -3.998 1.00 77.50 331 TYR A CA 1
ATOM 2530 C C . TYR A 1 331 ? -19.258 -7.563 -4.427 1.00 77.50 331 TYR A C 1
ATOM 2532 O O . TYR A 1 331 ? -18.140 -7.581 -4.940 1.00 77.50 331 TYR A O 1
ATOM 2540 N N . LYS A 1 332 ? -19.935 -6.429 -4.208 1.00 89.00 332 LYS A N 1
ATOM 2541 C CA . LYS A 1 332 ? -19.473 -5.076 -4.552 1.00 89.00 332 LYS A CA 1
ATOM 2542 C C . LYS A 1 332 ? -19.651 -4.152 -3.337 1.00 89.00 332 LYS A C 1
ATOM 2544 O O . LYS A 1 332 ? -20.668 -3.454 -3.273 1.00 89.00 332 LYS A O 1
ATOM 2549 N N . PRO A 1 333 ? -18.695 -4.130 -2.383 1.00 93.50 333 PRO A N 1
ATOM 2550 C CA . PRO A 1 333 ? -18.840 -3.397 -1.121 1.00 93.50 333 PRO A CA 1
ATOM 2551 C C . PRO A 1 333 ? -19.179 -1.914 -1.312 1.00 93.50 333 PRO A C 1
ATOM 2553 O O . PRO A 1 333 ? -20.016 -1.370 -0.595 1.00 93.50 333 PRO A O 1
ATOM 2556 N N . TYR A 1 334 ? -18.585 -1.264 -2.319 1.00 96.19 334 TYR A N 1
ATOM 2557 C CA . TYR A 1 334 ? -18.897 0.129 -2.641 1.00 96.19 334 TYR A CA 1
ATOM 2558 C C . TYR A 1 334 ? -20.365 0.335 -3.035 1.00 96.19 334 TYR A C 1
ATOM 2560 O O . TYR A 1 334 ? -21.009 1.263 -2.551 1.00 96.19 334 TYR A O 1
ATOM 2568 N N . CYS A 1 335 ? -20.914 -0.529 -3.896 1.00 95.81 335 CYS A N 1
ATOM 2569 C CA . CYS A 1 335 ? -22.310 -0.432 -4.326 1.00 95.81 335 CYS A CA 1
ATOM 2570 C C . CYS A 1 335 ? -23.273 -0.635 -3.158 1.00 95.81 335 CYS A C 1
ATOM 2572 O O . CYS A 1 335 ? -24.231 0.120 -3.038 1.00 95.81 335 CYS A O 1
ATOM 2574 N N . GLU A 1 336 ? -23.005 -1.614 -2.294 1.00 95.19 336 GLU A N 1
ATOM 2575 C CA . GLU A 1 336 ? -23.808 -1.863 -1.094 1.00 95.19 336 GLU A CA 1
ATOM 2576 C C . GLU A 1 336 ? -23.789 -0.657 -0.144 1.00 95.19 336 GLU A C 1
ATOM 2578 O O . GLU A 1 336 ? -24.830 -0.210 0.334 1.00 95.19 336 GLU A O 1
ATOM 2583 N N . TRP A 1 337 ? -22.611 -0.068 0.075 1.00 96.44 337 TRP A N 1
ATOM 2584 C CA . TRP A 1 337 ? -22.466 1.140 0.883 1.00 96.44 337 TRP A CA 1
ATOM 2585 C C . TRP A 1 337 ? -23.259 2.324 0.306 1.00 96.44 337 TRP A C 1
ATOM 2587 O O . TRP A 1 337 ? -23.975 3.006 1.042 1.00 96.44 337 TRP A O 1
ATOM 2597 N N . LYS A 1 338 ? -23.198 2.541 -1.018 1.00 96.50 338 LYS A N 1
ATOM 2598 C CA . LYS A 1 338 ? -23.977 3.590 -1.700 1.00 96.50 338 LYS A CA 1
ATOM 2599 C C . LYS A 1 338 ? -25.483 3.315 -1.702 1.00 96.50 338 LYS A C 1
ATOM 2601 O O . LYS A 1 338 ? -26.245 4.272 -1.592 1.00 96.50 338 LYS A O 1
ATOM 2606 N N . ASP A 1 339 ? -25.909 2.055 -1.799 1.00 96.50 339 ASP A N 1
ATOM 2607 C CA . ASP A 1 339 ? -27.321 1.667 -1.681 1.00 96.50 339 ASP A CA 1
ATOM 2608 C C . ASP A 1 339 ? -27.870 2.059 -0.307 1.00 96.50 339 ASP A C 1
ATOM 2610 O O . ASP A 1 339 ? -28.889 2.745 -0.221 1.00 96.50 339 ASP A O 1
ATOM 2614 N N . TRP A 1 340 ? -27.147 1.736 0.769 1.00 97.00 340 TRP A N 1
ATOM 2615 C CA . TRP A 1 340 ? -27.526 2.165 2.114 1.00 97.00 340 TRP A CA 1
ATOM 2616 C C . TRP A 1 340 ? -27.564 3.683 2.264 1.00 97.00 340 TRP A C 1
ATOM 2618 O O . TRP A 1 340 ? -28.530 4.202 2.813 1.00 97.00 340 TRP A O 1
ATOM 2628 N N . GLN A 1 341 ? -26.577 4.404 1.730 1.00 95.56 341 GLN A N 1
ATOM 2629 C CA . GLN A 1 341 ? -26.573 5.872 1.755 1.00 95.56 341 GLN A CA 1
ATOM 2630 C C . GLN A 1 341 ? -27.723 6.511 0.964 1.00 95.56 341 GLN A C 1
ATOM 2632 O O . GLN A 1 341 ? -28.048 7.669 1.200 1.00 95.56 341 GLN A O 1
ATOM 2637 N N . SER A 1 342 ? -28.336 5.791 0.019 1.00 96.25 342 SER A N 1
ATOM 2638 C CA . SER A 1 342 ? -29.492 6.296 -0.730 1.00 96.25 342 SER A CA 1
ATOM 2639 C C . SER A 1 342 ? -30.810 6.213 0.051 1.00 96.25 342 SER A C 1
ATOM 2641 O O . SER A 1 342 ? -31.779 6.881 -0.313 1.00 96.25 342 SER A O 1
ATOM 2643 N N . LYS A 1 343 ? -30.850 5.408 1.121 1.00 97.12 343 LYS A N 1
ATOM 2644 C CA . LYS A 1 343 ? -32.016 5.239 1.996 1.00 97.12 343 LYS A CA 1
ATOM 2645 C C . LYS A 1 343 ? -32.041 6.337 3.055 1.00 97.12 343 LYS A C 1
ATOM 2647 O O . LYS A 1 343 ? -30.998 6.800 3.519 1.00 97.12 343 LYS A O 1
ATOM 2652 N N . ASP A 1 344 ? -33.240 6.731 3.466 1.00 95.62 344 ASP A N 1
ATOM 2653 C CA . ASP A 1 344 ? -33.422 7.697 4.544 1.00 95.62 344 ASP A CA 1
ATOM 2654 C C . ASP A 1 344 ? -32.940 7.144 5.900 1.00 95.62 344 ASP A C 1
ATOM 2656 O O . ASP A 1 344 ? -32.782 5.934 6.100 1.00 95.62 344 ASP A O 1
ATOM 2660 N N . GLN A 1 345 ? -32.694 8.049 6.852 1.00 94.88 345 GLN A N 1
ATOM 2661 C CA . GLN A 1 345 ? -32.159 7.673 8.163 1.00 94.88 345 GLN A CA 1
ATOM 2662 C C . GLN A 1 345 ? -33.129 6.797 8.965 1.00 94.88 345 GLN A C 1
ATOM 2664 O O . GLN A 1 345 ? -32.658 5.921 9.683 1.00 94.88 345 GLN A O 1
ATOM 2669 N N . SER A 1 346 ? -34.450 6.959 8.817 1.00 95.38 346 SER A N 1
ATOM 2670 C CA . SER A 1 346 ? -35.436 6.138 9.532 1.00 95.38 346 SER A CA 1
ATOM 2671 C C . SER A 1 346 ? -35.379 4.681 9.072 1.00 95.38 346 SER A C 1
ATOM 2673 O O . SER A 1 346 ? -35.245 3.790 9.907 1.00 95.38 346 SER A O 1
ATOM 2675 N N . THR A 1 347 ? -35.336 4.438 7.758 1.00 96.94 347 THR A N 1
ATOM 2676 C CA . THR A 1 347 ? -35.145 3.092 7.186 1.00 96.94 347 THR A CA 1
ATOM 2677 C C . THR A 1 347 ? -33.859 2.430 7.698 1.00 96.94 347 THR A C 1
ATOM 2679 O O . THR A 1 347 ? -33.824 1.236 8.001 1.00 96.94 347 THR A O 1
ATOM 2682 N N . ARG A 1 348 ? -32.771 3.199 7.811 1.00 96.88 348 ARG A N 1
ATOM 2683 C CA . ARG A 1 348 ? -31.485 2.693 8.314 1.00 96.88 348 ARG A CA 1
ATOM 2684 C C . ARG A 1 348 ? -31.536 2.402 9.814 1.00 96.88 348 ARG A C 1
ATOM 2686 O O . ARG A 1 348 ? -31.014 1.376 10.228 1.00 96.88 348 ARG A O 1
ATOM 2693 N N . ILE A 1 349 ? -32.183 3.250 10.615 1.00 96.25 349 ILE A N 1
ATOM 2694 C CA . ILE A 1 349 ? -32.391 3.015 12.054 1.00 96.25 349 ILE A CA 1
ATOM 2695 C C . ILE A 1 349 ? -33.191 1.727 12.283 1.00 96.25 349 ILE A C 1
ATOM 2697 O O . ILE A 1 349 ? -32.808 0.927 13.133 1.00 96.25 349 ILE A O 1
ATOM 2701 N N . GLU A 1 350 ? -34.254 1.487 11.511 1.00 96.69 350 GLU A N 1
ATOM 2702 C CA . GLU A 1 350 ? -35.021 0.236 11.589 1.00 96.69 350 GLU A CA 1
ATOM 2703 C C . GLU A 1 350 ? -34.132 -0.982 11.293 1.00 96.69 350 GLU A C 1
ATOM 2705 O O . GLU A 1 350 ? -34.135 -1.953 12.048 1.00 96.69 350 GLU A O 1
ATOM 2710 N N . ALA A 1 351 ? -33.291 -0.905 10.257 1.00 97.00 351 ALA A N 1
ATOM 2711 C CA . ALA A 1 351 ? -32.371 -1.983 9.896 1.00 97.00 351 ALA A CA 1
ATOM 2712 C C . ALA A 1 351 ? -31.264 -2.241 10.942 1.00 97.00 351 ALA A C 1
ATOM 2714 O O . ALA A 1 351 ? -30.740 -3.351 11.017 1.00 97.00 351 ALA A O 1
ATOM 2715 N N . MET A 1 352 ? -30.916 -1.263 11.791 1.00 95.75 352 MET A N 1
ATOM 2716 C CA . MET A 1 352 ? -29.975 -1.477 12.905 1.00 95.75 352 MET A CA 1
ATOM 2717 C C . MET A 1 352 ? -30.523 -2.410 13.994 1.00 95.75 352 MET A C 1
ATOM 2719 O O . MET A 1 352 ? -29.749 -2.894 14.820 1.00 95.75 352 MET A O 1
ATOM 2723 N N . GLN A 1 353 ? -31.840 -2.637 14.029 1.00 94.06 353 GLN A N 1
ATOM 2724 C CA . GLN A 1 353 ? -32.506 -3.482 15.025 1.00 94.06 353 GLN A CA 1
ATOM 2725 C C . GLN A 1 353 ? -32.568 -4.962 14.619 1.00 94.06 353 GLN A C 1
ATOM 2727 O O . GLN A 1 353 ? -33.140 -5.774 15.351 1.00 94.06 353 GLN A O 1
ATOM 2732 N N . ASP A 1 354 ? -32.003 -5.316 13.462 1.00 95.38 354 ASP A N 1
ATOM 2733 C CA . ASP A 1 354 ? -31.956 -6.691 12.974 1.00 95.38 354 ASP A CA 1
ATOM 2734 C C . ASP A 1 354 ? -31.087 -7.598 13.878 1.00 95.38 354 ASP A C 1
ATOM 2736 O O . ASP A 1 354 ? -30.441 -7.156 14.829 1.00 95.38 354 ASP A O 1
ATOM 2740 N N . GLN A 1 355 ? -31.090 -8.903 13.609 1.00 93.50 355 GLN A N 1
ATOM 2741 C CA . GLN A 1 355 ? -30.231 -9.886 14.270 1.00 93.50 355 GLN A CA 1
ATOM 2742 C C . GLN A 1 355 ? -29.011 -10.270 13.424 1.00 93.50 355 GLN A C 1
ATOM 2744 O O . GLN A 1 355 ? -28.054 -10.823 13.974 1.00 93.50 355 GLN A O 1
ATOM 2749 N N . ASP A 1 356 ? -29.034 -10.002 12.115 1.00 96.50 356 ASP A N 1
ATOM 2750 C CA . ASP A 1 356 ? -27.913 -10.253 11.216 1.00 96.50 356 ASP A CA 1
ATOM 2751 C C . ASP A 1 356 ? -26.793 -9.227 11.437 1.00 96.50 356 ASP A C 1
ATOM 2753 O O . ASP A 1 356 ? -26.886 -8.054 11.076 1.00 96.50 356 ASP A O 1
ATOM 2757 N N . GLU A 1 357 ? -25.687 -9.689 12.018 1.00 95.81 357 GLU A N 1
ATOM 2758 C CA . GLU A 1 357 ? -24.532 -8.847 12.320 1.00 95.81 357 GLU A CA 1
ATOM 2759 C C . GLU A 1 357 ? -23.907 -8.218 11.069 1.00 95.81 357 GLU A C 1
ATOM 2761 O O . GLU A 1 357 ? -23.404 -7.098 11.152 1.00 95.81 357 GLU A O 1
ATOM 2766 N N . ALA A 1 358 ? -23.940 -8.901 9.918 1.00 94.38 358 ALA A N 1
ATOM 2767 C CA . ALA A 1 358 ? -23.384 -8.368 8.678 1.00 94.38 358 ALA A CA 1
ATOM 2768 C C . ALA A 1 358 ? -24.216 -7.186 8.170 1.00 94.38 358 ALA A C 1
ATOM 2770 O O . ALA A 1 358 ? -23.653 -6.141 7.840 1.00 94.38 358 ALA A O 1
ATOM 2771 N N . LEU A 1 359 ? -25.544 -7.331 8.202 1.00 96.62 359 LEU A N 1
ATOM 2772 C CA . LEU A 1 359 ? -26.496 -6.275 7.871 1.00 96.62 359 LEU A CA 1
ATOM 2773 C C . LEU A 1 359 ? -26.350 -5.074 8.813 1.00 96.62 359 LEU A C 1
ATOM 2775 O O . LEU A 1 359 ? -26.227 -3.937 8.363 1.00 96.62 359 LEU A O 1
ATOM 2779 N N . ILE A 1 360 ? -26.306 -5.309 10.127 1.00 97.88 360 ILE A N 1
ATOM 2780 C CA . ILE A 1 360 ? -26.123 -4.226 11.102 1.00 97.88 360 ILE A CA 1
ATOM 2781 C C . ILE A 1 360 ? -24.799 -3.507 10.819 1.00 97.88 360 ILE A C 1
ATOM 2783 O O . ILE A 1 360 ? -24.768 -2.283 10.729 1.00 97.88 360 ILE A O 1
ATOM 2787 N N . THR A 1 361 ? -23.697 -4.237 10.622 1.00 97.56 361 THR A N 1
ATOM 2788 C CA . THR A 1 361 ? -22.399 -3.636 10.287 1.00 97.56 361 THR A CA 1
ATOM 2789 C C . THR A 1 361 ? -22.453 -2.820 8.990 1.00 97.56 361 THR A C 1
ATOM 2791 O O . THR A 1 361 ? -21.955 -1.692 8.992 1.00 97.56 361 THR A O 1
ATOM 2794 N N . SER A 1 362 ? -23.077 -3.312 7.913 1.00 96.69 362 SER A N 1
ATOM 2795 C CA . SER A 1 362 ? -23.189 -2.562 6.651 1.00 96.69 362 SER A CA 1
ATOM 2796 C C . SER A 1 362 ? -23.974 -1.259 6.834 1.00 96.69 362 SER A C 1
ATOM 2798 O O . SER A 1 362 ? -23.562 -0.204 6.346 1.00 96.69 362 SER A O 1
ATOM 2800 N N . VAL A 1 363 ? -25.071 -1.311 7.596 1.00 97.62 363 VAL A N 1
ATOM 2801 C CA . VAL A 1 363 ? -25.901 -0.148 7.924 1.00 97.62 363 VAL A CA 1
ATOM 2802 C C . VAL A 1 363 ? -25.118 0.854 8.769 1.00 97.62 363 VAL A C 1
ATOM 2804 O O . VAL A 1 363 ? -25.116 2.039 8.452 1.00 97.62 363 VAL A O 1
ATOM 2807 N N . LEU A 1 364 ? -24.398 0.423 9.802 1.00 97.56 364 LEU A N 1
ATOM 2808 C CA . LEU A 1 364 ? -23.607 1.331 10.640 1.00 97.56 364 LEU A CA 1
ATOM 2809 C C . LEU A 1 364 ? -22.517 2.049 9.834 1.00 97.56 364 LEU A C 1
ATOM 2811 O O . LEU A 1 364 ? -22.379 3.269 9.921 1.00 97.56 364 LEU A O 1
ATOM 2815 N N . LEU A 1 365 ? -21.789 1.317 8.988 1.00 97.25 365 LEU A N 1
ATOM 2816 C CA . LEU A 1 365 ? -20.716 1.879 8.160 1.00 97.25 365 LEU A CA 1
ATOM 2817 C C . LEU A 1 365 ? -21.225 2.807 7.055 1.00 97.25 365 LEU A C 1
ATOM 2819 O O . LEU A 1 365 ? -20.479 3.654 6.561 1.00 97.25 365 LEU A O 1
ATOM 2823 N N . SER A 1 366 ? -22.504 2.710 6.683 1.00 96.31 366 SER A N 1
ATOM 2824 C CA . SER A 1 366 ? -23.107 3.661 5.747 1.00 96.31 366 SER A CA 1
ATOM 2825 C C . SER A 1 366 ? -23.126 5.103 6.271 1.00 96.31 366 SER A C 1
ATOM 2827 O O . SER A 1 366 ? -23.184 6.032 5.468 1.00 96.31 366 SER A O 1
ATOM 2829 N N . PHE A 1 367 ? -23.032 5.314 7.594 1.00 95.25 367 PHE A N 1
ATOM 2830 C CA . PHE A 1 367 ? -22.992 6.649 8.216 1.00 95.25 367 PHE A CA 1
ATOM 2831 C C . PHE A 1 367 ? -21.596 7.291 8.209 1.00 95.25 367 PHE A C 1
ATOM 2833 O O . PHE A 1 367 ? -21.452 8.463 8.554 1.00 95.25 367 PHE A O 1
ATOM 2840 N N . CYS A 1 368 ? -20.549 6.557 7.821 1.00 93.50 368 CYS A N 1
ATOM 2841 C CA . CYS A 1 368 ? -19.212 7.127 7.689 1.00 93.50 368 CYS A CA 1
ATOM 2842 C C . CYS A 1 368 ? -19.194 8.215 6.601 1.00 93.50 368 CYS A C 1
ATOM 2844 O O . CYS A 1 368 ? -19.570 7.967 5.456 1.00 93.50 368 CYS A O 1
ATOM 2846 N N . GLY A 1 369 ? -18.736 9.418 6.962 1.00 82.38 369 GLY A N 1
ATOM 2847 C CA . GLY A 1 369 ? -18.629 10.556 6.041 1.00 82.38 369 GLY A CA 1
ATOM 2848 C C . GLY A 1 369 ? -19.940 11.298 5.731 1.00 82.38 369 GLY A C 1
ATOM 2849 O O . GLY A 1 369 ? -19.937 12.141 4.836 1.00 82.38 369 GLY A O 1
ATOM 2850 N N . GLU A 1 370 ? -21.038 11.028 6.446 1.00 85.50 370 GLU A N 1
ATOM 2851 C CA . GLU A 1 370 ? -22.340 11.700 6.278 1.00 85.50 370 GLU A CA 1
ATOM 2852 C C . GLU A 1 370 ? -22.802 12.341 7.594 1.00 85.50 370 GLU A C 1
ATOM 2854 O O . GLU A 1 370 ? -22.706 11.705 8.636 1.00 85.50 370 GLU A O 1
ATOM 2859 N N . LEU A 1 371 ? -23.364 13.554 7.550 1.00 87.06 371 LEU A N 1
ATOM 2860 C CA . LEU A 1 371 ? -24.033 14.158 8.710 1.00 87.06 371 LEU A CA 1
ATOM 2861 C C . LEU A 1 371 ? -25.303 13.379 9.085 1.00 87.06 371 LEU A C 1
ATOM 2863 O O . LEU A 1 371 ? -26.161 13.143 8.236 1.00 87.06 371 LEU A O 1
ATOM 2867 N N . PHE A 1 372 ? -25.476 13.055 10.367 1.00 90.94 372 PHE A N 1
ATOM 2868 C CA . PHE A 1 372 ? -26.663 12.349 10.864 1.00 90.94 372 PHE A CA 1
ATOM 2869 C C . PHE A 1 372 ? -27.270 12.971 12.126 1.00 90.94 372 PHE A C 1
ATOM 2871 O O . PHE A 1 372 ? -26.661 13.824 12.772 1.00 90.94 372 PHE A O 1
ATOM 2878 N N . SER A 1 373 ? -28.512 12.581 12.436 1.00 91.38 373 SER A N 1
ATOM 2879 C CA . SER A 1 373 ? -29.286 13.128 13.553 1.00 91.38 373 SER A CA 1
ATOM 2880 C C . SER A 1 373 ? -28.772 12.679 14.928 1.00 91.38 373 SER A C 1
ATOM 2882 O O . SER A 1 373 ? -28.067 11.677 15.068 1.00 91.38 373 SER A O 1
ATOM 2884 N N . ASP A 1 374 ? -29.188 13.396 15.973 1.00 90.69 374 ASP A N 1
ATOM 2885 C CA . ASP A 1 374 ? -28.916 13.018 17.365 1.00 90.69 374 ASP A CA 1
ATOM 2886 C C . ASP A 1 374 ? -29.484 11.634 17.711 1.00 90.69 374 ASP A C 1
ATOM 2888 O O . ASP A 1 374 ? -28.840 10.871 18.424 1.00 90.69 374 ASP A O 1
ATOM 2892 N N . GLU A 1 375 ? -30.638 11.281 17.140 1.00 93.50 375 GLU A N 1
ATOM 2893 C CA . GLU A 1 375 ? -31.246 9.956 17.290 1.00 93.50 375 GLU A CA 1
ATOM 2894 C C . GLU A 1 375 ? -30.328 8.855 16.741 1.00 93.50 375 GLU A C 1
ATOM 2896 O O . GLU A 1 375 ? -30.080 7.863 17.426 1.00 93.50 375 GLU A O 1
ATOM 2901 N N . VAL A 1 376 ? -29.751 9.044 15.546 1.00 94.62 376 VAL A N 1
ATOM 2902 C CA . VAL A 1 376 ? -28.765 8.100 14.993 1.00 94.62 376 VAL A CA 1
ATOM 2903 C C . VAL A 1 376 ? -27.562 7.990 15.927 1.00 94.62 376 VAL A C 1
ATOM 2905 O O . VAL A 1 376 ? -27.127 6.882 16.235 1.00 94.62 376 VAL A O 1
ATOM 2908 N N . ALA A 1 377 ? -27.039 9.115 16.420 1.00 93.94 377 ALA A N 1
ATOM 2909 C CA . ALA A 1 377 ? -25.894 9.109 17.326 1.00 93.94 377 ALA A CA 1
ATOM 2910 C C . ALA A 1 377 ? -26.166 8.311 18.616 1.00 93.94 377 ALA A C 1
ATOM 2912 O O . ALA A 1 377 ? -25.300 7.559 19.067 1.00 93.94 377 ALA A O 1
ATOM 2913 N N . GLU A 1 378 ? -27.366 8.431 19.187 1.00 93.38 378 GLU A N 1
ATOM 2914 C CA . GLU A 1 378 ? -27.792 7.655 20.356 1.00 93.38 378 GLU A CA 1
ATOM 2915 C C . GLU A 1 378 ? -27.853 6.149 20.058 1.00 93.38 378 GLU A C 1
ATOM 2917 O O . GLU A 1 378 ? -27.356 5.345 20.856 1.00 93.38 378 GLU A O 1
ATOM 2922 N N . GLN A 1 379 ? -28.376 5.754 18.890 1.00 95.56 379 GLN A N 1
ATOM 2923 C CA . GLN A 1 379 ? -28.398 4.349 18.460 1.00 95.56 379 GLN A CA 1
ATOM 2924 C C . GLN A 1 379 ? -26.983 3.787 18.268 1.00 95.56 379 GLN A C 1
ATOM 2926 O O . GLN A 1 379 ? -26.665 2.712 18.784 1.00 95.56 379 GLN A O 1
ATOM 2931 N N . LEU A 1 380 ? -26.095 4.532 17.599 1.00 95.75 380 LEU A N 1
ATOM 2932 C CA . LEU A 1 380 ? -24.690 4.147 17.434 1.00 95.75 380 LEU A C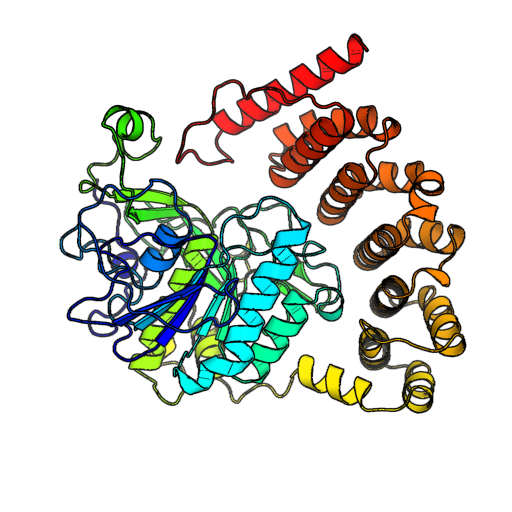A 1
ATOM 2933 C C . LEU A 1 380 ? -23.999 3.981 18.798 1.00 95.75 380 LEU A C 1
ATOM 2935 O O . LEU A 1 380 ? -23.294 2.998 19.035 1.00 95.75 380 LEU A O 1
ATOM 2939 N N . LEU A 1 381 ? -24.220 4.913 19.731 1.00 95.06 381 LEU A N 1
ATOM 2940 C CA . LEU A 1 381 ? -23.615 4.847 21.061 1.00 95.06 381 LEU A CA 1
ATOM 2941 C C . LEU A 1 381 ? -24.119 3.630 21.846 1.00 95.06 381 LEU A C 1
ATOM 2943 O O . LEU A 1 381 ? -23.323 2.964 22.514 1.00 95.06 381 LEU A O 1
ATOM 2947 N N . SER A 1 382 ? -25.405 3.295 21.728 1.00 95.50 382 SER A N 1
ATOM 2948 C CA . SER A 1 382 ? -25.973 2.064 22.287 1.00 95.50 382 SER A CA 1
ATOM 2949 C C . SER A 1 382 ? -25.273 0.821 21.719 1.00 95.50 382 SER A C 1
ATOM 2951 O O . SER A 1 382 ? -24.744 -0.003 22.476 1.00 95.50 382 SER A O 1
ATOM 2953 N N . LEU A 1 383 ? -25.144 0.741 20.389 1.00 97.25 383 LEU A N 1
ATOM 2954 C CA . LEU A 1 383 ? -24.508 -0.373 19.674 1.00 97.25 383 LEU A CA 1
ATOM 2955 C C . LEU A 1 383 ? -22.993 -0.488 19.912 1.00 97.25 383 LEU A C 1
ATOM 2957 O O . LEU A 1 383 ? -22.426 -1.566 19.728 1.00 97.25 383 LEU A O 1
ATOM 2961 N N . SER A 1 384 ? -22.338 0.546 20.451 1.00 96.31 384 SER A N 1
ATOM 2962 C CA . SER A 1 384 ? -20.958 0.450 20.965 1.00 96.31 384 SER A CA 1
ATOM 2963 C C . SER A 1 384 ? -20.801 -0.507 22.166 1.00 96.31 384 SER A C 1
ATOM 2965 O O . SER A 1 384 ? -19.685 -0.755 22.626 1.00 96.31 384 SER A O 1
ATOM 2967 N N . ASN A 1 385 ? -21.903 -1.048 22.698 1.00 96.00 385 ASN A N 1
ATOM 2968 C CA . ASN A 1 385 ? -21.926 -2.085 23.737 1.00 96.00 385 ASN A CA 1
ATOM 2969 C C . ASN A 1 385 ? -22.413 -3.446 23.213 1.00 96.00 385 ASN A C 1
ATOM 2971 O O . ASN A 1 385 ? -22.682 -4.352 24.001 1.00 96.00 385 ASN A O 1
ATOM 2975 N N . HIS A 1 386 ? -22.563 -3.603 21.896 1.00 97.75 386 HIS A N 1
ATOM 2976 C CA . HIS A 1 386 ? -23.069 -4.835 21.305 1.00 97.75 386 HIS A CA 1
ATOM 2977 C C . HIS A 1 386 ? -22.126 -6.028 21.557 1.00 97.75 386 HIS A C 1
ATOM 2979 O O . HIS A 1 386 ? -20.906 -5.876 21.658 1.00 97.75 386 HIS A O 1
ATOM 2985 N N . LYS A 1 387 ? -22.679 -7.248 21.615 1.00 96.94 387 LYS A N 1
ATOM 2986 C CA . LYS A 1 387 ? -21.905 -8.488 21.836 1.00 96.94 387 LYS A CA 1
ATOM 2987 C C . LYS A 1 387 ? -20.831 -8.721 20.761 1.00 96.94 387 LYS A C 1
ATOM 2989 O O . LYS A 1 387 ? -19.744 -9.201 21.063 1.00 96.94 387 LYS A O 1
ATOM 2994 N N . SER A 1 388 ? -21.135 -8.352 19.517 1.00 97.75 388 SER A N 1
ATOM 2995 C CA . SER A 1 388 ? -20.257 -8.537 18.361 1.00 97.75 388 SER A CA 1
ATOM 2996 C C . SER A 1 388 ? -19.271 -7.390 18.241 1.00 97.75 388 SER A C 1
ATOM 2998 O O . SER A 1 388 ? -19.674 -6.227 18.149 1.00 97.75 388 SER A O 1
ATOM 3000 N N . HIS A 1 389 ? -17.982 -7.721 18.186 1.00 97.94 389 HIS A N 1
ATOM 3001 C CA . HIS A 1 389 ? -16.935 -6.722 18.022 1.00 97.94 389 HIS A CA 1
ATOM 3002 C C . HIS A 1 389 ? -17.052 -5.977 16.684 1.00 97.94 389 HIS A C 1
ATOM 3004 O O . HIS A 1 389 ? -16.764 -4.789 16.645 1.00 97.94 389 HIS A O 1
ATOM 3010 N N . LYS A 1 390 ? -17.543 -6.619 15.609 1.00 98.00 390 LYS A N 1
ATOM 3011 C CA . LYS A 1 390 ? -17.744 -5.960 14.304 1.00 98.00 390 LYS A CA 1
ATOM 3012 C C . LYS A 1 390 ? -18.760 -4.824 14.387 1.00 98.00 390 LYS A C 1
ATOM 3014 O O . LYS A 1 390 ? -18.509 -3.735 13.880 1.00 98.00 390 LYS A O 1
ATOM 3019 N N . VAL A 1 391 ? -19.867 -5.058 15.093 1.00 98.44 391 VAL A N 1
ATOM 3020 C CA . VAL A 1 391 ? -20.899 -4.044 15.351 1.00 98.44 391 VAL A CA 1
ATOM 3021 C C . VAL A 1 391 ? -20.342 -2.919 16.227 1.00 98.44 391 VAL A C 1
ATOM 3023 O O . VAL A 1 391 ? -20.518 -1.752 15.884 1.00 98.44 391 VAL A O 1
ATOM 3026 N N . ARG A 1 392 ? -19.602 -3.244 17.302 1.00 98.38 392 ARG A N 1
ATOM 3027 C CA . ARG A 1 392 ? -18.957 -2.226 18.152 1.00 98.38 392 ARG A CA 1
ATOM 3028 C C . ARG A 1 392 ? -17.977 -1.356 17.360 1.00 98.38 392 ARG A C 1
ATOM 3030 O O . ARG A 1 392 ? -18.038 -0.134 17.469 1.00 98.38 392 ARG A O 1
ATOM 3037 N N . THR A 1 393 ? -17.114 -1.970 16.547 1.00 98.44 393 THR A N 1
ATOM 3038 C CA . THR A 1 393 ? -16.159 -1.277 15.670 1.00 98.44 393 THR A CA 1
ATOM 3039 C C . THR A 1 393 ? -16.880 -0.379 14.672 1.00 98.44 393 THR A C 1
ATOM 3041 O O . THR A 1 393 ? -16.566 0.801 14.592 1.00 98.44 393 THR A O 1
ATOM 3044 N N . ALA A 1 394 ? -17.887 -0.883 13.956 1.00 98.06 394 ALA A N 1
ATOM 3045 C CA . ALA A 1 394 ? -18.628 -0.081 12.986 1.00 98.06 394 ALA A CA 1
ATOM 3046 C C . ALA A 1 394 ? -19.324 1.128 13.632 1.00 98.06 394 ALA A C 1
ATOM 3048 O O . ALA A 1 394 ? -19.241 2.243 13.115 1.00 98.06 394 ALA A O 1
ATOM 3049 N N . ALA A 1 395 ? -19.947 0.923 14.796 1.00 97.25 395 ALA A N 1
ATOM 3050 C CA . ALA A 1 395 ? -20.614 1.982 15.539 1.00 97.25 395 ALA A CA 1
ATOM 3051 C C . ALA A 1 395 ? -19.638 3.086 15.980 1.00 97.25 395 ALA A C 1
ATOM 3053 O O . ALA A 1 395 ? -19.900 4.268 15.751 1.00 97.25 395 ALA A O 1
ATOM 3054 N N . ILE A 1 396 ? -18.494 2.721 16.575 1.00 97.31 396 ILE A N 1
ATOM 3055 C CA . ILE A 1 396 ? -17.516 3.716 17.038 1.00 97.31 396 ILE A CA 1
ATOM 3056 C C . ILE A 1 396 ? -16.761 4.383 15.879 1.00 97.31 396 ILE A C 1
ATOM 3058 O O . ILE A 1 396 ? -16.475 5.575 15.960 1.00 97.31 396 ILE A O 1
ATOM 3062 N N . THR A 1 397 ? -16.520 3.683 14.765 1.00 96.69 397 THR A N 1
ATOM 3063 C CA . THR A 1 397 ? -15.971 4.293 13.545 1.00 96.69 397 THR A CA 1
ATOM 3064 C C . THR A 1 397 ? -16.916 5.356 12.981 1.00 96.69 397 THR A C 1
ATOM 3066 O O . THR A 1 397 ? -16.463 6.457 12.675 1.00 96.69 397 THR A O 1
ATOM 3069 N N . ALA A 1 398 ? -18.222 5.080 12.889 1.00 95.62 398 ALA A N 1
ATOM 3070 C CA . ALA A 1 398 ? -19.210 6.057 12.423 1.00 95.62 398 ALA A CA 1
ATOM 3071 C C . ALA A 1 398 ? -19.309 7.277 13.360 1.00 95.62 398 ALA A C 1
ATOM 3073 O O . ALA A 1 398 ? -19.279 8.421 12.898 1.00 95.62 398 ALA A O 1
ATOM 3074 N N . LEU A 1 399 ? -19.338 7.048 14.679 1.00 94.50 399 LEU A N 1
ATOM 3075 C CA . LEU A 1 399 ? -19.311 8.120 15.684 1.00 94.50 399 LEU A CA 1
ATOM 3076 C C . LEU A 1 399 ? -18.019 8.940 15.652 1.00 94.50 399 LEU A C 1
ATOM 3078 O O . LEU A 1 399 ? -18.053 10.128 15.954 1.00 94.50 399 LEU A O 1
ATOM 3082 N N . GLY A 1 400 ? -16.890 8.344 15.262 1.00 92.75 400 GLY A N 1
ATOM 3083 C CA . GLY A 1 400 ? -15.610 9.040 15.141 1.00 92.75 400 GLY A CA 1
ATOM 3084 C C . GLY A 1 400 ? -15.621 10.185 14.124 1.00 92.75 400 GLY A C 1
ATOM 3085 O O . GLY A 1 400 ? -14.812 11.097 14.252 1.00 92.75 400 GLY A O 1
ATOM 3086 N N . PHE A 1 401 ? -16.542 10.185 13.154 1.00 89.19 401 PHE A N 1
ATOM 3087 C CA . PHE A 1 401 ? -16.760 11.320 12.244 1.00 89.19 401 PHE A CA 1
ATOM 3088 C C . PHE A 1 401 ? -17.632 12.434 12.856 1.00 89.19 401 PHE A C 1
ATOM 3090 O O . PHE A 1 401 ? -17.689 13.531 12.310 1.00 89.19 401 PHE A O 1
ATOM 3097 N N . HIS A 1 402 ? -18.290 12.165 13.989 1.00 84.56 402 HIS A N 1
ATOM 3098 C CA . HIS A 1 402 ? -19.215 13.058 14.699 1.00 84.56 402 HIS A CA 1
ATOM 3099 C C . HIS A 1 402 ? -18.882 13.093 16.195 1.00 84.56 402 HIS A C 1
ATOM 3101 O O . HIS A 1 402 ? -19.710 12.798 17.064 1.00 84.56 402 HIS A O 1
ATOM 3107 N N . SER A 1 403 ? -17.637 13.463 16.495 1.00 76.06 403 SER A N 1
ATOM 3108 C CA . SER A 1 403 ? -17.023 13.389 17.824 1.00 76.06 403 SER A CA 1
ATOM 3109 C C . SER A 1 403 ? -17.790 14.103 18.941 1.00 76.06 403 SER A C 1
ATOM 3111 O O . SER A 1 403 ? -17.708 13.682 20.093 1.00 76.06 403 SER A O 1
ATOM 3113 N N . GLY A 1 404 ? -18.608 15.113 18.621 1.00 79.19 404 GLY A N 1
ATOM 3114 C CA . GLY A 1 404 ? -19.387 15.883 19.601 1.00 79.19 404 GLY A CA 1
ATOM 3115 C C . GLY A 1 404 ? -20.409 15.082 20.424 1.00 79.19 404 GLY A C 1
ATOM 3116 O O . GLY A 1 404 ? -20.961 15.614 21.385 1.00 79.19 404 GLY A O 1
ATOM 3117 N N . LYS A 1 405 ? -20.675 13.818 20.071 1.00 82.31 405 LYS A N 1
ATOM 3118 C CA . LYS A 1 405 ? -21.580 12.914 20.808 1.00 82.31 405 LYS A CA 1
ATOM 3119 C C . LYS A 1 405 ? -20.854 11.851 21.631 1.00 82.31 405 LYS A C 1
ATOM 3121 O O . LYS A 1 405 ? -21.493 11.106 22.373 1.00 82.31 405 LYS A O 1
ATOM 3126 N N . LEU A 1 406 ? -19.530 11.774 21.522 1.00 90.50 406 LEU A N 1
ATOM 3127 C CA . LEU A 1 406 ? -18.725 10.861 22.320 1.00 90.50 406 LEU A CA 1
ATOM 3128 C C . LEU A 1 406 ? -18.432 11.470 23.689 1.00 90.50 406 LEU A C 1
ATOM 3130 O O . LEU A 1 406 ? -18.242 12.673 23.838 1.00 90.50 406 LEU A O 1
ATOM 3134 N N . SER A 1 407 ? -18.380 10.620 24.710 1.00 92.25 407 SER A N 1
ATOM 3135 C CA . SER A 1 407 ? -17.914 11.006 26.038 1.00 92.25 407 SER A CA 1
ATOM 3136 C C . SER A 1 407 ? -16.549 10.387 26.318 1.00 92.25 407 SER A C 1
ATOM 3138 O O . SER A 1 407 ? -16.243 9.274 25.875 1.00 92.25 407 SER A O 1
ATOM 3140 N N . SER A 1 408 ? -15.743 11.053 27.146 1.00 93.94 408 SER A N 1
ATOM 3141 C CA . SER A 1 408 ? -14.459 10.493 27.579 1.00 93.94 408 SER A CA 1
ATOM 3142 C C . SER A 1 408 ? -14.629 9.175 28.347 1.00 93.94 408 SER A C 1
ATOM 3144 O O . SER A 1 408 ? -13.733 8.337 28.318 1.00 93.94 408 SER A O 1
ATOM 3146 N N . SER A 1 409 ? -15.773 8.949 29.011 1.00 94.31 409 SER A N 1
ATOM 3147 C CA . SER A 1 409 ? -16.072 7.670 29.670 1.00 94.31 409 SER A CA 1
ATOM 3148 C C . SER A 1 409 ? -16.340 6.546 28.667 1.00 94.31 409 SER A C 1
ATOM 3150 O O . SER A 1 409 ? -15.859 5.430 28.871 1.00 94.31 409 SER A O 1
ATOM 3152 N N . ALA A 1 410 ? -17.050 6.832 27.571 1.00 94.75 410 ALA A N 1
ATOM 3153 C CA . ALA A 1 410 ? -17.281 5.869 26.500 1.00 94.75 410 ALA A CA 1
ATOM 3154 C C . ALA A 1 410 ? -15.964 5.486 25.811 1.00 94.75 410 ALA A C 1
ATOM 3156 O O . ALA A 1 410 ? -15.662 4.297 25.707 1.00 94.75 410 ALA A O 1
ATOM 3157 N N . LEU A 1 411 ? -15.143 6.471 25.428 1.00 96.50 411 LEU A N 1
ATOM 3158 C CA . LEU A 1 411 ? -13.836 6.211 24.816 1.00 96.50 411 LEU A CA 1
ATOM 3159 C C . LEU A 1 411 ? -12.901 5.448 25.758 1.00 96.50 411 LEU A C 1
ATOM 3161 O O . LEU A 1 411 ? -12.296 4.469 25.336 1.00 96.50 411 LEU A O 1
ATOM 3165 N N . ARG A 1 412 ? -12.840 5.808 27.047 1.00 96.88 412 ARG A N 1
ATOM 3166 C CA . ARG A 1 412 ? -12.021 5.084 28.036 1.00 96.88 412 ARG A CA 1
ATOM 3167 C C . ARG A 1 412 ? -12.374 3.601 28.119 1.00 96.88 412 ARG A C 1
ATOM 3169 O O . ARG A 1 412 ? -11.481 2.766 28.217 1.00 96.88 412 ARG A O 1
ATOM 3176 N N . ARG A 1 413 ? -13.667 3.266 28.079 1.00 96.62 413 ARG A N 1
ATOM 3177 C CA . ARG A 1 413 ? -14.131 1.872 28.056 1.00 96.62 413 ARG A CA 1
ATOM 3178 C C . ARG A 1 413 ? -13.703 1.168 26.766 1.00 96.62 413 ARG A C 1
ATOM 3180 O O . ARG A 1 413 ? -13.175 0.067 26.838 1.00 96.62 413 ARG A O 1
ATOM 3187 N N . LEU A 1 414 ? -13.920 1.799 25.612 1.00 97.62 414 LEU A N 1
ATOM 3188 C CA . LEU A 1 414 ? -13.668 1.198 24.297 1.00 97.62 414 LEU A CA 1
ATOM 3189 C C . LEU A 1 414 ? -12.170 1.048 23.975 1.00 97.62 414 LEU A C 1
ATOM 3191 O O . LEU A 1 414 ? -11.784 0.098 23.304 1.00 97.62 414 LEU A O 1
ATOM 3195 N N . LEU A 1 415 ? -11.309 1.922 24.503 1.00 98.06 415 LEU A N 1
ATOM 3196 C CA . LEU A 1 415 ? -9.846 1.774 24.427 1.00 98.06 415 LEU A CA 1
ATOM 3197 C C . LEU A 1 415 ? -9.331 0.571 25.239 1.00 98.06 415 LEU A C 1
ATOM 3199 O O . LEU A 1 415 ? -8.208 0.129 25.023 1.00 98.06 415 LEU A O 1
ATOM 3203 N N . CYS A 1 416 ? -10.149 0.027 26.143 1.00 96.88 416 CYS A N 1
ATOM 3204 C CA . CYS A 1 416 ? -9.864 -1.164 26.948 1.00 96.88 416 CYS A CA 1
ATOM 3205 C C . CYS A 1 416 ? -10.679 -2.394 26.498 1.00 96.88 416 CYS A C 1
ATOM 3207 O O . CYS A 1 416 ? -10.767 -3.367 27.247 1.00 96.88 416 CYS A O 1
ATOM 3209 N N . ASP A 1 417 ? -11.318 -2.343 25.324 1.00 98.44 417 ASP A N 1
ATOM 3210 C CA . ASP A 1 417 ? -12.125 -3.442 24.780 1.00 98.44 417 ASP A CA 1
ATOM 3211 C C . ASP A 1 417 ? -11.266 -4.688 24.497 1.00 98.44 417 ASP A C 1
ATOM 3213 O O . ASP A 1 417 ? -10.058 -4.584 24.269 1.00 98.44 417 ASP A O 1
ATOM 3217 N N . ASP A 1 418 ? -11.874 -5.876 24.501 1.00 97.56 418 ASP A N 1
ATOM 3218 C CA . ASP A 1 418 ? -11.171 -7.139 24.255 1.00 97.56 418 ASP A CA 1
ATOM 3219 C C . ASP A 1 418 ? -10.694 -7.271 22.799 1.00 97.56 418 ASP A C 1
ATOM 3221 O O . ASP A 1 418 ? -9.618 -7.816 22.534 1.00 97.56 418 ASP A O 1
ATOM 3225 N N . SER A 1 419 ? -11.434 -6.690 21.855 1.00 98.19 419 SER A N 1
ATOM 3226 C CA . SER A 1 419 ? -11.122 -6.718 20.430 1.00 98.19 419 SER A CA 1
ATOM 3227 C C . SER A 1 419 ? -10.175 -5.593 20.011 1.00 98.19 419 SER A C 1
ATOM 3229 O O . SER A 1 419 ? -10.444 -4.411 20.243 1.00 98.19 419 SER A O 1
ATOM 3231 N N . SER A 1 420 ? -9.092 -5.936 19.303 1.00 98.00 420 SER A N 1
ATOM 3232 C CA . SER A 1 420 ? -8.168 -4.934 18.753 1.00 98.00 420 SER A CA 1
ATOM 3233 C C . SER A 1 420 ? -8.834 -4.033 17.709 1.00 98.00 420 SER A C 1
ATOM 3235 O O . SER A 1 420 ? -8.548 -2.839 17.667 1.00 98.00 420 SER A O 1
ATOM 3237 N N . TYR A 1 421 ? -9.801 -4.547 16.943 1.00 98.19 421 TYR A N 1
ATOM 3238 C CA . TYR A 1 421 ? -10.595 -3.749 16.002 1.00 98.19 421 TYR A CA 1
ATOM 3239 C C . TYR A 1 421 ? -11.405 -2.653 16.709 1.00 98.19 421 TYR A C 1
ATOM 3241 O O . TYR A 1 421 ? -11.527 -1.537 16.204 1.00 98.19 421 TYR A O 1
ATOM 3249 N N . VAL A 1 422 ? -11.962 -2.940 17.891 1.00 98.56 422 VAL A N 1
ATOM 3250 C CA . VAL A 1 422 ? -12.722 -1.946 18.667 1.00 98.56 422 VAL A CA 1
ATOM 3251 C C . VAL A 1 422 ? -11.779 -0.919 19.277 1.00 98.56 422 VAL A C 1
ATOM 3253 O O . VAL A 1 422 ? -12.039 0.278 19.159 1.00 98.56 422 VAL A O 1
ATOM 3256 N N . ARG A 1 423 ? -10.646 -1.358 19.842 1.00 98.56 423 ARG A N 1
ATOM 3257 C CA . ARG A 1 423 ? -9.613 -0.442 20.350 1.00 98.56 423 ARG A CA 1
ATOM 3258 C C . ARG A 1 423 ? -9.079 0.478 19.249 1.00 98.56 423 ARG A C 1
ATOM 3260 O O . ARG A 1 423 ? -8.911 1.669 19.494 1.00 98.56 423 ARG A O 1
ATOM 3267 N N . MET A 1 424 ? -8.873 -0.032 18.030 1.00 98.19 424 MET A N 1
ATOM 3268 C CA . MET A 1 424 ? -8.420 0.774 16.889 1.00 98.19 424 MET A CA 1
ATOM 3269 C C . MET A 1 424 ? -9.467 1.817 16.489 1.00 98.19 424 MET A C 1
ATOM 3271 O O . MET A 1 424 ? -9.130 2.980 16.285 1.00 98.19 424 MET A O 1
ATOM 3275 N N . ALA A 1 425 ? -10.746 1.441 16.426 1.00 97.81 425 ALA A N 1
ATOM 3276 C CA . ALA A 1 425 ? -11.812 2.391 16.119 1.00 97.81 425 ALA A CA 1
ATOM 3277 C C . ALA A 1 425 ? -12.032 3.428 17.233 1.00 97.81 425 ALA A C 1
ATOM 3279 O O . ALA A 1 425 ? -12.314 4.588 16.939 1.00 97.81 425 ALA A O 1
ATOM 3280 N N . ALA A 1 426 ? -11.822 3.060 18.500 1.00 97.94 426 ALA A N 1
ATOM 3281 C CA . ALA A 1 426 ? -11.809 4.006 19.613 1.00 97.94 426 ALA A CA 1
ATOM 3282 C C . ALA A 1 426 ? -10.622 4.979 19.530 1.00 97.94 426 ALA A C 1
ATOM 3284 O O . ALA A 1 426 ? -10.791 6.171 19.780 1.00 97.94 426 ALA A O 1
ATOM 3285 N N . LEU A 1 427 ? -9.438 4.494 19.141 1.00 97.62 427 LEU A N 1
ATOM 3286 C CA . LEU A 1 427 ? -8.253 5.321 18.914 1.00 97.62 427 LEU A CA 1
ATOM 3287 C C . LEU A 1 427 ? -8.455 6.289 17.738 1.00 97.62 427 LEU A C 1
ATOM 3289 O O . LEU A 1 427 ? -8.111 7.464 17.843 1.00 97.62 427 LEU A O 1
ATOM 3293 N N . PHE A 1 428 ? -9.064 5.816 16.648 1.00 95.88 428 PHE A N 1
ATOM 3294 C CA . PHE A 1 428 ? -9.482 6.649 15.521 1.00 95.88 428 PHE A CA 1
ATOM 3295 C C . PHE A 1 428 ? -10.459 7.743 15.961 1.00 95.88 428 PHE A C 1
ATOM 3297 O O . PHE A 1 428 ? -10.244 8.913 15.655 1.00 95.88 428 PHE A O 1
ATOM 3304 N N . ALA A 1 429 ? -11.495 7.385 16.721 1.00 95.94 429 ALA A N 1
ATOM 3305 C CA . ALA A 1 429 ? -12.454 8.352 17.237 1.00 95.94 429 ALA A CA 1
ATOM 3306 C C . ALA A 1 429 ? -11.780 9.383 18.159 1.00 95.94 429 ALA A C 1
ATOM 3308 O O . ALA A 1 429 ? -12.025 10.574 18.010 1.00 95.94 429 ALA A O 1
ATOM 3309 N N . LEU A 1 430 ? -10.868 8.952 19.041 1.00 96.31 430 LEU A N 1
ATOM 3310 C CA . LEU A 1 430 ? -10.089 9.848 19.901 1.00 96.31 430 LEU A CA 1
ATOM 3311 C C . LEU A 1 430 ? -9.211 10.821 19.103 1.00 96.31 430 LEU A C 1
ATOM 3313 O O . LEU A 1 430 ? -9.086 11.982 19.487 1.00 96.31 430 LEU A O 1
ATOM 3317 N N . ASN A 1 431 ? -8.619 10.386 17.989 1.00 94.12 431 ASN A N 1
ATOM 3318 C CA . ASN A 1 431 ? -7.857 11.275 17.108 1.00 94.12 431 ASN A CA 1
ATOM 3319 C C . ASN A 1 431 ? -8.726 12.421 16.546 1.00 94.12 431 ASN A C 1
ATOM 3321 O O . ASN A 1 431 ? -8.223 13.516 16.322 1.00 94.12 431 ASN A O 1
ATOM 3325 N N . ASN A 1 432 ? -10.038 12.199 16.403 1.00 92.69 432 ASN A N 1
ATOM 3326 C CA . ASN A 1 432 ? -11.016 13.213 15.990 1.00 92.69 432 ASN A CA 1
ATOM 3327 C C . ASN A 1 432 ? -11.663 13.976 17.172 1.00 92.69 432 ASN A C 1
ATOM 3329 O O . ASN A 1 432 ? -12.561 14.792 16.949 1.00 92.69 432 ASN A O 1
ATOM 3333 N N . CYS A 1 433 ? -11.204 13.744 18.411 1.00 93.38 433 CYS A N 1
ATOM 3334 C CA . CYS A 1 433 ? -11.633 14.433 19.638 1.00 93.38 433 CYS A CA 1
ATOM 3335 C C . CYS A 1 433 ? -10.442 15.110 20.368 1.00 93.38 433 CYS A C 1
ATOM 3337 O O . CYS A 1 433 ? -10.101 14.688 21.485 1.00 93.38 433 CYS A O 1
ATOM 3339 N N . PRO A 1 434 ? -9.763 16.130 19.797 1.00 93.88 434 PRO A N 1
ATOM 3340 C CA . PRO A 1 434 ? -8.593 16.747 20.431 1.00 93.88 434 PRO A CA 1
ATOM 3341 C C . PRO A 1 434 ? -8.827 17.280 21.848 1.00 93.88 434 PRO A C 1
ATOM 3343 O O . PRO A 1 434 ? -7.934 17.247 22.696 1.00 93.88 434 PRO A O 1
ATOM 3346 N N . GLU A 1 435 ? -10.049 17.715 22.145 1.00 93.94 435 GLU A N 1
ATOM 3347 C CA . GLU A 1 435 ? -10.478 18.178 23.462 1.00 93.94 435 GLU A CA 1
ATOM 3348 C C . GLU A 1 435 ? -10.397 17.097 24.552 1.00 93.94 435 GLU A C 1
ATOM 3350 O O . GLU A 1 435 ? -10.306 17.421 25.737 1.00 93.94 435 GLU A O 1
ATOM 3355 N N . MET A 1 436 ? -10.397 15.815 24.174 1.00 95.31 436 MET A N 1
ATOM 3356 C CA . MET A 1 436 ? -10.330 14.690 25.109 1.00 95.31 436 MET A CA 1
ATOM 3357 C C . MET A 1 436 ? -8.916 14.139 25.308 1.00 95.31 436 MET A C 1
ATOM 3359 O O . MET A 1 436 ? -8.715 13.332 26.220 1.00 95.31 436 MET A O 1
ATOM 3363 N N . TRP A 1 437 ? -7.931 14.565 24.508 1.00 95.44 437 TRP A N 1
ATOM 3364 C CA . TRP A 1 437 ? -6.569 14.018 24.544 1.00 95.44 437 TRP A CA 1
ATOM 3365 C C . TRP A 1 437 ? -5.942 14.095 25.933 1.00 95.44 437 TRP A C 1
ATOM 3367 O O . TRP A 1 437 ? -5.455 13.088 26.443 1.00 95.44 437 TRP A O 1
ATOM 3377 N N . GLN A 1 438 ? -6.027 15.256 26.589 1.00 92.44 438 GLN A N 1
ATOM 3378 C CA . GLN A 1 438 ? -5.450 15.451 27.924 1.00 92.44 438 GLN A CA 1
ATOM 3379 C C . GLN A 1 438 ? -6.032 14.468 28.948 1.00 92.44 438 GLN A C 1
ATOM 3381 O O . GLN A 1 438 ? -5.286 13.833 29.693 1.00 92.44 438 GLN A O 1
ATOM 3386 N N . GLY A 1 439 ? -7.355 14.281 28.940 1.00 93.75 439 GLY A N 1
ATOM 3387 C CA . GLY A 1 439 ? -8.053 13.403 29.882 1.00 93.75 439 GLY A CA 1
ATOM 3388 C C . GLY A 1 439 ? -7.843 11.905 29.642 1.00 93.75 439 GLY A C 1
ATOM 3389 O O . GLY A 1 439 ? -8.162 11.114 30.531 1.00 93.75 439 GLY A O 1
ATOM 3390 N N . LEU A 1 440 ? -7.331 11.508 28.473 1.00 96.38 440 LEU A N 1
ATOM 3391 C CA . LEU A 1 440 ? -7.131 10.110 28.062 1.00 96.38 440 LEU A CA 1
ATOM 3392 C C . LEU A 1 440 ? -5.654 9.752 27.825 1.00 96.38 440 LEU A C 1
ATOM 3394 O O . LEU A 1 440 ? -5.345 8.706 27.255 1.00 96.38 440 LEU A O 1
ATOM 3398 N N . THR A 1 441 ? -4.733 10.599 28.290 1.00 95.94 441 THR A N 1
ATOM 3399 C CA . THR A 1 441 ? -3.279 10.393 28.181 1.00 95.94 441 THR A CA 1
ATOM 3400 C C . THR A 1 441 ? -2.849 9.030 28.745 1.00 95.94 441 THR A C 1
ATOM 3402 O O . THR A 1 441 ? -2.100 8.304 28.092 1.00 95.94 441 THR A O 1
ATOM 3405 N N . ASP A 1 442 ? -3.367 8.634 29.913 1.00 96.00 442 ASP A N 1
ATOM 3406 C CA . ASP A 1 442 ? -3.023 7.356 30.554 1.00 96.00 442 ASP A CA 1
ATOM 3407 C C . ASP A 1 442 ? -3.517 6.143 29.754 1.00 96.00 442 ASP A C 1
ATOM 3409 O O . ASP A 1 442 ? -2.843 5.115 29.690 1.00 96.00 442 ASP A O 1
ATOM 3413 N N . GLU A 1 443 ? -4.692 6.242 29.128 1.00 97.25 443 GLU A N 1
ATOM 3414 C CA . GLU A 1 443 ? -5.209 5.213 28.225 1.00 97.25 443 GLU A CA 1
ATOM 3415 C C . GLU A 1 443 ? -4.324 5.063 26.989 1.00 97.25 443 GLU A C 1
ATOM 3417 O O . GLU A 1 443 ? -3.999 3.938 26.613 1.00 97.25 443 GLU A O 1
ATOM 3422 N N . ILE A 1 444 ? -3.882 6.174 26.394 1.00 97.56 444 ILE A N 1
ATOM 3423 C CA . ILE A 1 444 ? -2.967 6.152 25.245 1.00 97.56 444 ILE A CA 1
ATOM 3424 C C . ILE A 1 444 ? -1.634 5.499 25.634 1.00 97.56 444 ILE A C 1
ATOM 3426 O O . ILE A 1 444 ? -1.137 4.645 24.902 1.00 97.56 444 ILE A O 1
ATOM 3430 N N . ILE A 1 445 ? -1.079 5.832 26.806 1.00 97.75 445 ILE A N 1
ATOM 3431 C CA . ILE A 1 445 ? 0.169 5.231 27.304 1.00 97.75 445 ILE A CA 1
ATOM 3432 C C . ILE A 1 445 ? 0.042 3.709 27.439 1.00 97.75 445 ILE A C 1
ATOM 3434 O O . ILE A 1 445 ? 0.970 2.985 27.076 1.00 97.75 445 ILE A O 1
ATOM 3438 N N . LYS A 1 446 ? -1.103 3.198 27.916 1.00 97.31 446 LYS A N 1
ATOM 3439 C CA . LYS A 1 446 ? -1.344 1.745 28.002 1.00 97.31 446 LYS A CA 1
ATOM 3440 C C . LYS A 1 446 ? -1.279 1.076 26.626 1.00 97.31 446 LYS A C 1
ATOM 3442 O O . LYS A 1 446 ? -0.737 -0.023 26.518 1.00 97.31 446 LYS A O 1
ATOM 3447 N N . LEU A 1 447 ? -1.757 1.745 25.573 1.00 98.00 447 LEU A N 1
ATOM 3448 C CA . LEU A 1 447 ? -1.728 1.212 24.207 1.00 98.00 447 LEU A CA 1
ATOM 3449 C C . LEU A 1 447 ? -0.313 1.088 23.624 1.00 98.00 447 LEU A C 1
ATOM 3451 O O . LEU A 1 447 ? -0.102 0.265 22.736 1.00 98.00 447 LEU A O 1
ATOM 3455 N N . PHE A 1 448 ? 0.694 1.794 24.156 1.00 97.69 448 PHE A N 1
ATOM 3456 C CA . PHE A 1 448 ? 2.091 1.605 23.727 1.00 97.69 448 PHE A CA 1
ATOM 3457 C C . PHE A 1 448 ? 2.619 0.192 24.018 1.00 97.69 448 PHE A C 1
ATOM 3459 O O . PHE A 1 448 ? 3.659 -0.195 23.477 1.00 97.69 448 PHE A O 1
ATOM 3466 N N . GLN A 1 449 ? 1.919 -0.558 24.874 1.00 95.94 449 GLN A N 1
ATOM 3467 C CA . GLN A 1 449 ? 2.209 -1.938 25.258 1.00 95.94 449 GLN A CA 1
ATOM 3468 C C . GLN A 1 449 ? 1.053 -2.899 24.919 1.00 95.94 449 GLN A C 1
ATOM 3470 O O . GLN A 1 449 ? 1.016 -4.016 25.432 1.00 95.94 449 GLN A O 1
ATOM 3475 N N . ASP A 1 450 ? 0.118 -2.490 24.051 1.00 97.94 450 ASP A N 1
ATOM 3476 C CA . ASP A 1 450 ? -1.021 -3.317 23.627 1.00 97.94 450 ASP A CA 1
ATOM 3477 C C . ASP A 1 450 ? -0.556 -4.674 23.061 1.00 97.94 450 ASP A C 1
ATOM 3479 O O . ASP A 1 450 ? 0.475 -4.724 22.392 1.00 97.94 450 ASP A O 1
ATOM 3483 N N . PRO A 1 451 ? -1.250 -5.801 23.282 1.00 96.44 451 PRO A N 1
ATOM 3484 C CA . PRO A 1 451 ? -0.867 -7.071 22.659 1.00 96.44 451 PRO A CA 1
ATOM 3485 C C . PRO A 1 451 ? -0.782 -7.010 21.125 1.00 96.44 451 PRO A C 1
ATOM 3487 O O . PRO A 1 451 ? 0.037 -7.714 20.536 1.00 96.44 451 PRO A O 1
ATOM 3490 N N . ASP A 1 452 ? -1.585 -6.158 20.486 1.00 96.81 452 ASP A N 1
ATOM 3491 C CA . ASP A 1 452 ? -1.583 -5.950 19.042 1.00 96.81 452 ASP A CA 1
ATOM 3492 C C . ASP A 1 452 ? -0.582 -4.849 18.646 1.00 96.81 452 ASP A C 1
ATOM 3494 O O . ASP A 1 452 ? -0.693 -3.685 19.041 1.00 96.81 452 ASP A O 1
ATOM 3498 N N . VAL A 1 453 ? 0.417 -5.209 17.835 1.00 95.56 453 VAL A N 1
ATOM 3499 C CA . VAL A 1 453 ? 1.475 -4.283 17.396 1.00 95.56 453 VAL A CA 1
ATOM 3500 C C . VAL A 1 453 ? 0.916 -3.141 16.541 1.00 95.56 453 VAL A C 1
ATOM 3502 O O . VAL A 1 453 ? 1.434 -2.024 16.608 1.00 95.56 453 VAL A O 1
ATOM 3505 N N . ASN A 1 454 ? -0.181 -3.373 15.813 1.00 96.44 454 ASN A N 1
ATOM 3506 C CA . ASN A 1 454 ? -0.874 -2.335 15.054 1.00 96.44 454 ASN A CA 1
ATOM 3507 C C . ASN A 1 454 ? -1.375 -1.211 15.976 1.00 96.44 454 ASN A C 1
ATOM 3509 O O . ASN A 1 454 ? -1.218 -0.029 15.665 1.00 96.44 454 ASN A O 1
ATOM 3513 N N . LEU A 1 455 ? -1.917 -1.570 17.147 1.00 97.50 455 LEU A N 1
ATOM 3514 C CA . LEU A 1 455 ? -2.397 -0.607 18.141 1.00 97.50 455 LEU A CA 1
ATOM 3515 C C . LEU A 1 455 ? -1.248 0.174 18.769 1.00 97.50 455 LEU A C 1
ATOM 3517 O O . LEU A 1 455 ? -1.362 1.391 18.936 1.00 97.50 455 LEU A O 1
ATOM 3521 N N . ARG A 1 456 ? -0.119 -0.486 19.060 1.00 97.62 456 ARG A N 1
ATOM 3522 C CA . ARG A 1 456 ? 1.088 0.216 19.529 1.00 97.62 456 ARG A CA 1
ATOM 3523 C C . ARG A 1 456 ? 1.533 1.258 18.506 1.00 97.62 456 ARG A C 1
ATOM 3525 O O . ARG A 1 456 ? 1.762 2.410 18.858 1.00 97.62 456 ARG A O 1
ATOM 3532 N N . TYR A 1 457 ? 1.611 0.869 17.234 1.00 96.31 457 TYR A N 1
ATOM 3533 C CA . TYR A 1 457 ? 2.056 1.751 16.158 1.00 96.31 457 TYR A CA 1
ATOM 3534 C C . TYR A 1 457 ? 1.141 2.973 15.997 1.00 96.31 457 TYR A C 1
ATOM 3536 O O . TYR A 1 457 ? 1.612 4.112 16.045 1.00 96.31 457 TYR A O 1
ATOM 3544 N N . CYS A 1 458 ? -0.171 2.760 15.872 1.00 96.06 458 CYS A N 1
ATOM 3545 C CA . CYS A 1 458 ? -1.132 3.849 15.700 1.00 96.06 458 CYS A CA 1
ATOM 3546 C C . CYS A 1 458 ? -1.239 4.751 16.939 1.00 96.06 458 CYS A C 1
ATOM 3548 O O . CYS A 1 458 ? -1.355 5.968 16.790 1.00 96.06 458 CYS A O 1
ATOM 3550 N N . SER A 1 459 ? -1.157 4.201 18.156 1.00 97.50 459 SER A N 1
ATOM 3551 C CA . SER A 1 459 ? -1.217 5.010 19.385 1.00 97.50 459 SER A CA 1
ATOM 3552 C C . SER A 1 459 ? 0.021 5.890 19.556 1.00 97.50 459 SER A C 1
ATOM 3554 O O . SER A 1 459 ? -0.103 7.044 19.961 1.00 97.50 459 SER A O 1
ATOM 3556 N N . ILE A 1 460 ? 1.205 5.404 19.168 1.00 97.38 460 ILE A N 1
ATOM 3557 C CA . ILE A 1 460 ? 2.438 6.204 19.162 1.00 97.38 460 ILE A CA 1
ATOM 3558 C C . ILE A 1 460 ? 2.382 7.305 18.096 1.00 97.38 460 ILE A C 1
ATOM 3560 O O . ILE A 1 460 ? 2.791 8.435 18.366 1.00 97.38 460 ILE A O 1
ATOM 3564 N N . LYS A 1 461 ? 1.823 7.026 16.910 1.00 94.31 461 LYS A N 1
ATOM 3565 C CA . LYS A 1 461 ? 1.574 8.076 15.908 1.00 94.31 461 LYS A CA 1
ATOM 3566 C C . LYS A 1 461 ? 0.648 9.168 16.446 1.00 94.31 461 LYS A C 1
ATOM 3568 O O . LYS A 1 461 ? 0.943 10.343 16.254 1.00 94.31 461 LYS A O 1
ATOM 3573 N N . LEU A 1 462 ? -0.425 8.796 17.149 1.00 94.75 462 LEU A N 1
ATOM 3574 C CA . LEU A 1 462 ? -1.301 9.767 17.806 1.00 94.75 462 LEU A CA 1
ATOM 3575 C C . LEU A 1 462 ? -0.540 10.572 18.872 1.00 94.75 462 LEU A C 1
ATOM 3577 O O . LEU A 1 462 ? -0.659 11.791 18.918 1.00 94.75 462 LEU A O 1
ATOM 3581 N N . ALA A 1 463 ? 0.294 9.924 19.686 1.00 95.75 463 ALA A N 1
ATOM 3582 C CA . ALA A 1 463 ? 1.097 10.603 20.703 1.00 95.75 463 ALA A CA 1
ATOM 3583 C C . ALA A 1 463 ? 2.035 11.672 20.117 1.00 95.75 463 ALA A C 1
ATOM 3585 O O . ALA A 1 463 ? 2.183 12.742 20.709 1.00 95.75 463 ALA A O 1
ATOM 3586 N N . SER A 1 464 ? 2.606 11.414 18.933 1.00 93.44 464 SER A N 1
ATOM 3587 C CA . SER A 1 464 ? 3.388 12.402 18.179 1.00 93.44 464 SER A CA 1
ATOM 3588 C C . SER A 1 464 ? 2.575 13.651 17.827 1.00 93.44 464 SER A C 1
ATOM 3590 O O . SER A 1 464 ? 3.120 14.749 17.872 1.00 93.44 464 SER A O 1
ATOM 3592 N N . ALA A 1 465 ? 1.293 13.496 17.479 1.00 91.00 465 ALA A N 1
ATOM 3593 C CA . ALA A 1 465 ? 0.405 14.609 17.141 1.00 91.00 465 ALA A CA 1
ATOM 3594 C C . ALA A 1 465 ? -0.082 15.366 18.388 1.00 91.00 465 ALA A C 1
ATOM 3596 O O . ALA A 1 465 ? -0.152 16.592 18.379 1.00 91.00 465 ALA A O 1
ATOM 3597 N N . ILE A 1 466 ? -0.374 14.645 19.476 1.00 94.75 466 ILE A N 1
ATOM 3598 C CA . ILE A 1 466 ? -0.774 15.234 20.764 1.00 94.75 466 ILE A CA 1
ATOM 3599 C C . ILE A 1 466 ? 0.356 16.083 21.356 1.00 94.75 466 ILE A C 1
ATOM 3601 O O . ILE A 1 466 ? 0.089 17.089 22.012 1.00 94.75 466 ILE A O 1
ATOM 3605 N N . ASN A 1 467 ? 1.608 15.667 21.141 1.00 93.56 467 ASN A N 1
ATOM 3606 C CA . ASN A 1 467 ? 2.795 16.397 21.567 1.00 93.56 467 ASN A CA 1
ATOM 3607 C C . ASN A 1 467 ? 2.828 16.680 23.090 1.00 93.56 467 ASN A C 1
ATOM 3609 O O . ASN A 1 467 ? 3.005 17.810 23.546 1.00 93.56 467 ASN A O 1
ATOM 3613 N N . ASN A 1 468 ? 2.598 15.640 23.903 1.00 95.00 468 ASN A N 1
ATOM 3614 C CA . ASN A 1 468 ? 2.595 15.735 25.367 1.00 95.00 468 ASN A CA 1
ATOM 3615 C C . ASN A 1 468 ? 3.879 15.139 25.969 1.00 95.00 468 ASN A C 1
ATOM 3617 O O . ASN A 1 468 ? 4.217 13.980 25.721 1.00 95.00 468 ASN A O 1
ATOM 3621 N N . HIS A 1 469 ? 4.557 15.904 26.832 1.00 95.19 469 HIS A N 1
ATOM 3622 C CA . HIS A 1 469 ? 5.777 15.482 27.533 1.00 95.19 469 HIS A CA 1
ATOM 3623 C C . HIS A 1 469 ? 5.604 14.224 28.403 1.00 95.19 469 HIS A C 1
ATOM 3625 O O . HIS A 1 469 ? 6.568 13.485 28.594 1.00 95.19 469 HIS A O 1
ATOM 3631 N N . GLY A 1 470 ? 4.391 13.929 28.883 1.00 95.88 470 GLY A N 1
ATOM 3632 C CA . GLY A 1 470 ? 4.090 12.704 29.633 1.00 95.88 470 GLY A CA 1
ATOM 3633 C C . GLY A 1 470 ? 4.340 11.411 28.845 1.00 95.88 470 GLY A C 1
ATOM 3634 O O . GLY A 1 470 ? 4.502 10.350 29.442 1.00 95.88 470 GLY A O 1
ATOM 3635 N N . PHE A 1 471 ? 4.437 11.483 27.513 1.00 97.81 471 PHE A N 1
ATOM 3636 C CA . PHE A 1 471 ? 4.739 10.324 26.673 1.00 97.81 471 PHE A CA 1
ATOM 3637 C C . PHE A 1 471 ? 6.229 9.989 26.583 1.00 97.81 471 PHE A C 1
ATOM 3639 O O . PHE A 1 471 ? 6.555 8.867 26.204 1.00 97.81 471 PHE A O 1
ATOM 3646 N N . ILE A 1 472 ? 7.137 10.901 26.946 1.00 97.69 472 ILE A N 1
ATOM 3647 C CA . ILE A 1 472 ? 8.584 10.728 26.726 1.00 97.69 472 ILE A CA 1
ATOM 3648 C C . ILE A 1 472 ? 9.104 9.440 27.373 1.00 97.69 472 ILE A C 1
ATOM 3650 O O . ILE A 1 472 ? 9.720 8.608 26.708 1.00 97.69 472 ILE A O 1
ATOM 3654 N N . GLU A 1 473 ? 8.836 9.235 28.662 1.00 96.88 473 GLU A N 1
ATOM 3655 C CA . GLU A 1 473 ? 9.321 8.052 29.376 1.00 96.88 473 GLU A CA 1
ATOM 3656 C C . GLU A 1 473 ? 8.730 6.735 28.824 1.00 96.88 473 GLU A C 1
ATOM 3658 O O . GLU A 1 473 ? 9.513 5.820 28.532 1.00 96.88 473 GLU A O 1
ATOM 3663 N N . PRO A 1 474 ? 7.402 6.616 28.616 1.00 97.50 474 PRO A N 1
ATOM 3664 C CA . PRO A 1 474 ? 6.800 5.457 27.953 1.00 97.50 474 PRO A CA 1
ATOM 3665 C C . PRO A 1 474 ? 7.284 5.206 26.516 1.00 97.50 474 PRO A C 1
ATOM 3667 O O . PRO A 1 474 ? 7.316 4.059 26.062 1.00 97.50 474 PRO A O 1
ATOM 3670 N N . LEU A 1 475 ? 7.655 6.257 25.779 1.00 98.19 475 LEU A N 1
ATOM 3671 C CA . LEU A 1 475 ? 8.209 6.130 24.433 1.00 98.19 475 LEU A CA 1
ATOM 3672 C C . LEU A 1 475 ? 9.626 5.553 24.483 1.00 98.19 475 LEU A C 1
ATOM 3674 O O . LEU A 1 475 ? 9.890 4.560 23.801 1.00 98.19 475 LEU A O 1
ATOM 3678 N N . ILE A 1 476 ? 10.497 6.108 25.333 1.00 98.06 476 ILE A N 1
ATOM 3679 C CA . ILE A 1 476 ? 11.888 5.658 25.501 1.00 98.06 476 ILE A CA 1
ATOM 3680 C C . ILE A 1 476 ? 11.950 4.201 25.974 1.00 98.06 476 ILE A C 1
ATOM 3682 O O . ILE A 1 476 ? 12.786 3.437 25.489 1.00 98.06 476 ILE A O 1
ATOM 3686 N N . SER A 1 477 ? 11.064 3.791 26.887 1.00 96.19 477 SER A N 1
ATOM 3687 C CA . SER A 1 477 ? 11.105 2.451 27.491 1.00 96.19 477 SER A CA 1
ATOM 3688 C C . SER A 1 477 ? 10.935 1.305 26.485 1.00 96.19 477 SER A C 1
ATOM 3690 O O . SER A 1 477 ? 11.495 0.232 26.699 1.00 96.19 477 SER A O 1
ATOM 3692 N N . GLY A 1 478 ? 10.228 1.528 25.371 1.00 96.31 478 GLY A N 1
ATOM 3693 C CA . GLY A 1 478 ? 10.024 0.509 24.334 1.00 96.31 478 GLY A CA 1
ATOM 3694 C C . GLY A 1 478 ? 11.113 0.439 23.257 1.00 96.31 478 GLY A C 1
ATOM 3695 O O . GLY A 1 478 ? 11.206 -0.571 22.565 1.00 96.31 478 GLY A O 1
ATOM 3696 N N . LEU A 1 479 ? 11.974 1.460 23.122 1.00 97.88 479 LEU A N 1
ATOM 3697 C CA . LEU A 1 479 ? 12.954 1.536 22.023 1.00 97.88 479 LEU A CA 1
ATOM 3698 C C . LEU A 1 479 ? 13.907 0.335 21.980 1.00 97.88 479 LEU A C 1
ATOM 3700 O O . LEU A 1 479 ? 14.230 -0.170 20.906 1.00 97.88 479 LEU A O 1
ATOM 3704 N N . TYR A 1 480 ? 14.375 -0.123 23.142 1.00 96.94 480 TYR A N 1
ATOM 3705 C CA . TYR A 1 480 ? 15.349 -1.212 23.208 1.00 96.94 480 TYR A CA 1
ATOM 3706 C C . TYR A 1 480 ? 14.735 -2.558 22.803 1.00 96.94 480 TYR A C 1
ATOM 3708 O O . TYR A 1 480 ? 15.343 -3.314 22.044 1.00 96.94 480 TYR A O 1
ATOM 3716 N N . GLU A 1 481 ? 13.514 -2.839 23.266 1.00 96.12 481 GLU A N 1
ATOM 3717 C CA . GLU A 1 481 ? 12.771 -4.046 22.892 1.00 96.12 481 GLU A CA 1
ATOM 3718 C C . GLU A 1 481 ? 12.478 -4.055 21.386 1.00 96.12 481 GLU A C 1
ATOM 3720 O O . GLU A 1 481 ? 12.766 -5.042 20.708 1.00 96.12 481 GLU A O 1
ATOM 3725 N N . ASP A 1 482 ? 11.991 -2.935 20.846 1.00 96.62 482 ASP A N 1
ATOM 3726 C CA . ASP A 1 482 ? 11.660 -2.809 19.425 1.00 96.62 482 ASP A CA 1
ATOM 3727 C C . ASP A 1 482 ? 12.903 -2.962 18.535 1.00 96.62 482 ASP A C 1
ATOM 3729 O O . ASP A 1 482 ? 12.848 -3.626 17.497 1.00 96.62 482 ASP A O 1
ATOM 3733 N N . ALA A 1 483 ? 14.059 -2.442 18.964 1.00 95.75 483 ALA A N 1
ATOM 3734 C CA . ALA A 1 483 ? 15.329 -2.658 18.275 1.00 95.75 483 ALA A CA 1
ATOM 3735 C C . ALA A 1 483 ? 15.769 -4.135 18.298 1.00 95.75 483 ALA A C 1
ATOM 3737 O O . ALA A 1 483 ? 16.233 -4.656 17.280 1.00 95.75 483 ALA A O 1
ATOM 3738 N N . LEU A 1 484 ? 15.620 -4.828 19.434 1.00 95.06 484 LEU A N 1
ATOM 3739 C CA . LEU A 1 484 ? 16.002 -6.237 19.576 1.00 95.06 484 LEU A CA 1
ATOM 3740 C C . LEU A 1 484 ? 15.120 -7.179 18.755 1.00 95.06 484 LEU A C 1
ATOM 3742 O O . LEU A 1 484 ? 15.655 -8.082 18.103 1.00 95.06 484 LEU A O 1
ATOM 3746 N N . LEU A 1 485 ? 13.807 -6.946 18.790 1.00 94.25 485 LEU A N 1
ATOM 3747 C CA . LEU A 1 485 ? 12.787 -7.717 18.077 1.00 94.25 485 LEU A CA 1
ATOM 3748 C C . LEU A 1 485 ? 12.604 -7.272 16.622 1.00 94.25 485 LEU A C 1
ATOM 3750 O O . LEU A 1 485 ? 11.798 -7.856 15.909 1.00 94.25 485 LEU A O 1
ATOM 3754 N N . GLN A 1 486 ? 13.366 -6.268 16.180 1.00 93.00 486 GLN A N 1
ATOM 3755 C CA . GLN A 1 486 ? 13.334 -5.736 14.818 1.00 93.00 486 GLN A CA 1
ATOM 3756 C C . GLN A 1 486 ? 11.950 -5.214 14.394 1.00 93.00 486 GLN A C 1
ATOM 3758 O O . GLN A 1 486 ? 11.567 -5.340 13.236 1.00 93.00 486 GLN A O 1
ATOM 3763 N N . ARG A 1 487 ? 11.217 -4.578 15.316 1.00 94.44 487 ARG A N 1
ATOM 3764 C CA . ARG A 1 487 ? 9.966 -3.862 15.015 1.00 94.44 487 ARG A CA 1
ATOM 3765 C C . ARG A 1 487 ? 10.297 -2.490 14.423 1.00 94.44 487 ARG A C 1
ATOM 3767 O O . ARG A 1 487 ? 10.277 -1.475 15.121 1.00 94.44 487 ARG A O 1
ATOM 3774 N N . VAL A 1 488 ? 10.713 -2.475 13.158 1.00 93.75 488 VAL A N 1
ATOM 3775 C CA . VAL A 1 488 ? 11.282 -1.303 12.475 1.00 93.75 488 VAL A CA 1
ATOM 3776 C C . VAL A 1 488 ? 10.301 -0.128 12.430 1.00 93.75 488 VAL A C 1
ATOM 3778 O O . VAL A 1 488 ? 10.687 0.991 12.776 1.00 93.75 488 VAL A O 1
ATOM 3781 N N . SER A 1 489 ? 9.036 -0.361 12.068 1.00 93.25 489 SER A N 1
ATOM 3782 C CA . SER A 1 489 ? 7.999 0.676 12.028 1.00 93.25 489 SER A CA 1
ATOM 3783 C C . SER A 1 489 ? 7.704 1.231 13.416 1.00 93.25 489 SER A C 1
ATOM 3785 O O . SER A 1 489 ? 7.542 2.441 13.568 1.00 93.25 489 SER A O 1
ATOM 3787 N N . LEU A 1 490 ? 7.655 0.366 14.433 1.00 95.19 490 LEU A N 1
ATOM 3788 C CA . LEU A 1 490 ? 7.363 0.785 15.802 1.00 95.19 490 LEU A CA 1
ATOM 3789 C C . LEU A 1 490 ? 8.507 1.615 16.394 1.00 95.19 490 LEU A C 1
ATOM 3791 O O . LEU A 1 490 ? 8.267 2.674 16.973 1.00 95.19 490 LEU A O 1
ATOM 3795 N N . PHE A 1 491 ? 9.749 1.182 16.168 1.00 96.88 491 PHE A N 1
ATOM 3796 C CA . PHE A 1 491 ? 10.942 1.932 16.548 1.00 96.88 491 PHE A CA 1
ATOM 3797 C C . PHE A 1 491 ? 10.956 3.321 15.897 1.00 96.88 491 PHE A C 1
ATOM 3799 O O . PHE A 1 491 ? 11.122 4.325 16.588 1.00 96.88 491 PHE A O 1
ATOM 3806 N N . GLY A 1 492 ? 10.720 3.386 14.581 1.00 95.31 492 GLY A N 1
ATOM 3807 C CA . GLY A 1 492 ? 10.641 4.649 13.845 1.00 95.31 492 GLY A CA 1
ATOM 3808 C C . GLY A 1 492 ? 9.536 5.568 14.369 1.00 95.31 492 GLY A C 1
ATOM 3809 O O . GLY A 1 492 ? 9.781 6.748 14.597 1.00 95.31 492 GLY A O 1
ATOM 3810 N N . ALA A 1 493 ? 8.344 5.029 14.651 1.00 95.38 493 ALA A N 1
ATOM 3811 C CA . ALA A 1 493 ? 7.242 5.804 15.220 1.00 95.38 493 ALA A CA 1
ATOM 3812 C C . ALA A 1 493 ? 7.602 6.410 16.588 1.00 95.38 493 ALA A C 1
ATOM 3814 O O . ALA A 1 493 ? 7.288 7.573 16.838 1.00 95.38 493 ALA A O 1
ATOM 3815 N N . ARG A 1 494 ? 8.302 5.661 17.454 1.00 97.75 494 ARG A N 1
ATOM 3816 C CA . ARG A 1 494 ? 8.781 6.175 18.750 1.00 97.75 494 ARG A CA 1
ATOM 3817 C C . ARG A 1 494 ? 9.800 7.292 18.574 1.00 97.75 494 ARG A C 1
ATOM 3819 O O . ARG A 1 494 ? 9.693 8.300 19.263 1.00 97.75 494 ARG A O 1
ATOM 3826 N N . CYS A 1 495 ? 10.763 7.127 17.667 1.00 97.38 495 CYS A N 1
ATOM 3827 C CA . CYS A 1 495 ? 11.745 8.169 17.370 1.00 97.38 495 CYS A CA 1
ATOM 3828 C C . CYS A 1 495 ? 11.075 9.442 16.845 1.00 97.38 495 CYS A C 1
ATOM 3830 O O . CYS A 1 495 ? 11.348 10.508 17.382 1.00 97.38 495 CYS A O 1
ATOM 3832 N N . ASN A 1 496 ? 10.145 9.324 15.894 1.00 95.38 496 ASN A N 1
ATOM 3833 C CA . ASN A 1 496 ? 9.416 10.474 15.353 1.00 95.38 496 ASN A CA 1
ATOM 3834 C C . ASN A 1 496 ? 8.597 11.188 16.439 1.00 95.38 496 ASN A C 1
ATOM 3836 O O . ASN A 1 496 ? 8.612 12.412 16.514 1.00 95.38 496 ASN A O 1
ATOM 3840 N N . ALA A 1 497 ? 7.916 10.436 17.312 1.00 96.81 497 ALA A N 1
ATOM 3841 C CA . ALA A 1 497 ? 7.170 11.016 18.426 1.00 96.81 497 ALA A CA 1
ATOM 3842 C C . ALA A 1 497 ? 8.092 11.733 19.425 1.00 96.81 497 ALA A C 1
ATOM 3844 O O . ALA A 1 497 ? 7.779 12.830 19.878 1.00 96.81 497 ALA A O 1
ATOM 3845 N N . LEU A 1 498 ? 9.246 11.145 19.749 1.00 98.00 498 LEU A N 1
ATOM 3846 C CA . LEU A 1 498 ? 10.236 11.770 20.627 1.00 98.00 498 LEU A CA 1
ATOM 3847 C C . LEU A 1 498 ? 10.831 13.035 20.009 1.00 98.00 498 LEU A C 1
ATOM 3849 O O . LEU A 1 498 ? 10.976 14.033 20.711 1.00 98.00 498 LEU A O 1
ATOM 3853 N N . GLU A 1 499 ? 11.132 13.025 18.715 1.00 96.56 499 GLU A N 1
ATOM 3854 C CA . GLU A 1 499 ? 11.613 14.203 17.995 1.00 96.56 499 GLU A CA 1
ATOM 3855 C C . GLU A 1 499 ? 10.551 15.307 17.967 1.00 96.56 499 GLU A C 1
ATOM 3857 O O . GLU A 1 499 ? 10.863 16.450 18.289 1.00 96.56 499 GLU A O 1
ATOM 3862 N N . ALA A 1 500 ? 9.286 14.974 17.698 1.00 95.00 500 ALA A N 1
ATOM 3863 C CA . ALA A 1 500 ? 8.188 15.939 17.731 1.00 95.00 500 ALA A CA 1
ATOM 3864 C C . ALA A 1 500 ? 8.011 16.589 19.118 1.00 95.00 500 ALA A C 1
ATOM 3866 O O . ALA A 1 500 ? 7.724 17.783 19.201 1.00 95.00 500 ALA A O 1
ATOM 3867 N N . ILE A 1 501 ? 8.220 15.819 20.195 1.00 96.31 501 ILE A N 1
ATOM 3868 C CA . ILE A 1 501 ? 8.051 16.287 21.579 1.00 96.31 501 ILE A CA 1
ATOM 3869 C C . ILE A 1 501 ? 9.257 17.067 22.100 1.00 96.31 501 ILE A C 1
ATOM 3871 O O . ILE A 1 501 ? 9.109 18.016 22.869 1.00 96.31 501 ILE A O 1
ATOM 3875 N N . THR A 1 502 ? 10.466 16.665 21.720 1.00 96.44 502 THR A N 1
ATOM 3876 C CA . THR A 1 502 ? 11.701 17.191 22.324 1.00 96.44 502 THR A CA 1
ATOM 3877 C C . THR A 1 502 ? 12.500 18.100 21.395 1.00 96.44 502 THR A C 1
ATOM 3879 O O . THR A 1 502 ? 13.362 18.837 21.868 1.00 96.44 502 THR A O 1
ATOM 3882 N N . GLY A 1 503 ? 12.258 18.031 20.084 1.00 96.12 503 GLY A N 1
ATOM 3883 C CA . GLY A 1 503 ? 13.108 18.623 19.050 1.00 96.12 503 GLY A CA 1
ATOM 3884 C C . GLY A 1 503 ? 14.468 17.933 18.885 1.00 96.12 503 GLY A C 1
ATOM 3885 O O . GLY A 1 503 ? 15.366 18.512 18.278 1.00 96.12 503 GLY A O 1
ATOM 3886 N N . ILE A 1 504 ? 14.655 16.737 19.457 1.00 95.94 504 ILE A N 1
ATOM 3887 C CA . ILE A 1 504 ? 15.929 16.008 19.466 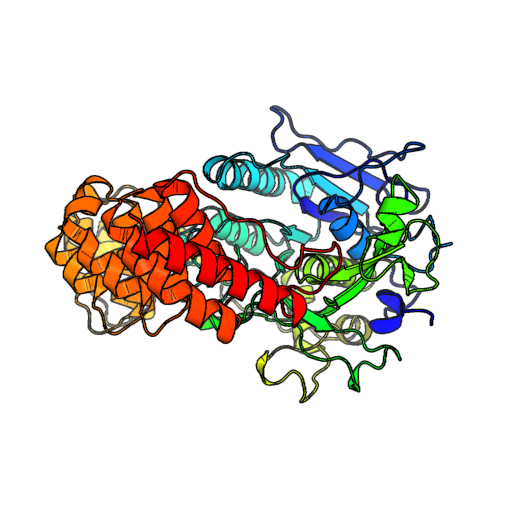1.00 95.94 504 ILE A CA 1
ATOM 3888 C C . ILE A 1 504 ? 15.833 14.766 18.580 1.00 95.94 504 ILE A C 1
ATOM 3890 O O . ILE A 1 504 ? 14.944 13.933 18.749 1.00 95.94 504 ILE A O 1
ATOM 3894 N N . ALA A 1 505 ? 16.835 14.598 17.720 1.00 95.44 505 ALA A N 1
ATOM 3895 C CA . ALA A 1 505 ? 17.107 13.374 16.979 1.00 95.44 505 ALA A CA 1
ATOM 3896 C C . ALA A 1 505 ? 18.545 12.911 17.257 1.00 95.44 505 ALA A C 1
ATOM 3898 O O . ALA A 1 505 ? 19.442 13.725 17.488 1.00 95.44 505 ALA A O 1
ATOM 3899 N N . PHE A 1 506 ? 18.770 11.596 17.248 1.00 95.62 506 PHE A N 1
ATOM 3900 C CA . PHE A 1 506 ? 20.103 11.010 17.391 1.00 95.62 506 PHE A CA 1
ATOM 3901 C C . PHE A 1 506 ? 20.517 10.319 16.102 1.00 95.62 506 PHE A C 1
ATOM 3903 O O . PHE A 1 506 ? 19.761 9.514 15.556 1.00 95.62 506 PHE A O 1
ATOM 3910 N N . ASP A 1 507 ? 21.750 10.576 15.677 1.00 93.38 507 ASP A N 1
ATOM 3911 C CA . ASP A 1 507 ? 22.306 9.929 14.499 1.00 93.38 507 ASP A CA 1
ATOM 3912 C C . ASP A 1 507 ? 22.513 8.419 14.725 1.00 93.38 507 ASP A C 1
ATOM 3914 O O . ASP A 1 507 ? 22.950 7.987 15.804 1.00 93.38 507 ASP A O 1
ATOM 3918 N N . PRO A 1 508 ? 22.224 7.585 13.712 1.00 91.50 508 PRO A N 1
ATOM 3919 C CA . PRO A 1 508 ? 22.470 6.154 13.784 1.00 91.50 508 PRO A CA 1
ATOM 3920 C C . PRO A 1 508 ? 23.973 5.855 13.797 1.00 91.50 508 PRO A C 1
ATOM 3922 O O . PRO A 1 508 ? 24.719 6.320 12.936 1.00 91.50 508 PRO A O 1
ATOM 3925 N N . MET A 1 509 ? 24.412 4.988 14.714 1.00 92.31 509 MET A N 1
ATOM 3926 C CA . MET A 1 509 ? 25.773 4.446 14.706 1.00 92.31 509 MET A CA 1
ATOM 3927 C C . MET A 1 509 ? 25.739 2.911 14.772 1.00 92.31 509 MET A C 1
ATOM 3929 O O . MET A 1 509 ? 25.250 2.357 15.755 1.00 92.31 509 MET A O 1
ATOM 3933 N N . PRO A 1 510 ? 26.279 2.198 13.770 1.00 91.38 510 PRO A N 1
ATOM 3934 C CA . PRO A 1 510 ? 26.998 2.727 12.612 1.00 91.38 510 PRO A CA 1
ATOM 3935 C C . PRO A 1 510 ? 26.066 3.415 11.596 1.00 91.38 510 PRO A C 1
ATOM 3937 O O . PRO A 1 510 ? 24.891 3.069 11.504 1.00 91.38 510 PRO A O 1
ATOM 3940 N N . GLU A 1 511 ? 26.609 4.356 10.819 1.00 89.19 511 GLU A N 1
ATOM 3941 C CA . GLU A 1 511 ? 25.835 5.139 9.843 1.00 89.19 511 GLU A CA 1
ATOM 3942 C C . GLU A 1 511 ? 25.112 4.254 8.818 1.00 89.19 511 GLU A C 1
ATOM 3944 O O . GLU A 1 511 ? 25.635 3.211 8.381 1.00 89.19 511 GLU A O 1
ATOM 3949 N N . TRP A 1 512 ? 23.918 4.700 8.424 1.00 83.88 512 TRP A N 1
ATOM 3950 C CA . TRP A 1 512 ? 23.123 4.089 7.364 1.00 83.88 512 TRP A CA 1
ATOM 3951 C C . TRP A 1 512 ? 23.856 4.146 6.021 1.00 83.88 512 TRP A C 1
ATOM 3953 O O . TRP A 1 512 ? 24.524 5.130 5.705 1.00 83.88 512 TRP A O 1
ATOM 3963 N N . ARG A 1 513 ? 23.714 3.092 5.213 1.00 85.12 513 ARG A N 1
ATOM 3964 C CA . ARG A 1 513 ? 24.190 3.069 3.828 1.00 85.12 513 ARG A CA 1
ATOM 3965 C C . ARG A 1 513 ? 23.026 2.832 2.891 1.00 85.12 513 ARG A C 1
ATOM 3967 O O . ARG A 1 513 ? 22.188 1.975 3.143 1.00 85.12 513 ARG A O 1
ATOM 3974 N N . ASP A 1 514 ? 23.007 3.564 1.791 1.00 81.69 514 ASP A N 1
ATOM 3975 C CA . ASP A 1 514 ? 21.981 3.384 0.775 1.00 81.69 514 ASP A CA 1
ATOM 3976 C C . ASP A 1 514 ? 22.053 1.987 0.134 1.00 81.69 514 ASP A C 1
ATOM 3978 O O . ASP A 1 514 ? 23.144 1.435 -0.049 1.00 81.69 514 ASP A O 1
ATOM 3982 N N . GLY A 1 515 ? 20.891 1.404 -0.156 1.00 79.44 515 GLY A N 1
ATOM 3983 C CA . GLY A 1 515 ? 20.746 0.014 -0.601 1.00 79.44 515 GLY A CA 1
ATOM 3984 C C . GLY A 1 515 ? 21.019 -1.049 0.472 1.00 79.44 515 GLY A C 1
ATOM 3985 O O . GLY A 1 515 ? 21.086 -2.235 0.149 1.00 79.44 515 GLY A O 1
ATOM 3986 N N . GLN A 1 516 ? 21.232 -0.661 1.734 1.00 84.50 516 GLN A N 1
ATOM 3987 C CA . GLN A 1 516 ? 21.343 -1.601 2.849 1.00 84.50 516 GLN A CA 1
ATOM 3988 C C . GLN A 1 516 ? 19.950 -2.079 3.275 1.00 84.50 516 GLN A C 1
ATOM 3990 O O . GLN A 1 516 ? 19.040 -1.271 3.405 1.00 84.50 516 GLN A O 1
ATOM 3995 N N . CYS A 1 517 ? 19.799 -3.368 3.583 1.00 86.50 517 CYS A N 1
ATOM 3996 C CA . CYS A 1 517 ? 18.542 -3.881 4.125 1.00 86.50 517 CYS A CA 1
ATOM 3997 C C . CYS A 1 517 ? 18.282 -3.365 5.552 1.00 86.50 517 CYS A C 1
ATOM 3999 O O . CYS A 1 517 ? 19.155 -3.461 6.430 1.00 86.50 517 CYS A O 1
ATOM 4001 N N . PHE A 1 518 ? 17.066 -2.881 5.826 1.00 85.00 518 PHE A N 1
ATOM 4002 C CA . PHE A 1 518 ? 16.670 -2.349 7.142 1.00 85.00 518 PHE A CA 1
ATOM 4003 C C . PHE A 1 518 ? 16.664 -3.404 8.261 1.00 85.00 518 PHE A C 1
ATOM 4005 O O . PHE A 1 518 ? 16.771 -3.047 9.442 1.00 85.00 518 PHE A O 1
ATOM 4012 N N . TYR A 1 519 ? 16.595 -4.687 7.901 1.00 89.94 519 TYR A N 1
ATOM 4013 C CA . TYR A 1 519 ? 16.662 -5.841 8.807 1.00 89.94 519 TYR A CA 1
ATOM 4014 C C . TYR A 1 519 ? 18.076 -6.437 8.931 1.00 89.94 519 TYR A C 1
ATOM 4016 O O . TYR A 1 519 ? 18.275 -7.461 9.580 1.00 89.94 519 TYR A O 1
ATOM 4024 N N . SER A 1 520 ? 19.091 -5.793 8.347 1.00 89.50 520 SER A N 1
ATOM 4025 C CA . SER A 1 520 ? 20.482 -6.217 8.528 1.00 89.50 520 SER A CA 1
ATOM 4026 C C . SER A 1 520 ? 20.960 -6.036 9.976 1.00 89.50 520 SER A C 1
ATOM 4028 O O . SER A 1 520 ? 20.537 -5.117 10.688 1.00 89.50 520 SER A O 1
ATOM 4030 N N . ASP A 1 521 ? 21.937 -6.848 10.392 1.00 91.31 521 ASP A N 1
ATOM 4031 C CA . ASP A 1 521 ? 22.580 -6.723 11.709 1.00 91.31 521 ASP A CA 1
ATOM 4032 C C . ASP A 1 521 ? 23.123 -5.312 11.953 1.00 91.31 521 ASP A C 1
ATOM 4034 O O . ASP A 1 521 ? 23.009 -4.766 13.050 1.00 91.31 521 ASP A O 1
ATOM 4038 N N . ARG A 1 522 ? 23.670 -4.677 10.912 1.00 91.56 522 ARG A N 1
ATOM 4039 C CA . ARG A 1 522 ? 24.176 -3.305 10.981 1.00 91.56 522 ARG A CA 1
ATOM 4040 C C . ARG A 1 522 ? 23.058 -2.306 11.310 1.00 91.56 522 ARG A C 1
ATOM 4042 O O . ARG A 1 522 ? 23.256 -1.448 12.168 1.00 91.56 522 ARG A O 1
ATOM 4049 N N . SER A 1 523 ? 21.885 -2.434 10.689 1.00 92.00 523 SER A N 1
ATOM 4050 C CA . SER A 1 523 ? 20.718 -1.590 10.985 1.00 92.00 523 SER A CA 1
ATOM 4051 C C . SER A 1 523 ? 20.167 -1.847 12.387 1.00 92.00 523 SER A C 1
ATOM 4053 O O . SER A 1 523 ? 19.753 -0.913 13.074 1.00 92.00 523 SER A O 1
ATOM 4055 N N . LYS A 1 524 ? 20.219 -3.099 12.856 1.00 94.56 524 LYS A N 1
ATOM 4056 C CA . LYS A 1 524 ? 19.887 -3.442 14.242 1.00 94.56 524 LYS A CA 1
ATOM 4057 C C . LYS A 1 524 ? 20.821 -2.747 15.236 1.00 94.56 524 LYS A C 1
ATOM 4059 O O . LYS A 1 524 ? 20.335 -2.159 16.199 1.00 94.56 524 LYS A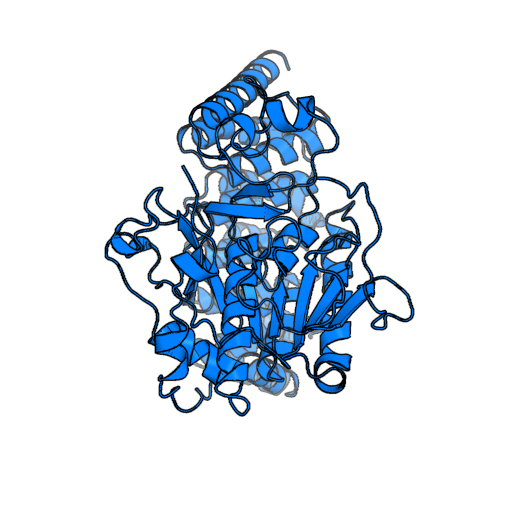 O 1
ATOM 4064 N N . GLN A 1 525 ? 22.134 -2.755 14.993 1.00 95.25 525 GLN A N 1
ATOM 4065 C CA . GLN A 1 525 ? 23.096 -2.053 15.853 1.00 95.25 525 GLN A CA 1
ATOM 4066 C C . GLN A 1 525 ? 22.857 -0.539 15.882 1.00 95.25 525 GLN A C 1
ATOM 4068 O O . GLN A 1 525 ? 22.882 0.054 16.958 1.00 95.25 525 GLN A O 1
ATOM 4073 N N . ALA A 1 526 ? 22.532 0.067 14.737 1.00 95.19 526 ALA A N 1
ATOM 4074 C CA . ALA A 1 526 ? 22.173 1.482 14.664 1.00 95.19 526 ALA A CA 1
ATOM 4075 C C . ALA A 1 526 ? 20.956 1.832 15.540 1.00 95.19 526 ALA A C 1
ATOM 4077 O O . ALA A 1 526 ? 20.997 2.795 16.306 1.00 95.19 526 ALA A O 1
ATOM 4078 N N . ARG A 1 527 ? 19.895 1.015 15.494 1.00 96.62 527 ARG A N 1
ATOM 4079 C CA . ARG A 1 527 ? 18.714 1.192 16.357 1.00 96.62 527 ARG A CA 1
ATOM 4080 C C . ARG A 1 527 ? 19.045 1.011 17.839 1.00 96.62 527 ARG A C 1
ATOM 4082 O O . ARG A 1 527 ? 18.610 1.810 18.665 1.00 96.62 527 ARG A O 1
ATOM 4089 N N . LEU A 1 528 ? 19.854 0.006 18.184 1.00 97.38 528 LEU A N 1
ATOM 4090 C CA . LEU A 1 528 ? 20.306 -0.208 19.564 1.00 97.38 528 LEU A CA 1
ATOM 4091 C C . LEU A 1 528 ? 21.122 0.980 20.089 1.00 97.38 528 LEU A C 1
ATOM 4093 O O . LEU A 1 528 ? 20.954 1.365 21.245 1.00 97.38 528 LEU A O 1
ATOM 4097 N N . HIS A 1 529 ? 21.954 1.595 19.246 1.00 97.50 529 HIS A N 1
ATOM 4098 C CA . HIS A 1 529 ? 22.688 2.804 19.604 1.00 97.50 529 HIS A CA 1
ATOM 4099 C C . HIS A 1 529 ? 21.753 3.976 19.923 1.00 97.50 529 HIS A C 1
ATOM 4101 O O . HIS A 1 529 ? 21.883 4.599 20.977 1.00 97.50 529 HIS A O 1
ATOM 4107 N N . ILE A 1 530 ? 20.773 4.243 19.055 1.00 97.62 530 ILE A N 1
ATOM 4108 C CA . ILE A 1 530 ? 19.774 5.299 19.275 1.00 97.62 530 ILE A CA 1
ATOM 4109 C C . ILE A 1 530 ? 18.988 5.038 20.571 1.00 97.62 530 ILE A C 1
ATOM 4111 O O . ILE A 1 530 ? 18.815 5.948 21.382 1.00 97.62 530 ILE A O 1
ATOM 4115 N N . ALA A 1 531 ? 18.578 3.791 20.826 1.00 97.56 531 ALA A N 1
ATOM 4116 C CA . ALA A 1 531 ? 17.903 3.416 22.071 1.00 97.56 531 ALA A CA 1
ATOM 4117 C C . ALA A 1 531 ? 18.768 3.703 23.315 1.00 97.56 531 ALA A C 1
ATOM 4119 O O . ALA A 1 531 ? 18.273 4.229 24.312 1.00 97.56 531 ALA A O 1
ATOM 4120 N N . GLN A 1 532 ? 20.071 3.406 23.257 1.00 97.25 532 GLN A N 1
ATOM 4121 C CA . GLN A 1 532 ? 21.013 3.711 24.340 1.00 97.25 532 GLN A CA 1
ATOM 4122 C C . GLN A 1 532 ? 21.168 5.220 24.570 1.00 97.25 532 GLN A C 1
ATOM 4124 O O . GLN A 1 532 ? 21.220 5.653 25.721 1.00 97.25 532 GLN A O 1
ATOM 4129 N N . LYS A 1 533 ? 21.219 6.025 23.502 1.00 97.75 533 LYS A N 1
ATOM 4130 C CA . LYS A 1 533 ? 21.299 7.492 23.598 1.00 97.75 533 LYS A CA 1
ATOM 4131 C C . LYS A 1 533 ? 20.075 8.084 24.288 1.00 97.75 533 LYS A C 1
ATOM 4133 O O . LYS A 1 533 ? 20.230 8.886 25.206 1.00 97.75 533 LYS A O 1
ATOM 4138 N N . TRP A 1 534 ? 18.880 7.623 23.929 1.00 97.69 534 TRP A N 1
ATOM 4139 C CA . TRP A 1 534 ? 17.645 8.018 24.607 1.00 97.69 534 TRP A CA 1
ATOM 4140 C C . TRP A 1 534 ? 17.617 7.606 26.082 1.00 97.69 534 TRP A C 1
ATOM 4142 O O . TRP A 1 534 ? 17.241 8.406 26.938 1.00 97.69 534 TRP A O 1
ATOM 4152 N N . ALA A 1 535 ? 18.072 6.392 26.406 1.00 95.75 535 ALA A N 1
ATOM 4153 C CA . ALA A 1 535 ? 18.166 5.940 27.793 1.00 95.75 535 ALA A CA 1
ATOM 4154 C C . ALA A 1 535 ? 19.129 6.806 28.627 1.00 95.75 535 ALA A C 1
ATOM 4156 O O . ALA A 1 535 ? 18.828 7.129 29.772 1.00 95.75 535 ALA A O 1
ATOM 4157 N N . GLN A 1 536 ? 20.263 7.219 28.053 1.00 96.12 536 GLN A N 1
ATOM 4158 C CA . GLN A 1 536 ? 21.204 8.142 28.698 1.00 96.12 536 GLN A CA 1
ATOM 4159 C C . GLN A 1 536 ? 20.597 9.534 28.880 1.00 96.12 536 GLN A C 1
ATOM 4161 O O . GLN A 1 536 ? 20.713 10.111 29.958 1.00 96.12 536 GLN A O 1
ATOM 4166 N N . TRP A 1 537 ? 19.927 10.055 27.850 1.00 96.19 537 TRP A N 1
ATOM 4167 C CA . TRP A 1 537 ? 19.268 11.358 27.898 1.00 96.19 537 TRP A CA 1
ATOM 4168 C C . TRP A 1 537 ? 18.241 11.433 29.038 1.00 96.19 537 TRP A C 1
ATOM 4170 O O . TRP A 1 537 ? 18.263 12.403 29.793 1.00 96.19 537 TRP A O 1
ATOM 4180 N N . LYS A 1 538 ? 17.446 10.368 29.228 1.00 92.38 538 LYS A N 1
ATOM 4181 C CA . LYS A 1 538 ? 16.460 10.220 30.315 1.00 92.38 538 LYS A CA 1
ATOM 4182 C C . LYS A 1 538 ? 17.074 10.200 31.723 1.00 92.38 538 LYS A C 1
ATOM 4184 O O . LYS A 1 538 ? 16.405 10.515 32.691 1.00 92.38 538 LYS A O 1
ATOM 4189 N N . VAL A 1 539 ? 18.322 9.762 31.888 1.00 90.38 539 VAL A N 1
ATOM 4190 C CA . VAL A 1 539 ? 18.974 9.771 33.216 1.00 90.38 539 VAL A CA 1
ATOM 4191 C C . VAL A 1 539 ? 19.417 11.185 33.606 1.00 90.38 539 VAL A C 1
ATOM 4193 O O . VAL A 1 539 ? 19.576 11.480 34.788 1.00 90.38 539 VAL A O 1
ATOM 4196 N N . VAL A 1 540 ? 19.643 12.049 32.615 1.00 88.81 540 VAL A N 1
ATOM 4197 C CA . VAL A 1 540 ? 20.188 13.401 32.800 1.00 88.81 540 VAL A CA 1
ATOM 4198 C C . VAL A 1 540 ? 19.091 14.466 32.939 1.00 88.81 540 VAL A C 1
ATOM 4200 O O . VAL A 1 540 ? 19.348 15.497 33.558 1.00 88.81 540 VAL A O 1
ATOM 4203 N N . HIS A 1 541 ? 17.899 14.223 32.387 1.00 85.25 541 HIS A N 1
ATOM 4204 C CA . HIS A 1 541 ? 16.748 15.137 32.361 1.00 85.25 541 HIS A CA 1
ATOM 4205 C C . HIS A 1 541 ? 15.539 14.456 32.990 1.00 85.25 541 HIS A C 1
ATOM 4207 O O . HIS A 1 541 ? 14.779 15.160 33.691 1.00 85.25 541 HIS A O 1
#

Sequence (541 aa):
MSWSSIREFLRIPEELTGKGVGIAIVDGSFPNHPDIATNVRRNSYLVKTSEPDPHPTLHVANDGPWNRGLHGLWTAAAAAGSGYLSDERYAGAAPDADLYLLETGRFNTIEEIEHKFEAALSWLILNWRQYNIRGVVLTIASTRDTGLLPWQADPIRIRCEQLSVDGLLVIVASGNTMELTCSGPASSPSVLSVGGVIISEDAAINQARPYHGCRGNTFEGKWIPEILAPAENLVLPMPFQTLEERRSHYTASNDNLPEGYARTEGTSFAGPIILGCAACIWQAQPNWTANQVKAAMISSSIRNEMWDELYAGLVDVAGAVEAVPPIENSYKPYCEWKDWQSKDQSTRIEAMQDQDEALITSVLLSFCGELFSDEVAEQLLSLSNHKSHKVRTAAITALGFHSGKLSSSALRRLLCDDSSYVRMAALFALNNCPEMWQGLTDEIIKLFQDPDVNLRYCSIKLASAINNHGFIEPLISGLYEDALLQRVSLFGARCNALEAITGIAFDPMPEWRDGQCFYSDRSKQARLHIAQKWAQWKVVH

Radius of gyration: 23.59 Å; chains: 1; bounding box: 67×47×64 Å